Protein 5H66 (pdb70)

Radius of gyration: 26.64 Å; Cα contacts (8 Å, |Δi|>4): 802; chains: 3; bounding box: 56×45×103 Å

Foldseek 3Di:
DFWAWKWKDQFALRPDIDIDGDDPPDDDQDDDPPNCSVVVVVLVCVLLLVPGGHCADPVGHTDFKIKMKIKDQCCVVLFVDPDRIWIWMWMAGNVGDIWIDIVNHTDDSVVSQCRCVVSVNHPLDPPDDDCVLVCLCVDPDPVSNVVNVCSVVVCVVVVVVVVVVVVVVVVVVVVVVVVVVVVVVVD/DDDPVVVVVVVVVVVVVVVVVVVVVVVLVVQLVVLVVLVVQLQVQLQVLLCLQLVDWGKGKDWQDNVCSPDTDIWIWTARPPGDTGTLVPDDQQSNLSSVVSSVVSSCVSVPDQEDEAAASNVRHDLVRLLSVLVVCLVCCVRYPYHYHHDRVNNVVSDQKDWDWDCPDPPDTDIDIDGPD/DLVVVLVLLLVLQVVDDFKDWLCPSPPHADPVRSVSNVVSVVVCVVVQFWDWDDDDPPGIIIIHGDD

Organism: Bacillus subtilis (strain 168) (NCBI:txid224308)

Sequence (435 aa):
MFLKRLDVIGFKSFAERISVDFVKGVTAVVGPNGSGKSNITDAIRWVLGEDIIFAGSDSRKRLNLAEVTLTLDNDDHFLPIDFHEVSVTRRVYRSGESEFLINNQPCRLKDIIDLFMDSGLGKEAFSIISQGKVEEILSSKAEDRRSIFEEAAGVLKYKTRKKKAENKLFETQDNLNRVEDILHELEMRYKFLSEQKEDLTEAKNTLFQVIEEMDEEMTKRFNDTFVQIRSHFDQVFRSLFGGGRAELRLTDPNDLLHSGVEIIAQPPGKKLQNLNLLSGGERALTAIALLFSILKVRPVPFCVLDQVEAALDEANVFRFAQYLKKYSSDTQFIVITHRKGTMEEADVLYGVTMQESGVSKVISVKLEPIEARMNEIVHSLKSRGTRINFMDLFPYEQKEHLVVTFLAVLELMKNQLVLIEQEHNFSDIYITGSE

Secondary structure (DSSP, 8-state):
-EEEEEEEESBTTB-S-EEEE--SSEEEEE-STTSSHHHHHHHHHHHTT---B----SS-PPPSEEEEEEEEE-TT--SSSS-SEEEEEEEEETTS-EEEEETTEEE-HHHHHHHHHHTT-STT-TTEEEHHHHHHHH-SSHHHHHHHHHHHHT-HHHHHHHHHHHHHHHHHHHHHHHHHHHHHTT-/---HHHHHHHHHHHHHHHHHHHHHHHHHHHHHHHHHHHHHHHHHHHHHHHHHHHTS-EEEEEES-TT-TTT--EEEEEE-TTS--EEGGGS-HHHHHHHHHHHHHHHHHHS--SEEEEESTTTTS-GGGHHHHHHHHHHHTTTSEEEEE---HHHHHT-SEEEEEEEEETTEEEEEEEE--/--HHHHHHHHHHHHHS-S-EEGGGSSSS--HHHHHHHHHHHHHHHHTT-EEEE-SSTTS--EEEE--

GO terms:
  GO:0042802 identical protein binding (F, IPI)
  GO:0005515 protein binding (F, IPI)

Nearest PDB structures (foldseek):
  5h67-assembly1_B  TM=1.004E+00  e=3.714E-33  Bacillus subtilis subsp. subtilis str. 168
  5h68-assembly1_A  TM=9.428E-01  e=2.389E-20  Geobacillus stearothermophilus 10
  5h68-assembly1_B  TM=9.275E-01  e=3.396E-20  Geobacillus stearothermophilus 10
  1xew-assembly1_Y  TM=9.343E-01  e=3.137E-15  Pyrococcus furiosus
  5xns-assembly1_A  TM=7.543E-01  e=5.638E-15  Pyrococcus furiosus DSM 3638

CATH classification: 3.40.50.300

Structure (mmCIF, N/CA/C/O backbone):
data_5H66
#
_entry.id   5H66
#
_cell.length_a   88.151
_cell.length_b   46.905
_cell.length_c   97.194
_cell.angle_alpha   90.000
_cell.angle_beta   112.650
_cell.angle_gamma   90.000
#
_symmetry.space_group_name_H-M   'P 1 21 1'
#
loop_
_entity.id
_entity.type
_entity.pdbx_description
1 polymer 'Chromosome partition protein Smc'
2 polymer 'Chromosome partition protein Smc'
3 polymer 'Segregation and condensation protein A'
4 water water
#
loop_
_atom_site.group_PDB
_atom_site.id
_atom_site.type_symbol
_atom_site.label_atom_id
_atom_site.label_alt_id
_atom_site.label_comp_id
_atom_site.label_asym_id
_atom_site.label_entity_id
_atom_site.label_seq_id
_atom_site.pdbx_PDB_ins_code
_atom_site.Cartn_x
_atom_site.Cartn_y
_atom_site.Cartn_z
_atom_site.occupancy
_atom_site.B_iso_or_equiv
_atom_site.auth_seq_id
_atom_site.auth_comp_id
_atom_site.auth_asym_id
_atom_site.auth_atom_id
_atom_site.pdbx_PDB_model_num
ATOM 1 N N . MET A 1 1 ? 57.33119 34.30771 45.98126 1.000 31.39290 1 MET A N 1
ATOM 2 C CA . MET A 1 1 ? 57.71813 32.91517 45.85810 1.000 31.09007 1 MET A CA 1
ATOM 3 C C . MET A 1 1 ? 56.81780 32.23062 44.85653 1.000 31.21339 1 MET A C 1
ATOM 4 O O . MET A 1 1 ? 55.65585 32.60985 44.69544 1.000 28.58019 1 MET A O 1
ATOM 9 N N . PHE A 1 2 ? 57.36717 31.25089 44.15011 1.000 26.89495 2 PHE A N 1
ATOM 10 C CA . PHE A 1 2 ? 56.55570 30.34910 43.34787 1.000 30.49374 2 PHE A CA 1
ATOM 11 C C . PHE A 1 2 ? 57.34861 29.07312 43.14360 1.000 32.58823 2 PHE A C 1
ATOM 12 O O . PHE A 1 2 ? 58.53858 28.99615 43.46075 1.000 29.99526 2 PHE A O 1
ATOM 20 N N . LEU A 1 3 ? 56.66394 28.06434 42.63033 1.000 27.77947 3 LEU A N 1
ATOM 21 C CA . LEU A 1 3 ? 57.30964 26.80520 42.30406 1.000 28.44105 3 LEU A CA 1
ATOM 22 C C . LEU A 1 3 ? 58.08672 26.95408 41.00150 1.000 31.55293 3 LEU A C 1
ATOM 23 O O . LEU A 1 3 ? 57.56691 27.48679 40.01579 1.000 29.67791 3 LEU A O 1
ATOM 28 N N . LYS A 1 4 ? 59.34427 26.50428 41.00288 1.000 32.69334 4 LYS A N 1
ATOM 29 C CA . LYS A 1 4 ? 60.14982 26.50398 39.78730 1.000 29.70460 4 LYS A CA 1
ATOM 30 C C . LYS A 1 4 ? 60.13769 25.15520 39.08008 1.000 31.88952 4 LYS A C 1
ATOM 31 O O . LYS A 1 4 ? 59.90761 25.08318 37.86984 1.000 33.98481 4 LYS A O 1
ATOM 37 N N . ARG A 1 5 ? 60.37576 24.07340 39.81657 1.000 33.53839 5 ARG A N 1
ATOM 38 C CA . ARG A 1 5 ? 60.68874 22.79753 39.19448 1.000 33.15815 5 ARG A CA 1
ATOM 39 C C . ARG A 1 5 ? 60.33401 21.67144 40.14905 1.000 30.53091 5 ARG A C 1
ATOM 40 O O . ARG A 1 5 ? 60.56728 21.77899 41.35625 1.000 30.67547 5 ARG A O 1
ATOM 48 N N . LEU A 1 6 ? 59.77227 20.59762 39.60171 1.000 30.85920 6 LEU A N 1
ATOM 49 C CA . LEU A 1 6 ? 59.53478 19.36712 40.33826 1.000 29.11497 6 LEU A CA 1
ATOM 50 C C . LEU A 1 6 ? 60.30742 18.26202 39.63484 1.000 31.25641 6 LEU A C 1
ATOM 51 O O . LEU A 1 6 ? 60.05584 17.97451 38.46163 1.000 33.77412 6 LEU A O 1
ATOM 56 N N . ASP A 1 7 ? 61.27285 17.68262 40.33267 1.000 32.04595 7 ASP A N 1
ATOM 57 C CA . ASP A 1 7 ? 62.04395 16.55686 39.82687 1.000 32.96494 7 ASP A CA 1
ATOM 58 C C . ASP A 1 7 ? 61.60075 15.31979 40.58533 1.000 31.08243 7 ASP A C 1
ATOM 59 O O . ASP A 1 7 ? 61.50860 15.34763 41.81323 1.000 32.55740 7 ASP A O 1
ATOM 64 N N . VAL A 1 8 ? 61.30076 14.24587 39.85865 1.000 34.23293 8 VAL A N 1
ATOM 65 C CA . VAL A 1 8 ? 60.75872 13.03004 40.45730 1.000 30.51399 8 VAL A CA 1
ATOM 66 C C . VAL A 1 8 ? 61.44074 11.82042 39.82470 1.000 34.55802 8 VAL A C 1
ATOM 67 O O . VAL A 1 8 ? 61.53896 11.73348 38.59738 1.000 34.21051 8 VAL A O 1
ATOM 71 N N . ILE A 1 9 ? 61.90184 10.88587 40.65461 1.000 34.65461 9 ILE A N 1
ATOM 72 C CA . ILE A 1 9 ? 62.45900 9.61656 40.18187 1.000 34.27391 9 ILE A CA 1
ATOM 73 C C . ILE A 1 9 ? 62.03006 8.49980 41.12467 1.000 34.46937 9 ILE A C 1
ATOM 74 O O . ILE A 1 9 ? 62.19357 8.60490 42.34550 1.000 34.24313 9 ILE A O 1
ATOM 79 N N . GLY A 1 10 ? 61.48210 7.42432 40.55827 1.000 32.29474 10 GLY A N 1
ATOM 80 C CA . GLY A 1 10 ? 61.11951 6.27424 41.35395 1.000 32.19567 10 GLY A CA 1
ATOM 81 C C . GLY A 1 10 ? 59.89101 6.43072 42.21652 1.000 33.30910 10 GLY A C 1
ATOM 82 O O . GLY A 1 10 ? 59.58501 5.52037 42.98810 1.000 32.47260 10 GLY A O 1
ATOM 83 N N . PHE A 1 11 ? 59.18095 7.55655 42.11819 1.000 29.55276 11 PHE A N 1
ATOM 84 C CA . PHE A 1 11 ? 58.00234 7.81124 42.93716 1.000 33.29746 11 PHE A CA 1
ATOM 85 C C . PHE A 1 11 ? 56.77749 7.31981 42.18101 1.000 31.56914 11 PHE A C 1
ATOM 86 O O . PHE A 1 11 ? 56.51472 7.77728 41.06244 1.000 30.25781 11 PHE A O 1
ATOM 94 N N . LYS A 1 12 ? 56.05158 6.38386 42.78912 1.000 33.11237 12 LYS A N 1
ATOM 95 C CA . LYS A 1 12 ? 54.90436 5.71984 42.17305 1.000 35.39449 12 LYS A CA 1
ATOM 96 C C . LYS A 1 12 ? 55.18449 5.35627 40.71699 1.000 36.32597 12 LYS A C 1
ATOM 97 O O . LYS A 1 12 ? 56.09530 4.56977 40.43761 1.000 37.60117 12 LYS A O 1
ATOM 103 N N . SER A 1 13 ? 54.44453 5.94805 39.77991 1.000 33.85451 13 SER A N 1
ATOM 104 C CA . SER A 1 13 ? 54.51614 5.54732 38.37859 1.000 31.79893 13 SER A CA 1
ATOM 105 C C . SER A 1 13 ? 55.65284 6.20995 37.61873 1.000 34.91688 13 SER A C 1
ATOM 106 O O . SER A 1 13 ? 55.79432 5.96951 36.41561 1.000 36.07197 13 SER A O 1
ATOM 109 N N . PHE A 1 14 ? 56.47494 7.01850 38.28357 1.000 32.35217 14 PHE A N 1
ATOM 110 C CA . PHE A 1 14 ? 57.52868 7.76842 37.60903 1.000 35.58982 14 PHE A CA 1
ATOM 111 C C . PHE A 1 14 ? 58.85093 7.00999 37.70344 1.000 36.63695 14 PHE A C 1
ATOM 112 O O . PHE A 1 14 ? 59.79176 7.42214 38.38303 1.000 35.97242 14 PHE A O 1
ATOM 120 N N . ALA A 1 15 ? 58.90768 5.87708 36.99618 1.000 36.92053 15 ALA A N 1
ATOM 121 C CA . ALA A 1 15 ? 60.13292 5.08072 36.99906 1.000 38.30083 15 ALA A CA 1
ATOM 122 C C . ALA A 1 15 ? 61.27215 5.82976 36.31841 1.000 41.89122 15 ALA A C 1
ATOM 123 O O . ALA A 1 15 ? 62.41072 5.80927 36.79996 1.000 43.62427 15 ALA A O 1
ATOM 125 N N . GLU A 1 16 ? 60.98439 6.49208 35.20086 1.000 39.82423 16 GLU A N 1
ATOM 126 C CA . GLU A 1 16 ? 61.94642 7.36599 34.54798 1.000 46.85266 16 GLU A CA 1
ATOM 127 C C . GLU A 1 16 ? 61.91514 8.74964 35.18425 1.000 46.91024 16 GLU A C 1
ATOM 128 O O . GLU A 1 16 ? 60.85643 9.24098 35.58530 1.000 41.78506 16 GLU A O 1
ATOM 134 N N . ARG A 1 17 ? 63.08787 9.38395 35.25696 1.000 45.07079 17 ARG A N 1
ATOM 135 C CA . ARG A 1 17 ? 63.18073 10.72118 35.83281 1.000 42.24281 17 ARG A CA 1
ATOM 136 C C . ARG A 1 17 ? 62.24573 11.68893 35.12156 1.000 42.88422 17 ARG A C 1
ATOM 137 O O . ARG A 1 17 ? 62.16173 11.72007 33.88917 1.000 40.98390 17 ARG A O 1
ATOM 145 N N . ILE A 1 18 ? 61.55264 12.49469 35.91836 1.000 40.65918 18 ILE A N 1
ATOM 146 C CA . ILE A 1 18 ? 60.60023 13.48189 35.43920 1.000 42.91390 18 ILE A CA 1
ATOM 147 C C . ILE A 1 18 ? 61.03266 14.84402 35.95351 1.000 40.66265 18 ILE A C 1
ATOM 148 O O . ILE A 1 18 ? 61.52874 14.95973 37.07939 1.000 40.55718 18 ILE A O 1
ATOM 153 N N . SER A 1 19 ? 60.88792 15.86481 35.11137 1.000 42.21609 19 SER A N 1
ATOM 154 C CA . SER A 1 19 ? 61.26604 17.22599 35.47512 1.000 40.70137 19 SER A CA 1
ATOM 155 C C . SER A 1 19 ? 60.22836 18.18575 34.91098 1.000 43.25003 19 SER A C 1
ATOM 156 O O . SER A 1 19 ? 60.22080 18.45922 33.70544 1.000 45.85130 19 SER A O 1
ATOM 159 N N . VAL A 1 20 ? 59.36351 18.70699 35.77666 1.000 40.65419 20 VAL A N 1
ATOM 160 C CA . VAL A 1 20 ? 58.32284 19.64888 35.37573 1.000 35.65597 20 VAL A CA 1
ATOM 161 C C . VAL A 1 20 ? 58.77672 21.05780 35.72609 1.000 34.24283 20 VAL A C 1
ATOM 162 O O . VAL A 1 20 ? 58.97050 21.37528 36.90541 1.000 35.16777 20 VAL A O 1
ATOM 166 N N . ASP A 1 21 ? 58.92716 21.90722 34.70632 1.000 33.45668 21 ASP A N 1
ATOM 167 C CA . ASP A 1 21 ? 59.20142 23.33142 34.89252 1.000 37.87125 21 ASP A CA 1
ATOM 168 C C . ASP A 1 21 ? 57.87559 24.07844 34.89890 1.000 33.51968 21 ASP A C 1
ATOM 169 O O . ASP A 1 21 ? 57.18039 24.12518 33.87815 1.000 37.31829 21 ASP A O 1
ATOM 174 N N . PHE A 1 22 ? 57.51992 24.65215 36.04159 1.000 33.30552 22 PHE A N 1
ATOM 175 C CA . PHE A 1 22 ? 56.28216 25.41201 36.13234 1.000 31.85391 22 PHE A CA 1
ATOM 176 C C . PHE A 1 22 ? 56.48877 26.81329 35.58488 1.000 34.63933 22 PHE A C 1
ATOM 177 O O . PHE A 1 22 ? 57.57321 27.39139 35.69972 1.000 36.12889 22 PHE A O 1
ATOM 185 N N . VAL A 1 23 ? 55.44044 27.35846 34.98732 1.000 33.12726 23 VAL A N 1
ATOM 186 C CA . VAL A 1 23 ? 55.42644 28.76887 34.63321 1.000 32.44495 23 VAL A CA 1
ATOM 187 C C . VAL A 1 23 ? 54.76601 29.54199 35.76414 1.000 33.67686 23 VAL A C 1
ATOM 188 O O . VAL A 1 23 ? 54.11081 28.96868 36.63569 1.000 31.36112 23 VAL A O 1
ATOM 192 N N . LYS A 1 24 ? 54.93852 30.86730 35.75346 1.000 31.17076 24 LYS A N 1
ATOM 193 C CA . LYS A 1 24 ? 54.42300 31.68346 36.84664 1.000 29.72012 24 LYS A CA 1
ATOM 194 C C . LYS A 1 24 ? 52.90066 31.78416 36.83855 1.000 32.82051 24 LYS A C 1
ATOM 195 O O . LYS A 1 24 ? 52.31082 32.10220 37.87937 1.000 34.05931 24 LYS A O 1
ATOM 201 N N . GLY A 1 25 ? 52.26431 31.53728 35.69732 1.000 27.98292 25 GLY A N 1
ATOM 202 C CA . GLY A 1 25 ? 50.83357 31.71026 35.53808 1.000 30.63630 25 GLY A CA 1
ATOM 203 C C . GLY A 1 25 ? 50.04867 30.44322 35.80470 1.000 30.43831 25 GLY A C 1
ATOM 204 O O . GLY A 1 25 ? 49.95445 30.01089 36.95808 1.000 29.61704 25 GLY A O 1
ATOM 205 N N . VAL A 1 26 ? 49.47498 29.84170 34.76491 1.000 31.15192 26 VAL A N 1
ATOM 206 C CA . VAL A 1 26 ? 48.69195 28.61664 34.90582 1.000 29.78556 26 VAL A CA 1
ATOM 207 C C . VAL A 1 26 ? 49.42097 27.47572 34.20857 1.000 29.15678 26 VAL A C 1
ATOM 208 O O . VAL A 1 26 ? 49.54669 27.46707 32.97556 1.000 31.40277 26 VAL A O 1
ATOM 212 N N . THR A 1 27 ? 49.85685 26.48881 34.98948 1.000 27.23659 27 THR A N 1
ATOM 213 C CA . THR A 1 27 ? 50.36157 25.23102 34.45614 1.000 27.59229 27 THR A CA 1
ATOM 214 C C . THR A 1 27 ? 49.28161 24.16493 34.60035 1.000 25.51563 27 THR A C 1
ATOM 215 O O . THR A 1 27 ? 48.86953 23.85114 35.72052 1.000 26.80326 27 THR A O 1
ATOM 219 N N . ALA A 1 28 ? 48.82670 23.60979 33.48273 1.000 25.74508 28 ALA A N 1
ATOM 220 C CA . ALA A 1 28 ? 47.85007 22.52988 33.51828 1.000 25.49710 28 ALA A CA 1
ATOM 221 C C . ALA A 1 28 ? 48.55272 21.19426 33.33368 1.000 29.38226 28 ALA A C 1
ATOM 222 O O . ALA A 1 28 ? 49.50422 21.08973 32.55287 1.000 32.21240 28 ALA A O 1
ATOM 224 N N . VAL A 1 29 ? 48.10346 20.18459 34.08239 1.000 23.70864 29 VAL A N 1
ATOM 225 C CA . VAL A 1 29 ? 48.63238 18.82303 34.00199 1.000 25.86548 29 VAL A CA 1
ATOM 226 C C . VAL A 1 29 ? 47.48193 17.91981 33.59740 1.000 28.18992 29 VAL A C 1
ATOM 227 O O . VAL A 1 29 ? 46.45404 17.87481 34.28621 1.000 25.05981 29 VAL A O 1
ATOM 231 N N . VAL A 1 30 ? 47.65103 17.19664 32.48381 1.000 28.87759 30 VAL A N 1
ATOM 232 C CA . VAL A 1 30 ? 46.55535 16.50144 31.82075 1.000 25.09080 30 VAL A CA 1
ATOM 233 C C . VAL A 1 30 ? 47.03913 15.13742 31.34152 1.000 31.47015 30 VAL A C 1
ATOM 234 O O . VAL A 1 30 ? 48.23852 14.84702 31.31002 1.000 30.47319 30 VAL A O 1
ATOM 238 N N . GLY A 1 31 ? 46.07885 14.29796 30.96748 1.000 29.96036 31 GLY A N 1
ATOM 239 C CA . GLY A 1 31 ? 46.37698 13.02730 30.35534 1.000 30.92649 31 GLY A CA 1
ATOM 240 C C . GLY A 1 31 ? 45.36727 11.95832 30.70309 1.000 32.57438 31 GLY A C 1
ATOM 241 O O . GLY A 1 31 ? 44.42474 12.17914 31.47220 1.000 31.19601 31 GLY A O 1
ATOM 242 N N . PRO A 1 32 ? 45.55685 10.76442 30.13871 1.000 35.09604 32 PRO A N 1
ATOM 243 C CA . PRO A 1 32 ? 44.60684 9.67276 30.36956 1.000 34.03206 32 PRO A CA 1
ATOM 244 C C . PRO A 1 32 ? 44.40387 9.41184 31.85359 1.000 34.88892 32 PRO A C 1
ATOM 245 O O . PRO A 1 32 ? 45.33154 9.52568 32.66058 1.000 33.40399 32 PRO A O 1
ATOM 249 N N . ASN A 1 33 ? 43.16779 9.07927 32.21210 1.000 32.60733 33 ASN A N 1
ATOM 250 C CA . ASN A 1 33 ? 42.85996 8.77932 33.60153 1.000 32.95110 33 ASN A CA 1
ATOM 251 C C . ASN A 1 33 ? 43.69186 7.59717 34.07031 1.000 36.52391 33 ASN A C 1
ATOM 252 O O . ASN A 1 33 ? 43.76289 6.56619 33.39356 1.000 35.12791 33 ASN A O 1
ATOM 257 N N . GLY A 1 34 ? 44.34778 7.76485 35.21710 1.000 37.49317 34 GLY A N 1
ATOM 258 C CA . GLY A 1 34 ? 45.21381 6.75357 35.78099 1.000 29.96738 34 GLY A CA 1
ATOM 259 C C . GLY A 1 34 ? 46.61722 6.70120 35.22391 1.000 33.02288 34 GLY A C 1
ATOM 260 O O . GLY A 1 34 ? 47.40707 5.86101 35.67160 1.000 35.242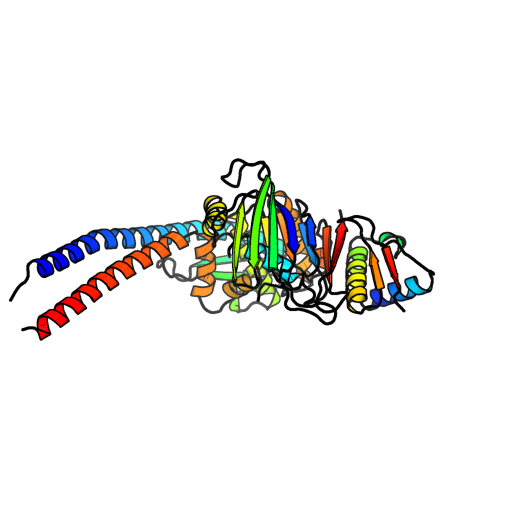56 34 GLY A O 1
ATOM 261 N N . SER A 1 35 ? 46.96308 7.55185 34.26375 1.000 33.05250 35 SER A N 1
ATOM 262 C CA . SER A 1 35 ? 48.29011 7.47563 33.66651 1.000 36.09842 35 SER A CA 1
ATOM 263 C C . SER A 1 35 ? 49.34801 8.23137 34.45580 1.000 38.76502 35 SER A C 1
ATOM 264 O O . SER A 1 35 ? 50.50747 8.26233 34.02534 1.000 37.62344 35 SER A O 1
ATOM 267 N N . GLY A 1 36 ? 48.98725 8.83201 35.58758 1.000 35.05325 36 GLY A N 1
ATOM 268 C CA . GLY A 1 36 ? 49.95645 9.40038 36.50546 1.000 33.32663 36 GLY A CA 1
ATOM 269 C C . GLY A 1 36 ? 49.80856 10.87711 36.78039 1.000 34.29391 36 GLY A C 1
ATOM 270 O O . GLY A 1 36 ? 50.53291 11.39103 37.64489 1.000 32.53690 36 GLY A O 1
ATOM 271 N N . LYS A 1 37 ? 48.90919 11.60533 36.10552 1.000 28.56878 37 LYS A N 1
ATOM 272 C CA . LYS A 1 37 ? 48.85982 13.04625 36.33807 1.000 27.22765 37 LYS A CA 1
ATOM 273 C C . LYS A 1 37 ? 48.55648 13.36777 37.79641 1.000 29.83532 37 LYS A C 1
ATOM 274 O O . LYS A 1 37 ? 49.04629 14.37489 38.31946 1.000 32.67011 37 LYS A O 1
ATOM 280 N N . SER A 1 38 ? 47.78389 12.51454 38.47691 1.000 29.21384 38 SER A N 1
ATOM 281 C CA . SER A 1 38 ? 47.47075 12.76021 39.87937 1.000 34.14762 38 SER A CA 1
ATOM 282 C C . SER A 1 38 ? 48.64538 12.45439 40.80371 1.000 33.58717 38 SER A C 1
ATOM 283 O O . SER A 1 38 ? 48.64035 12.89684 41.95981 1.000 31.60796 38 SER A O 1
ATOM 286 N N . ASN A 1 39 ? 49.64226 11.70958 40.32403 1.000 32.57972 39 ASN A N 1
ATOM 287 C CA . ASN A 1 39 ? 50.85664 11.48081 41.09721 1.000 32.65661 39 ASN A CA 1
ATOM 288 C C . ASN A 1 39 ? 51.76161 12.70470 41.13366 1.000 30.31588 39 ASN A C 1
ATOM 289 O O . ASN A 1 39 ? 52.70348 12.73577 41.93695 1.000 27.78195 39 ASN A O 1
ATOM 294 N N . ILE A 1 40 ? 51.50607 13.69998 40.28136 1.000 27.35560 40 ILE A N 1
ATOM 295 C CA . ILE A 1 40 ? 52.18357 14.98385 40.42322 1.000 29.74325 40 ILE A CA 1
ATOM 296 C C . ILE A 1 40 ? 51.78309 15.63981 41.73993 1.000 30.44899 40 ILE A C 1
ATOM 297 O O . ILE A 1 40 ? 52.63444 16.10673 42.50965 1.000 25.02313 40 ILE A O 1
ATOM 302 N N . THR A 1 41 ? 50.47429 15.67864 42.02501 1.000 26.10187 41 THR A N 1
ATOM 303 C CA . THR A 1 41 ? 50.01085 16.24005 43.29234 1.000 25.55729 41 THR A CA 1
ATOM 304 C C . THR A 1 41 ? 50.53380 15.44249 44.47386 1.000 24.94047 41 THR A C 1
ATOM 305 O O . THR A 1 41 ? 50.89063 16.01488 45.50975 1.000 26.99338 41 THR A O 1
ATOM 309 N N . ASP A 1 42 ? 50.56979 14.11578 44.35020 1.000 24.89801 42 ASP A N 1
ATOM 310 C CA . ASP A 1 42 ? 51.04548 13.30596 45.46229 1.000 25.13498 42 ASP A CA 1
ATOM 311 C C . ASP A 1 42 ? 52.51940 13.56781 45.72993 1.000 24.70570 42 ASP A C 1
ATOM 312 O O . ASP A 1 42 ? 52.94561 13.63575 46.88702 1.000 23.71802 42 ASP A O 1
ATOM 317 N N . ALA A 1 43 ? 53.30853 13.73187 44.66881 1.000 24.99282 43 ALA A N 1
ATOM 318 C CA . ALA A 1 43 ? 54.73186 14.00751 44.85585 1.000 26.21196 43 ALA A CA 1
ATOM 319 C C . ALA A 1 43 ? 54.93597 15.34015 45.56139 1.000 22.96447 43 ALA A C 1
ATOM 320 O O . ALA A 1 43 ? 55.79293 15.45839 46.44348 1.000 23.73781 43 ALA A O 1
ATOM 322 N N . ILE A 1 44 ? 54.14143 16.35575 45.20540 1.000 23.55527 44 ILE A N 1
ATOM 323 C CA . ILE A 1 44 ? 54.25454 17.64874 45.87630 1.000 24.52924 44 ILE A CA 1
ATOM 324 C C . ILE A 1 44 ? 53.83691 17.52653 47.33919 1.000 23.73649 44 ILE A C 1
ATOM 325 O O . ILE A 1 44 ? 54.50073 18.05896 48.23883 1.000 23.64988 44 ILE A O 1
ATOM 330 N N . ARG A 1 45 ? 52.71047 16.84900 47.59959 1.000 23.33982 45 ARG A N 1
ATOM 331 C CA . ARG A 1 45 ? 52.29210 16.62296 48.97921 1.000 25.34181 45 ARG A CA 1
ATOM 332 C C . ARG A 1 45 ? 53.39094 15.92868 49.76966 1.000 25.62923 45 ARG A C 1
ATOM 333 O O . ARG A 1 45 ? 53.66224 16.28138 50.92144 1.000 25.34482 45 ARG A O 1
ATOM 341 N N . TRP A 1 46 ? 54.02515 14.92957 49.15510 1.000 25.05865 46 TRP A N 1
ATOM 342 C CA . TRP A 1 46 ? 54.99091 14.08695 49.84768 1.000 24.15974 46 TRP A CA 1
ATOM 343 C C . TRP A 1 46 ? 56.24172 14.87194 50.22377 1.000 25.01510 46 TRP A C 1
ATOM 344 O O . TRP A 1 46 ? 56.70791 14.80664 51.36691 1.000 23.98224 46 TRP A O 1
ATOM 355 N N . VAL A 1 47 ? 56.80149 15.61738 49.26831 1.000 23.95699 47 VAL A N 1
ATOM 356 C CA . VAL A 1 47 ? 58.05159 16.32454 49.53856 1.000 24.08005 47 VAL A CA 1
ATOM 357 C C . VAL A 1 47 ? 57.84255 17.45911 50.53462 1.000 29.36207 47 VAL A C 1
ATOM 358 O O . VAL A 1 47 ? 58.79096 17.87576 51.21073 1.000 29.24259 47 VAL A O 1
ATOM 362 N N . LEU A 1 48 ? 56.61335 17.95725 50.67209 1.000 26.20070 48 LEU A N 1
ATOM 363 C CA . LEU A 1 48 ? 56.31764 18.99085 51.65768 1.000 27.12338 48 LEU A CA 1
ATOM 364 C C . LEU A 1 48 ? 55.97847 18.42104 53.02290 1.000 27.91796 48 LEU A C 1
ATOM 365 O O . LEU A 1 48 ? 55.71329 19.19062 53.95175 1.000 31.56533 48 LEU A O 1
ATOM 370 N N . GLY A 1 49 ? 55.98317 17.10175 53.17305 1.000 28.02526 49 GLY A N 1
ATOM 371 C CA . GLY A 1 49 ? 55.84102 16.49162 54.47460 1.000 29.80643 49 GLY A CA 1
ATOM 372 C C . GLY A 1 49 ? 54.42354 16.21413 54.91266 1.000 35.93870 49 GLY A C 1
ATOM 373 O O . GLY A 1 49 ? 54.20209 15.92457 56.09575 1.000 37.76803 49 GLY A O 1
ATOM 374 N N . GLU A 1 50 ? 53.45965 16.28303 54.00880 1.000 36.62060 50 GLU A N 1
ATOM 375 C CA . GLU A 1 50 ? 52.07103 16.10173 54.39872 1.000 39.99497 50 GLU A CA 1
ATOM 376 C C . GLU A 1 50 ? 51.48988 14.92810 53.63350 1.000 41.27804 50 GLU A C 1
ATOM 377 O O . GLU A 1 50 ? 51.98585 13.80107 53.76469 1.000 49.20516 50 GLU A O 1
ATOM 383 N N . ASP A 1 63 ? 54.72443 1.90751 49.71624 1.000 51.73021 63 ASP A N 1
ATOM 384 C CA . ASP A 1 63 ? 53.80822 2.08446 48.59549 1.000 52.75813 63 ASP A CA 1
ATOM 385 C C . ASP A 1 63 ? 54.23406 3.27599 47.75096 1.000 50.37713 63 ASP A C 1
ATOM 386 O O . ASP A 1 63 ? 53.63864 3.56895 46.71517 1.000 52.25286 63 ASP A O 1
ATOM 391 N N . ILE A 1 64 ? 55.27767 3.96664 48.20550 1.000 44.04801 64 ILE A N 1
ATOM 392 C CA . ILE A 1 64 ? 55.72545 5.17742 47.53119 1.000 42.21906 64 ILE A CA 1
ATOM 393 C C . ILE A 1 64 ? 56.63562 4.83827 46.35894 1.000 38.82284 64 ILE A C 1
ATOM 394 O O . ILE A 1 64 ? 56.59403 5.49783 45.31517 1.000 36.48498 64 ILE A O 1
ATOM 399 N N . ILE A 1 65 ? 57.46687 3.80806 46.50634 1.000 38.39880 65 ILE A N 1
ATOM 400 C CA . ILE A 1 65 ? 58.47978 3.49497 45.50596 1.000 35.38029 65 ILE A CA 1
ATOM 401 C C . ILE A 1 65 ? 57.84368 2.70947 44.37288 1.000 34.50535 65 ILE A C 1
ATOM 402 O O . ILE A 1 65 ? 57.04385 1.79984 44.60911 1.000 36.62563 65 ILE A O 1
ATOM 407 N N . PHE A 1 66 ? 58.20971 3.05155 43.13847 1.000 31.70367 66 PHE A N 1
ATOM 408 C CA . PHE A 1 66 ? 57.81708 2.26720 41.97591 1.000 36.41257 66 PHE A CA 1
ATOM 409 C C . PHE A 1 66 ? 57.95567 0.77374 42.25893 1.000 40.46810 66 PHE A C 1
ATOM 410 O O . PHE A 1 66 ? 59.00580 0.30546 42.71507 1.000 35.75385 66 PHE A O 1
ATOM 418 N N . ALA A 1 67 ? 56.86926 0.03321 42.03035 1.000 41.58650 67 ALA A N 1
ATOM 419 C CA . ALA A 1 67 ? 56.79979 -1.37559 42.40201 1.000 42.57151 67 ALA A CA 1
ATOM 420 C C . ALA A 1 67 ? 56.93115 -2.31090 41.20873 1.000 43.61973 67 ALA A C 1
ATOM 421 O O . ALA A 1 67 ? 56.77166 -3.52443 41.36835 1.000 44.15211 67 ALA A O 1
ATOM 423 N N . GLY A 1 68 ? 57.20907 -1.78781 40.02677 1.000 39.42020 68 GLY A N 1
ATOM 424 C CA . GLY A 1 68 ? 57.47632 -2.64210 38.89225 1.000 44.24457 68 GLY A CA 1
ATOM 425 C C . GLY A 1 68 ? 56.35128 -2.60732 37.86789 1.000 49.18895 68 GLY A C 1
ATOM 426 O O . GLY A 1 68 ? 55.21172 -2.22798 38.15338 1.000 48.12336 68 GLY A O 1
ATOM 427 N N . SER A 1 69 ? 56.69558 -3.01423 36.65035 1.000 47.85311 69 SER A N 1
ATOM 428 C CA . SER A 1 69 ? 55.76530 -3.03445 35.53242 1.000 51.20862 69 SER A CA 1
ATOM 429 C C . SER A 1 69 ? 56.04031 -4.29084 34.71641 1.000 54.58759 69 SER A C 1
ATOM 430 O O . SER A 1 69 ? 56.76634 -5.18997 35.14895 1.000 50.15789 69 SER A O 1
ATOM 433 N N . ASP A 1 70 ? 55.46227 -4.34949 33.51724 1.000 56.91351 70 ASP A N 1
ATOM 434 C CA . ASP A 1 70 ? 55.73352 -5.47656 32.63398 1.000 58.75206 70 ASP A CA 1
ATOM 435 C C . ASP A 1 70 ? 57.17790 -5.46285 32.15347 1.000 59.02203 70 ASP A C 1
ATOM 436 O O . ASP A 1 70 ? 57.82011 -6.51519 32.06888 1.000 61.71368 70 ASP A O 1
ATOM 441 N N . SER A 1 71 ? 57.70571 -4.28063 31.84072 1.000 59.42721 71 SER A N 1
ATOM 442 C CA . SER A 1 71 ? 59.04957 -4.14181 31.30021 1.000 60.14658 71 SER A CA 1
ATOM 443 C C . SER A 1 71 ? 60.09040 -3.78641 32.35154 1.000 58.03328 71 SER A C 1
ATOM 444 O O . SER A 1 71 ? 61.28863 -3.87188 32.06159 1.000 59.80440 71 SER A O 1
ATOM 447 N N . ARG A 1 72 ? 59.67300 -3.38988 33.55247 1.000 53.92387 72 ARG A N 1
ATOM 448 C CA . ARG A 1 72 ? 60.59146 -2.89686 34.56657 1.000 50.75569 72 ARG A CA 1
ATOM 449 C C . ARG A 1 72 ? 60.39386 -3.64126 35.87652 1.000 49.60395 72 ARG A C 1
ATOM 450 O O . ARG A 1 72 ? 59.28271 -4.05501 36.21995 1.000 46.67040 72 ARG A O 1
ATOM 458 N N . LYS A 1 73 ? 61.49290 -3.80707 36.60442 1.000 45.08020 73 LYS A N 1
ATOM 459 C CA . LYS A 1 73 ? 61.43582 -4.29860 37.96941 1.000 43.06994 73 LYS A CA 1
ATOM 460 C C . LYS A 1 73 ? 61.31210 -3.12450 38.93512 1.000 39.87473 73 LYS A C 1
ATOM 461 O O . LYS A 1 73 ? 61.65541 -1.98330 38.61271 1.000 43.84286 73 LYS A O 1
ATOM 467 N N . ARG A 1 74 ? 60.81056 -3.41931 40.13166 1.000 40.37683 74 ARG A N 1
ATOM 468 C CA . ARG A 1 74 ? 60.64640 -2.38573 41.14571 1.000 42.02525 74 ARG A CA 1
ATOM 469 C C . ARG A 1 74 ? 61.97387 -1.69115 41.42908 1.000 42.11260 74 ARG A C 1
ATOM 470 O O . ARG A 1 74 ? 63.05388 -2.27315 41.28133 1.000 38.04743 74 ARG A O 1
ATOM 478 N N . LEU A 1 75 ? 61.88583 -0.42856 41.84271 1.000 38.85084 75 LEU A N 1
ATOM 479 C CA . LEU A 1 75 ? 63.07153 0.35068 42.15100 1.000 37.95509 75 LEU A CA 1
ATOM 480 C C . LEU A 1 75 ? 63.42271 0.23416 43.63195 1.000 36.37288 75 LEU A C 1
ATOM 481 O O . LEU A 1 75 ? 62.62618 -0.22180 44.45661 1.000 43.31367 75 LEU A O 1
ATOM 486 N N . ASN A 1 76 ? 64.65281 0.62675 43.95690 1.000 41.77857 76 ASN A N 1
ATOM 487 C CA . ASN A 1 76 ? 65.15840 0.55985 45.32000 1.000 42.99852 76 ASN A CA 1
ATOM 488 C C . ASN A 1 76 ? 64.96942 1.86210 46.08243 1.000 39.55375 76 ASN A C 1
ATOM 489 O O . ASN A 1 76 ? 65.18458 1.88852 47.30174 1.000 39.31375 76 ASN A O 1
ATOM 494 N N . LEU A 1 77 ? 64.54711 2.93111 45.40847 1.000 36.98612 77 LEU A N 1
ATOM 495 C CA . LEU A 1 77 ? 64.54660 4.24045 46.03993 1.000 33.74134 77 LEU A CA 1
ATOM 496 C C . LEU A 1 77 ? 63.65026 5.18611 45.25850 1.000 33.58081 77 LEU A C 1
ATOM 497 O O . LEU A 1 77 ? 63.57018 5.11101 44.03114 1.000 33.96883 77 LEU A O 1
ATOM 502 N N . ALA A 1 78 ? 62.98619 6.07774 45.97917 1.000 31.86537 78 ALA A N 1
ATOM 503 C CA . ALA A 1 78 ? 62.21348 7.14681 45.37399 1.000 32.68893 78 ALA A CA 1
ATOM 504 C C . ALA A 1 78 ? 62.74660 8.48368 45.86996 1.000 25.42196 78 ALA A C 1
ATOM 505 O O . ALA A 1 78 ? 63.05383 8.63371 47.05217 1.000 30.80901 78 ALA A O 1
ATOM 507 N N . GLU A 1 79 ? 62.83899 9.44509 44.95742 1.000 29.58042 79 GLU A N 1
ATOM 508 C CA . GLU A 1 79 ? 63.32061 10.78122 45.27594 1.000 31.40636 79 GLU A CA 1
ATOM 509 C C . GLU A 1 79 ? 62.47006 11.84108 44.58845 1.000 29.32880 79 GLU A C 1
ATOM 510 O O . GLU A 1 79 ? 62.16033 11.72724 43.39579 1.000 28.90896 79 GLU A O 1
ATOM 516 N N . VAL A 1 80 ? 62.10653 12.87597 45.34656 1.000 28.50929 80 VAL A N 1
ATOM 517 C CA . VAL A 1 80 ? 61.42174 14.05409 44.82675 1.000 29.02926 80 VAL A CA 1
ATOM 518 C C . VAL A 1 80 ? 62.18591 15.28143 45.30062 1.000 24.00178 80 VAL A C 1
ATOM 519 O O . VAL A 1 80 ? 62.48382 15.40521 46.49278 1.000 26.92141 80 VAL A O 1
ATOM 523 N N . THR A 1 81 ? 62.49287 16.18871 44.38290 1.000 27.52263 81 THR A N 1
ATOM 524 C CA . THR A 1 81 ? 63.01028 17.50120 44.75657 1.000 26.50072 81 THR A CA 1
ATOM 525 C C . THR A 1 81 ? 62.10956 18.58264 44.18070 1.000 27.26826 81 THR A C 1
ATOM 526 O O . THR A 1 81 ? 61.81396 18.58313 42.98174 1.000 29.54396 81 THR A O 1
ATOM 530 N N . LEU A 1 82 ? 61.68884 19.50050 45.04318 1.000 27.09790 82 LEU A N 1
ATOM 531 C CA . LEU A 1 82 ? 60.88479 20.65232 44.66374 1.000 27.63219 82 LEU A CA 1
ATOM 532 C C . LEU A 1 82 ? 61.75718 21.89329 44.77296 1.000 25.39798 82 LEU A C 1
ATOM 533 O O . LEU A 1 82 ? 62.27799 22.18980 45.85051 1.000 27.79938 82 LEU A O 1
ATOM 538 N N . THR A 1 83 ? 61.92009 22.60716 43.66829 1.000 26.05543 83 THR A N 1
ATOM 539 C CA . THR A 1 83 ? 62.70255 23.83952 43.64740 1.000 29.60189 83 THR A CA 1
ATOM 540 C C . THR A 1 83 ? 61.76574 25.04617 43.63882 1.000 28.51070 83 THR A C 1
ATOM 541 O O . THR A 1 83 ? 60.84871 25.11886 42.81710 1.000 29.92441 83 THR A O 1
ATOM 545 N N . LEU A 1 84 ? 61.99775 25.98186 44.55454 1.000 29.09975 84 LEU A N 1
ATOM 546 C CA . LEU A 1 84 ? 61.15567 27.15775 44.72788 1.000 30.01312 84 LEU A CA 1
ATOM 547 C C . LEU A 1 84 ? 61.96879 28.42847 44.53555 1.000 34.42314 84 LEU A C 1
ATOM 548 O O . LEU A 1 84 ? 63.08280 28.55173 45.05845 1.000 33.90563 84 LEU A O 1
ATOM 553 N N . ASP A 1 85 ? 61.39699 29.37933 43.80509 1.000 30.45995 85 ASP A N 1
ATOM 554 C CA . ASP A 1 85 ? 61.96788 30.71290 43.73251 1.000 31.40079 85 ASP A CA 1
ATOM 555 C C . ASP A 1 85 ? 61.65876 31.44423 45.02989 1.000 33.82333 85 ASP A C 1
ATOM 556 O O . ASP A 1 85 ? 60.49791 31.52816 45.43642 1.000 32.27814 85 ASP A O 1
ATOM 561 N N . ASN A 1 86 ? 62.69630 31.95945 45.69568 1.000 27.00962 86 ASN A N 1
ATOM 562 C CA . ASN A 1 86 ? 62.52163 32.66390 46.96092 1.000 27.81494 86 ASN A CA 1
ATOM 563 C C . ASN A 1 86 ? 63.04650 34.09732 46.89894 1.000 32.25687 86 ASN A C 1
ATOM 564 O O . ASN A 1 86 ? 63.52043 34.62705 47.90266 1.000 32.60184 86 ASN A O 1
ATOM 569 N N . ASP A 1 87 ? 62.91082 34.73833 45.73300 1.000 34.86872 87 ASP A N 1
ATOM 570 C CA . ASP A 1 87 ? 63.41207 36.09679 45.51846 1.000 39.59903 87 ASP A CA 1
ATOM 571 C C . ASP A 1 87 ? 62.82476 37.09111 46.51820 1.000 39.67485 87 ASP A C 1
ATOM 572 O O . ASP A 1 87 ? 63.51648 38.01093 46.97089 1.000 39.98245 87 ASP A O 1
ATOM 577 N N . ASP A 1 88 ? 61.54744 36.94172 46.86171 1.000 35.20323 88 ASP A N 1
ATOM 578 C CA . ASP A 1 88 ? 60.89990 37.84110 47.80428 1.000 32.96265 88 ASP A CA 1
ATOM 579 C C . ASP A 1 88 ? 61.09613 37.41466 49.24895 1.000 33.36840 88 ASP A C 1
ATOM 580 O O . ASP A 1 88 ? 60.48967 38.00576 50.14546 1.000 34.16045 88 ASP A O 1
ATOM 585 N N . HIS A 1 89 ? 61.94666 36.41796 49.49498 1.000 32.36837 89 HIS A N 1
ATOM 586 C CA . HIS A 1 89 ? 62.21162 35.91202 50.84000 1.000 34.70115 89 HIS A CA 1
ATOM 587 C C . HIS A 1 89 ? 60.92767 35.51090 51.56171 1.000 33.59923 89 HIS A C 1
ATOM 588 O O . HIS A 1 89 ? 60.80214 35.66624 52.77943 1.000 31.99424 89 HIS A O 1
ATOM 595 N N . PHE A 1 90 ? 59.96250 34.97442 50.80764 1.000 31.99331 90 PHE A N 1
ATOM 596 C CA . PHE A 1 90 ? 58.73541 34.47399 51.42107 1.000 29.78960 90 PHE A CA 1
ATOM 597 C C . PHE A 1 90 ? 59.03685 33.34969 52.40215 1.000 29.34895 90 PHE A C 1
ATOM 598 O O . PHE A 1 90 ? 58.44736 33.28219 53.48934 1.000 26.58765 90 PHE A O 1
ATOM 606 N N . LEU A 1 91 ? 59.93266 32.44518 52.02589 1.000 30.43977 91 LEU A N 1
ATOM 607 C CA . LEU A 1 91 ? 60.35246 31.39150 52.93811 1.000 31.44933 91 LEU A CA 1
ATOM 608 C C . LEU A 1 91 ? 61.44312 31.93527 53.85420 1.000 34.59508 91 LEU A C 1
ATOM 609 O O . LEU A 1 91 ? 62.38575 32.56752 53.36754 1.000 32.08168 91 LEU A O 1
ATOM 614 N N . PRO A 1 92 ? 61.34217 31.72622 55.17629 1.000 36.89839 92 PRO A N 1
ATOM 615 C CA . PRO A 1 92 ? 62.34368 32.28862 56.10326 1.000 38.72656 92 PRO A CA 1
ATOM 616 C C . PRO A 1 92 ? 63.66834 31.55200 56.04405 1.000 40.55305 92 PRO A C 1
ATOM 617 O O . PRO A 1 92 ? 64.05641 30.85087 56.98546 1.000 43.63558 92 PRO A O 1
ATOM 621 N N . ILE A 1 93 ? 64.37024 31.70873 54.92896 1.000 40.78994 93 ILE A N 1
ATOM 622 C CA . ILE A 1 93 ? 65.66083 31.06691 54.74224 1.000 38.16827 93 ILE A CA 1
ATOM 623 C C . ILE A 1 93 ? 66.43400 31.89285 53.72616 1.000 46.52551 93 ILE A C 1
ATOM 624 O O . ILE A 1 93 ? 65.86895 32.40182 52.75198 1.000 37.01548 93 ILE A O 1
ATOM 629 N N . ASP A 1 94 ? 67.73149 32.05078 53.98328 1.000 45.00832 94 ASP A N 1
ATOM 630 C CA . ASP A 1 94 ? 68.54528 33.05897 53.30524 1.000 46.39446 94 ASP A CA 1
ATOM 631 C C . ASP A 1 94 ? 69.15294 32.50036 52.01853 1.000 47.95552 94 ASP A C 1
ATOM 632 O O . ASP A 1 94 ? 70.37049 32.46573 51.83422 1.000 45.19728 94 ASP A O 1
ATOM 637 N N . PHE A 1 95 ? 68.26738 32.05589 51.12439 1.000 44.39039 95 PHE A N 1
ATOM 638 C CA . PHE A 1 95 ? 68.63364 31.59922 49.79068 1.000 42.20878 95 PHE A CA 1
ATOM 639 C C . PHE A 1 95 ? 67.68132 32.20406 48.76679 1.000 42.72971 95 PHE A C 1
ATOM 640 O O . PHE A 1 95 ? 66.50198 32.43332 49.05272 1.000 42.51392 95 PHE A O 1
ATOM 648 N N . HIS A 1 96 ? 68.21450 32.47594 47.57053 1.000 42.40344 96 HIS A N 1
ATOM 649 C CA . HIS A 1 96 ? 67.40656 33.00481 46.47693 1.000 40.42755 96 HIS A CA 1
ATOM 650 C C . HIS A 1 96 ? 66.56470 31.91333 45.83627 1.000 38.71064 96 HIS A C 1
ATOM 651 O O . HIS A 1 96 ? 65.47457 32.18487 45.32112 1.000 34.26499 96 HIS A O 1
ATOM 658 N N . GLU A 1 97 ? 67.06437 30.68708 45.85070 1.000 35.67755 97 GLU A N 1
ATOM 659 C CA . GLU A 1 97 ? 66.35439 29.53420 45.33420 1.000 34.52246 97 GLU A CA 1
ATOM 660 C C . GLU A 1 97 ? 66.40972 28.47476 46.41794 1.000 39.28995 97 GLU A C 1
ATOM 661 O O . GLU A 1 97 ? 67.48010 28.21666 46.97911 1.000 36.03726 97 GLU A O 1
ATOM 667 N N . VAL A 1 98 ? 65.26162 27.89786 46.75093 1.000 32.96595 98 VAL A N 1
ATOM 668 C CA . VAL A 1 98 ? 65.16950 26.90198 47.81119 1.000 33.14099 98 VAL A CA 1
ATOM 669 C C . VAL A 1 98 ? 64.87489 25.55645 47.16959 1.000 33.30961 98 VAL A C 1
ATOM 670 O O . VAL A 1 98 ? 64.00628 25.45393 46.29649 1.000 30.77853 98 VAL A O 1
ATOM 674 N N . SER A 1 99 ? 65.61395 24.53466 47.58532 1.000 29.85791 99 SER A N 1
ATOM 675 C CA . SER A 1 99 ? 65.39321 23.16303 47.15531 1.000 30.03060 99 SER A CA 1
ATOM 676 C C . SER A 1 99 ? 65.01409 22.34128 48.37092 1.000 33.03008 99 SER A C 1
ATOM 677 O O . SER A 1 99 ? 65.68130 22.41462 49.41058 1.000 31.79853 99 SER A O 1
ATOM 680 N N . VAL A 1 100 ? 63.94867 21.56260 48.23593 1.000 26.86745 100 VAL A N 1
ATOM 681 C CA . VAL A 1 100 ? 63.51169 20.63155 49.25875 1.000 27.50444 100 VAL A CA 1
ATOM 682 C C . VAL A 1 100 ? 63.55246 19.24709 48.64123 1.000 27.96630 100 VAL A C 1
ATOM 683 O O . VAL A 1 100 ? 62.97200 19.02751 47.57134 1.000 27.14417 100 VAL A O 1
ATOM 687 N N . THR A 1 101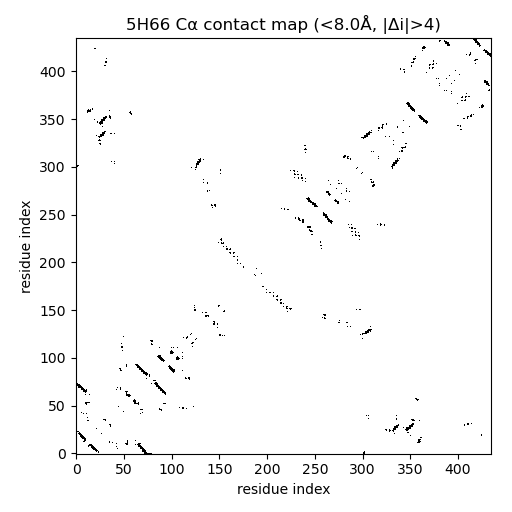 ? 64.25291 18.32892 49.29582 1.000 28.16059 101 THR A N 1
ATOM 688 C CA . THR A 1 101 ? 64.43111 16.97285 48.78888 1.000 25.84523 101 THR A CA 1
ATOM 689 C C . THR A 1 101 ? 63.95538 15.96828 49.82149 1.000 24.36134 101 THR A C 1
ATOM 690 O O . THR A 1 101 ? 64.29054 16.07414 51.01025 1.000 26.91163 101 THR A O 1
ATOM 694 N N . ARG A 1 102 ? 63.18388 14.98531 49.36240 1.000 27.10412 102 ARG A N 1
ATOM 695 C CA . ARG A 1 102 ? 62.78386 13.85842 50.18561 1.000 26.88157 102 ARG A CA 1
ATOM 696 C C . ARG A 1 102 ? 63.12828 12.56468 49.46006 1.000 27.38314 102 ARG A C 1
ATOM 697 O O . ARG A 1 102 ? 62.86295 12.42840 48.26093 1.000 28.55317 102 ARG A O 1
ATOM 705 N N . ARG A 1 103 ? 63.72235 11.62397 50.18562 1.000 28.86094 103 ARG A N 1
ATOM 706 C CA . ARG A 1 103 ? 64.08521 10.32503 49.63919 1.000 30.70791 103 ARG A CA 1
ATOM 707 C C . ARG A 1 103 ? 63.59818 9.23439 50.57289 1.000 28.76483 103 ARG A C 1
ATOM 708 O O . ARG A 1 103 ? 63.55979 9.41182 51.79481 1.000 33.97840 103 ARG A O 1
ATOM 716 N N . VAL A 1 104 ? 63.23613 8.09306 49.99291 1.000 30.60728 104 VAL A N 1
ATOM 717 C CA . VAL A 1 104 ? 62.87844 6.92084 50.78035 1.000 35.05192 104 VAL A CA 1
ATOM 718 C C . VAL A 1 104 ? 63.48653 5.70192 50.10064 1.000 34.66615 104 VAL A C 1
ATOM 719 O O . VAL A 1 104 ? 63.43096 5.57097 48.87361 1.000 33.46892 104 VAL A O 1
ATOM 723 N N . TYR A 1 105 ? 64.11689 4.84634 50.89095 1.000 37.37221 105 TYR A N 1
ATOM 724 C CA . TYR A 1 105 ? 64.78951 3.66140 50.38896 1.000 40.57393 105 TYR A CA 1
ATOM 725 C C . TYR A 1 105 ? 63.92243 2.43772 50.65591 1.000 40.60691 105 TYR A C 1
ATOM 726 O O . TYR A 1 105 ? 63.13463 2.41251 51.60511 1.000 39.46335 105 TYR A O 1
ATOM 735 N N . ARG A 1 106 ? 64.06410 1.43019 49.79064 1.000 42.04921 106 ARG A N 1
ATOM 736 C CA . ARG A 1 106 ? 63.43312 0.12069 49.95444 1.000 45.44406 106 ARG A CA 1
ATOM 737 C C . ARG A 1 106 ? 63.53517 -0.37806 51.38950 1.000 46.10431 106 ARG A C 1
ATOM 738 O O . ARG A 1 106 ? 62.59401 -0.97728 51.91955 1.000 49.95454 106 ARG A O 1
ATOM 746 N N . SER A 1 107 ? 64.67787 -0.12423 52.02486 1.000 48.32507 107 SER A N 1
ATOM 747 C CA . SER A 1 107 ? 64.96090 -0.62821 53.36171 1.000 48.38230 107 SER A CA 1
ATOM 748 C C . SER A 1 107 ? 64.19841 0.09472 54.46123 1.000 51.27299 107 SER A C 1
ATOM 749 O O . SER A 1 107 ? 64.31238 -0.30644 55.62479 1.000 49.07045 107 SER A O 1
ATOM 752 N N . GLY A 1 108 ? 63.45035 1.14982 54.13925 1.000 47.70860 108 GLY A N 1
ATOM 753 C CA . GLY A 1 108 ? 62.74563 1.93068 55.12802 1.000 48.12317 108 GLY A CA 1
ATOM 754 C C . GLY A 1 108 ? 63.44149 3.21347 55.53704 1.000 46.69936 108 GLY A C 1
ATOM 755 O O . GLY A 1 108 ? 62.80790 4.06502 56.17137 1.000 46.84209 108 GLY A O 1
ATOM 756 N N . GLU A 1 109 ? 64.72145 3.37129 55.19785 1.000 44.82348 109 GLU A N 1
ATOM 757 C CA . GLU A 1 109 ? 65.44679 4.58988 55.53405 1.000 45.59781 109 GLU A CA 1
ATOM 758 C C . GLU A 1 109 ? 64.92166 5.76791 54.72597 1.000 40.27549 109 GLU A C 1
ATOM 759 O O . GLU A 1 109 ? 64.56592 5.63317 53.55515 1.000 36.11256 109 GLU A O 1
ATOM 765 N N . SER A 1 110 ? 64.93258 6.94328 55.34833 1.000 42.53072 110 SER A N 1
ATOM 766 C CA . SER A 1 110 ? 64.48755 8.16743 54.70121 1.000 39.65060 110 SER A CA 1
ATOM 767 C C . SER A 1 110 ? 65.53482 9.25929 54.87963 1.000 38.65367 110 SER A C 1
ATOM 768 O O . SER A 1 110 ? 66.21589 9.33035 55.90800 1.000 35.54844 110 SER A O 1
ATOM 771 N N . GLU A 1 111 ? 65.65928 10.10836 53.85842 1.000 35.93248 111 GLU A N 1
ATOM 772 C CA . GLU A 1 111 ? 66.54977 11.25920 53.88547 1.000 35.53858 111 GLU A CA 1
ATOM 773 C C . GLU A 1 111 ? 65.76882 12.51040 53.51834 1.000 32.22478 111 GLU A C 1
ATOM 774 O O . GLU A 1 111 ? 64.89637 12.47468 52.64768 1.000 31.81472 111 GLU A O 1
ATOM 780 N N . PHE A 1 112 ? 66.12097 13.61839 54.15721 1.000 29.90730 112 PHE A N 1
ATOM 781 C CA . PHE A 1 112 ? 65.49560 14.91206 53.91436 1.000 31.36266 112 PHE A CA 1
ATOM 782 C C . PHE A 1 112 ? 66.59700 15.94209 53.76365 1.000 32.71204 112 PHE A C 1
ATOM 783 O O . PHE A 1 112 ? 67.60346 15.88143 54.47278 1.000 30.12377 112 PHE A O 1
ATOM 791 N N . LEU A 1 113 ? 66.42646 16.86140 52.81902 1.000 28.98494 113 LEU A N 1
ATOM 792 C CA . LEU A 1 113 ? 67.43027 17.88367 52.57183 1.000 28.70994 113 LEU A CA 1
ATOM 793 C C . LEU A 1 113 ? 66.76630 19.21059 52.24778 1.000 29.36102 113 LEU A C 1
ATOM 794 O O . LEU A 1 113 ? 65.70752 19.24814 51.61459 1.000 25.88026 113 LEU A O 1
ATOM 799 N N . ILE A 1 114 ? 67.39166 20.29538 52.69064 1.000 27.78622 114 ILE A N 1
ATOM 800 C CA . ILE A 1 114 ? 67.04621 21.64373 52.24665 1.000 29.27146 114 ILE A CA 1
ATOM 801 C C . ILE A 1 114 ? 68.30741 22.25423 51.65848 1.000 30.30071 114 ILE A C 1
ATOM 802 O O . ILE A 1 114 ? 69.33792 22.32867 52.34156 1.000 32.28870 114 ILE A O 1
ATOM 807 N N . ASN A 1 115 ? 68.23110 22.66175 50.38961 1.000 27.44964 115 ASN A N 1
ATOM 808 C CA . ASN A 1 115 ? 69.38671 23.16097 49.64116 1.000 33.23915 115 ASN A CA 1
ATOM 809 C C . ASN A 1 115 ? 70.59112 22.23677 49.80750 1.000 36.27547 115 ASN A C 1
ATOM 810 O O . ASN A 1 115 ? 71.71297 22.67767 50.06930 1.000 34.55898 115 ASN A O 1
ATOM 815 N N . ASN A 1 116 ? 70.34210 20.93598 49.67769 1.000 34.28341 116 ASN A N 1
ATOM 816 C CA . ASN A 1 116 ? 71.34796 19.87313 49.69189 1.000 31.45020 116 ASN A CA 1
ATOM 817 C C . ASN A 1 116 ? 71.93162 19.60807 51.06901 1.000 35.23875 116 ASN A C 1
ATOM 818 O O . ASN A 1 116 ? 72.87072 18.80209 51.18664 1.000 38.53933 116 ASN A O 1
ATOM 823 N N . GLN A 1 117 ? 71.40486 20.23973 52.11919 1.000 32.97168 117 GLN A N 1
ATOM 824 C CA . GLN A 1 117 ? 71.89682 20.01809 53.47179 1.000 34.12617 117 GLN A CA 1
ATOM 825 C C . GLN A 1 117 ? 70.96119 19.07453 54.20724 1.000 34.52618 117 GLN A C 1
ATOM 826 O O . GLN A 1 117 ? 69.76083 19.37971 54.33166 1.000 31.92849 117 GLN A O 1
ATOM 832 N N . PRO A 1 118 ? 71.44653 17.93208 54.69525 1.000 36.40643 118 PRO A N 1
ATOM 833 C CA . PRO A 1 118 ? 70.56781 16.99615 55.40640 1.000 34.26605 118 PRO A CA 1
ATOM 834 C C . PRO A 1 118 ? 69.87304 17.65281 56.59297 1.000 36.85841 118 PRO A C 1
ATOM 835 O O . PRO A 1 118 ? 70.46632 18.42924 57.34757 1.000 31.74605 118 PRO A O 1
ATOM 839 N N . CYS A 1 119 ? 68.58899 17.34127 56.73908 1.000 32.17118 119 CYS A N 1
ATOM 840 C CA . CYS A 1 119 ? 67.78360 17.85722 57.83177 1.000 31.75084 119 CYS A CA 1
ATOM 841 C C . CYS A 1 119 ? 66.78079 16.78293 58.22850 1.000 32.51930 119 CYS A C 1
ATOM 842 O O . CYS A 1 119 ? 66.82352 15.65440 57.72918 1.000 32.12337 119 CYS A O 1
ATOM 845 N N . ARG A 1 120 ? 65.88610 17.13845 59.14587 1.000 30.47716 120 ARG A N 1
ATOM 846 C CA . ARG A 1 120 ? 64.78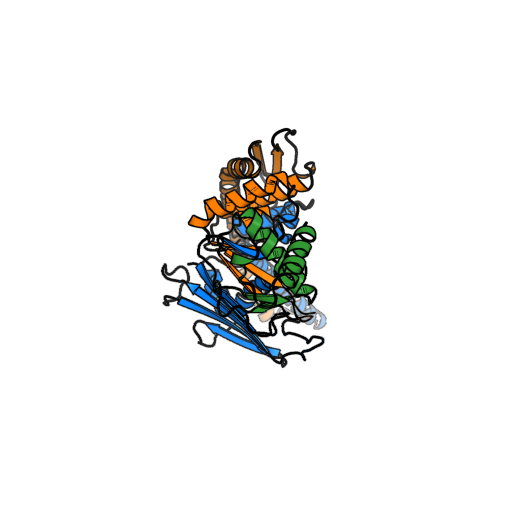612 16.27523 59.53710 1.000 30.23871 120 ARG A CA 1
ATOM 847 C C . ARG A 1 120 ? 63.53830 16.63948 58.73749 1.000 31.03189 120 ARG A C 1
ATOM 848 O O . ARG A 1 120 ? 63.44527 17.71901 58.14764 1.000 31.27292 120 ARG A O 1
ATOM 856 N N . LEU A 1 121 ? 62.57470 15.71691 58.71196 1.000 31.05625 121 LEU A N 1
ATOM 857 C CA . LEU A 1 121 ? 61.28238 16.04937 58.11759 1.000 29.52161 121 LEU A CA 1
ATOM 858 C C . LEU A 1 121 ? 60.66878 17.26320 58.80476 1.000 31.19499 121 LEU A C 1
ATOM 859 O O . LEU A 1 121 ? 60.11263 18.15144 58.14306 1.000 31.36061 121 LEU A O 1
ATOM 864 N N . LYS A 1 122 ? 60.77959 17.32334 60.13441 1.000 31.39462 122 LYS A N 1
ATOM 865 C CA . LYS A 1 122 ? 60.29466 18.46638 60.89901 1.000 34.22876 122 LYS A CA 1
ATOM 866 C C . LYS A 1 122 ? 60.85296 19.79200 60.38533 1.000 34.02418 122 LYS A C 1
ATOM 867 O O . LYS A 1 122 ? 60.15429 20.81358 60.41954 1.000 31.37856 122 LYS A O 1
ATOM 873 N N . ASP A 1 123 ? 62.09441 19.79987 59.88668 1.000 32.07602 123 ASP A N 1
ATOM 874 C CA . ASP A 1 123 ? 62.66261 21.03940 59.36290 1.000 30.15590 123 ASP A CA 1
ATOM 875 C C . ASP A 1 123 ? 61.95608 21.49392 58.08515 1.000 31.91815 123 ASP A C 1
ATOM 876 O O . ASP A 1 123 ? 61.75134 22.69593 57.88197 1.000 30.10110 123 ASP A O 1
ATOM 881 N N . ILE A 1 124 ? 61.59972 20.56211 57.19838 1.000 30.29350 124 ILE A N 1
ATOM 882 C CA . ILE A 1 124 ? 60.81584 20.94297 56.02290 1.000 31.37210 124 ILE A CA 1
ATOM 883 C C . ILE A 1 124 ? 59.44032 21.44432 56.45125 1.000 30.57761 124 ILE A C 1
ATOM 884 O O . ILE A 1 124 ? 58.96752 22.49568 55.99778 1.000 26.79266 124 ILE A O 1
ATOM 889 N N . ILE A 1 125 ? 58.77865 20.69148 57.33474 1.000 30.05190 125 ILE A N 1
ATOM 890 C CA . ILE A 1 125 ? 57.43645 21.05481 57.78128 1.000 32.38564 125 ILE A CA 1
ATOM 891 C C . ILE A 1 125 ? 57.45555 22.42619 58.44676 1.000 32.30813 125 ILE A C 1
ATOM 892 O O . ILE A 1 125 ? 56.60661 23.28624 58.16841 1.000 27.27510 125 ILE A O 1
ATOM 897 N N . ASP A 1 126 ? 58.46017 22.67279 59.29086 1.000 29.54651 126 ASP A N 1
ATOM 898 C CA . ASP A 1 126 ? 58.54250 23.94603 59.99460 1.000 32.60974 126 ASP A CA 1
ATOM 899 C C . ASP A 1 126 ? 58.84712 25.09497 59.04328 1.000 28.28381 126 ASP A C 1
ATOM 900 O O . ASP A 1 126 ? 58.34758 26.20828 59.23509 1.000 30.27286 126 ASP A O 1
ATOM 905 N N . LEU A 1 127 ? 59.66618 24.85324 58.01577 1.000 29.45566 127 LEU A N 1
ATOM 906 C CA . LEU A 1 127 ? 59.97164 25.91346 57.05983 1.000 26.85564 127 LEU A CA 1
ATOM 907 C C . LEU A 1 127 ? 58.69627 26.42762 56.40512 1.000 28.48995 127 LEU A C 1
ATOM 908 O O . LEU A 1 127 ? 58.46493 27.63902 56.30993 1.000 27.34302 127 LEU A O 1
ATOM 913 N N . PHE A 1 128 ? 57.84687 25.51587 55.95880 1.000 24.89371 128 PHE A N 1
ATOM 914 C CA . PHE A 1 128 ? 56.63170 25.95979 55.28880 1.000 26.56470 128 PHE A CA 1
ATOM 915 C C . PHE A 1 128 ? 55.58453 26.43837 56.28339 1.000 27.92175 128 PHE A C 1
ATOM 916 O O . PHE A 1 128 ? 54.85629 27.39100 55.99132 1.000 28.94266 128 PHE A O 1
ATOM 924 N N . MET A 1 129 ? 55.50086 25.81651 57.46365 1.000 29.09542 129 MET A N 1
ATOM 925 C CA . MET A 1 129 ? 54.55177 26.29409 58.46499 1.000 30.25142 129 MET A CA 1
ATOM 926 C C . MET A 1 129 ? 54.88699 27.71728 58.89156 1.000 31.42313 129 MET A C 1
ATOM 927 O O . MET A 1 129 ? 53.99447 28.56848 59.00201 1.000 30.76817 129 MET A O 1
ATOM 932 N N . ASP A 1 130 ? 56.17970 28.00306 59.09451 1.000 29.81965 130 ASP A N 1
ATOM 933 C CA . ASP A 1 130 ? 56.60618 29.33468 59.51418 1.000 31.18861 130 ASP A CA 1
ATOM 934 C C . ASP A 1 130 ? 56.34227 30.38468 58.44250 1.000 32.88489 130 ASP A C 1
ATOM 935 O O . ASP A 1 130 ? 56.16569 31.56741 58.76426 1.000 35.07355 130 ASP A O 1
ATOM 940 N N . SER A 1 131 ? 56.34035 29.99403 57.16740 1.000 28.16653 131 SER A N 1
ATOM 941 C CA . SER A 1 131 ? 56.04465 30.94440 56.10672 1.000 27.28604 131 SER A CA 1
ATOM 942 C C . SER A 1 131 ? 54.55076 31.19162 55.95197 1.000 30.57989 131 SER A C 1
ATOM 943 O O . SER A 1 131 ? 54.15838 32.01576 55.11908 1.000 30.72053 131 SER A O 1
ATOM 946 N N . GLY A 1 132 ? 53.72240 30.50204 56.72765 1.000 29.25551 132 GLY A N 1
ATOM 947 C CA . GLY A 1 132 ? 52.28608 30.61556 56.61553 1.000 30.66761 132 GLY A CA 1
ATOM 948 C C . GLY A 1 132 ? 51.62549 29.54367 55.78180 1.000 32.88861 132 GLY A C 1
ATOM 949 O O . GLY A 1 132 ? 50.41136 29.62246 55.56163 1.000 32.75716 132 GLY A O 1
ATOM 950 N N . LEU A 1 133 ? 52.38061 28.54448 55.31752 1.000 24.51120 133 LEU A N 1
ATOM 951 C CA . LEU A 1 133 ? 51.84143 27.47610 54.48405 1.000 27.25516 133 LEU A CA 1
ATOM 952 C C . LEU A 1 133 ? 51.78767 26.14648 55.21804 1.000 27.26374 133 LEU A C 1
ATOM 953 O O . LEU A 1 133 ? 52.24181 25.12931 54.68863 1.000 32.21446 133 LEU A O 1
ATOM 958 N N . GLY A 1 134 ? 51.23281 26.13016 56.42316 1.000 26.95581 134 GLY A N 1
ATOM 959 C CA . GLY A 1 134 ? 51.09131 24.89574 57.16847 1.000 31.81888 134 GLY A CA 1
ATOM 960 C C . GLY A 1 134 ? 49.92624 24.04235 56.69496 1.000 28.44899 134 GLY A C 1
ATOM 961 O O . GLY A 1 134 ? 49.43030 24.16681 55.57036 1.000 27.70703 134 GLY A O 1
ATOM 962 N N . LYS A 1 135 ? 49.47946 23.16515 57.59638 1.000 25.70293 135 LYS A N 1
ATOM 963 C CA . LYS A 1 135 ? 48.36552 22.25932 57.31543 1.000 26.49639 135 LYS A CA 1
ATOM 964 C C . LYS A 1 135 ? 47.12712 22.99805 56.82067 1.000 25.57762 135 LYS A C 1
ATOM 965 O O . LYS A 1 135 ? 46.41931 22.52030 55.91582 1.000 25.50105 135 LYS A O 1
ATOM 971 N N . GLU A 1 136 ? 46.83100 24.15058 57.42214 1.000 21.87660 136 GLU A N 1
ATOM 972 C CA . GLU A 1 136 ? 45.59322 24.86980 57.14139 1.000 22.51881 136 GLU A CA 1
ATOM 973 C C . GLU A 1 136 ? 45.65543 25.73300 55.89617 1.000 23.07311 136 GLU A C 1
ATOM 974 O O . GLU A 1 136 ? 44.61862 26.28644 55.49935 1.000 21.74070 136 GLU A O 1
ATOM 980 N N . ALA A 1 137 ? 46.82239 25.89465 55.28264 1.000 22.96449 137 ALA A N 1
ATOM 981 C CA . ALA A 1 137 ? 46.89468 26.72043 54.08760 1.000 20.42777 137 ALA A CA 1
ATOM 982 C C . ALA A 1 137 ? 46.24001 25.99918 52.91859 1.000 21.75192 137 ALA A C 1
ATOM 983 O O . ALA A 1 137 ? 46.35156 24.77794 52.77611 1.000 22.90974 137 ALA A O 1
ATOM 985 N N . PHE A 1 138 ? 45.54901 26.76390 52.07876 1.000 19.47861 138 PHE A N 1
ATOM 986 C CA . PHE A 1 138 ? 44.87219 26.19310 50.91192 1.000 17.58358 138 PHE A CA 1
ATOM 987 C C . PHE A 1 138 ? 45.76990 26.19131 49.68761 1.000 17.75201 138 PHE A C 1
ATOM 988 O O . PHE A 1 138 ? 45.35191 26.50753 48.57244 1.000 20.57010 138 PHE A O 1
ATOM 996 N N . SER A 1 139 ? 47.03156 25.79939 49.89119 1.000 20.06645 139 SER A N 1
ATOM 997 C CA . SER A 1 139 ? 47.98913 25.71084 48.80270 1.000 17.97769 139 SER A CA 1
ATOM 998 C C . SER A 1 139 ? 47.83197 24.43883 47.98580 1.000 18.17256 139 SER A C 1
ATOM 999 O O . SER A 1 139 ? 48.37458 24.36353 46.87924 1.000 19.69831 139 SER A O 1
ATOM 1002 N N . ILE A 1 140 ? 47.12657 23.42983 48.50321 1.000 17.76963 140 ILE A N 1
ATOM 1003 C CA . ILE A 1 140 ? 46.72355 22.27621 47.70639 1.000 16.31210 140 ILE A CA 1
ATOM 1004 C C . ILE A 1 140 ? 45.23591 22.04285 47.95465 1.000 19.41749 140 ILE A C 1
ATOM 1005 O O . ILE A 1 140 ? 44.79742 21.94882 49.10625 1.000 21.63873 140 ILE A O 1
ATOM 1010 N N . ILE A 1 141 ? 44.45571 21.95503 46.88467 1.000 20.47953 141 ILE A N 1
ATOM 1011 C CA . ILE A 1 141 ? 43.00612 21.79746 46.99625 1.000 17.92346 141 ILE A CA 1
ATOM 1012 C C . ILE A 1 141 ? 42.58519 20.66227 46.07680 1.000 21.67865 141 ILE A C 1
ATOM 1013 O O . ILE A 1 141 ? 42.79875 20.73007 44.86334 1.000 19.98863 141 ILE A O 1
ATOM 1018 N N . SER A 1 142 ? 41.99191 19.63067 46.64491 1.000 24.79846 142 SER A N 1
ATOM 1019 C CA . SER A 1 142 ? 41.47734 18.53184 45.83216 1.000 24.14608 142 SER A CA 1
ATOM 1020 C C . SER A 1 142 ? 39.97955 18.39162 46.03755 1.000 25.05029 142 SER A C 1
ATOM 1021 O O . SER A 1 142 ? 39.35315 19.14497 46.77794 1.000 23.35213 142 SER A O 1
ATOM 1024 N N . GLN A 1 143 ? 39.39176 17.38560 45.37068 1.000 22.27996 143 GLN A N 1
ATOM 1025 C CA . GLN A 1 143 ? 37.96249 17.16770 45.52286 1.000 23.66407 143 GLN A CA 1
ATOM 1026 C C . GLN A 1 143 ? 37.57855 16.86238 46.96313 1.000 19.01475 143 GLN A C 1
ATOM 1027 O O . GLN A 1 143 ? 36.41366 17.04277 47.33148 1.000 18.70754 143 GLN A O 1
ATOM 1033 N N . GLY A 1 144 ? 38.52778 16.41229 47.78555 1.000 19.91361 144 GLY A N 1
ATOM 1034 C CA . GLY A 1 144 ? 38.22508 16.17746 49.19117 1.000 21.97945 144 GLY A CA 1
ATOM 1035 C C . GLY A 1 144 ? 37.67342 17.40441 49.89776 1.000 19.40445 144 GLY A C 1
ATOM 1036 O O . GLY A 1 144 ? 36.74109 17.30549 50.70234 1.000 15.53965 144 GLY A O 1
ATOM 1037 N N . LYS A 1 145 ? 38.24292 18.57634 49.61906 1.000 16.65889 145 LYS A N 1
ATOM 1038 C CA . LYS A 1 145 ? 37.73606 19.78903 50.26131 1.000 15.10822 145 LYS A CA 1
ATOM 1039 C C . LYS A 1 145 ? 36.34409 20.14330 49.76065 1.000 14.86937 145 LYS A C 1
ATOM 1040 O O . LYS A 1 145 ? 35.52124 20.65215 50.52838 1.000 16.08088 145 LYS A O 1
ATOM 1046 N N . VAL A 1 146 ? 36.06883 19.92033 48.47203 1.000 14.84320 146 VAL A N 1
ATOM 1047 C CA . VAL A 1 146 ? 34.71196 20.13496 47.97423 1.000 14.91450 146 VAL A CA 1
ATOM 1048 C C . VAL A 1 146 ? 33.74051 19.24560 48.73601 1.000 15.03402 146 VAL A C 1
ATOM 1049 O O . VAL A 1 146 ? 32.65942 19.68324 49.16267 1.000 13.92956 146 VAL A O 1
ATOM 1053 N N . GLU A 1 147 ? 34.10942 17.97121 48.89628 1.000 16.93836 147 GLU A N 1
ATOM 1054 C CA . GLU A 1 147 ? 33.28770 17.02750 49.66247 1.000 17.99889 147 GLU A CA 1
ATOM 1055 C C . GLU A 1 147 ? 33.01958 17.53098 51.07544 1.000 16.01484 147 GLU A C 1
ATOM 1056 O O . GLU A 1 147 ? 31.89674 17.41728 51.57473 1.000 16.09085 147 GLU A O 1
ATOM 1062 N N . GLU A 1 148 ? 34.04204 18.07914 51.74404 1.000 15.09503 148 GLU A N 1
ATOM 1063 C CA . GLU A 1 148 ? 33.86095 18.59425 53.10372 1.000 16.08250 148 GLU A CA 1
ATOM 1064 C C . GLU A 1 148 ? 32.81754 19.69213 53.13465 1.000 14.64207 148 GLU A C 1
ATOM 1065 O O . GLU A 1 148 ? 31.93329 19.71799 54.00281 1.000 14.77476 148 GLU A O 1
ATOM 1071 N N . ILE A 1 149 ? 32.91625 20.61958 52.18203 1.000 12.53845 149 ILE A N 1
ATOM 1072 C CA . ILE A 1 149 ? 31.97185 21.72751 52.10809 1.000 15.11793 149 ILE A CA 1
ATOM 1073 C C . ILE A 1 149 ? 30.56951 21.21797 51.82285 1.000 16.54376 149 ILE A C 1
ATOM 1074 O O . ILE A 1 149 ? 29.58366 21.72988 52.36721 1.000 15.76509 149 ILE A O 1
ATOM 1079 N N . LEU A 1 150 ? 30.45615 20.20475 50.95636 1.000 13.10677 150 LEU A N 1
ATOM 1080 C CA . LEU A 1 150 ? 29.15166 19.73346 50.51723 1.000 14.56440 150 LEU A CA 1
ATOM 1081 C C . LEU A 1 150 ? 28.51108 18.72523 51.47020 1.000 17.99436 150 LEU A C 1
ATOM 1082 O O . LEU A 1 150 ? 27.35002 18.34608 51.24717 1.000 17.56268 150 LEU A O 1
ATOM 1087 N N . SER A 1 151 ? 29.21705 18.32993 52.53089 1.000 15.86518 151 SER A N 1
ATOM 1088 C CA . SER A 1 151 ? 28.71859 17.35885 53.50039 1.000 19.16676 151 SER A CA 1
ATOM 1089 C C . SER A 1 151 ? 27.38870 17.78976 54.10740 1.000 23.45176 151 SER A C 1
ATOM 1090 O O . SER A 1 151 ? 27.10163 18.97764 54.25882 1.000 23.69919 151 SER A O 1
ATOM 1093 N N . SER A 1 152 ? 26.58246 16.79980 54.50484 1.000 25.29806 152 SER A N 1
ATOM 1094 C CA . SER A 1 152 ? 25.37885 17.10076 55.27196 1.000 27.79873 152 SER A CA 1
ATOM 1095 C C . SER A 1 152 ? 25.65898 17.31341 56.75953 1.000 27.08974 152 SER A C 1
ATOM 1096 O O . SER A 1 152 ? 24.75639 17.72975 57.49063 1.000 33.04445 152 SER A O 1
ATOM 1099 N N . LYS A 1 153 ? 26.86865 17.03608 57.22854 1.000 29.22390 153 LYS A N 1
ATOM 1100 C CA . LYS A 1 153 ? 27.20400 17.18251 58.64027 1.000 27.10181 153 LYS A CA 1
ATOM 1101 C C . LYS A 1 153 ? 27.79265 18.57419 58.86707 1.000 26.28243 153 LYS A C 1
ATOM 1102 O O . LYS A 1 153 ? 28.77743 18.93126 58.22183 1.000 27.72973 153 LYS A O 1
ATOM 1108 N N . ALA A 1 154 ? 27.19258 19.35118 59.77726 1.000 27.72164 154 ALA A N 1
ATOM 1109 C CA . ALA A 1 154 ? 27.60202 20.74485 59.94856 1.000 28.37132 154 ALA A CA 1
ATOM 1110 C C . ALA A 1 154 ? 29.06676 20.86824 60.34539 1.000 26.70809 154 ALA A C 1
ATOM 1111 O O . ALA A 1 154 ? 29.73383 21.84552 59.97630 1.000 25.35714 154 ALA A O 1
ATOM 1113 N N . GLU A 1 155 ? 29.58191 19.90225 61.10960 1.000 26.56417 155 GLU A N 1
ATOM 1114 C CA . GLU A 1 155 ? 30.95626 20.00820 61.58443 1.000 25.27533 155 GLU A CA 1
ATOM 1115 C C . GLU A 1 155 ? 31.96144 19.83274 60.45281 1.000 23.23028 155 GLU A C 1
ATOM 1116 O O . GLU A 1 155 ? 33.07710 20.36211 60.53072 1.000 23.07615 155 GLU A O 1
ATOM 1122 N N . ASP A 1 156 ? 31.59241 19.09605 59.40004 1.000 24.06904 156 ASP A N 1
ATOM 1123 C CA . ASP A 1 156 ? 32.49543 18.91407 58.26654 1.000 22.32452 156 ASP A CA 1
ATOM 1124 C C . ASP A 1 156 ? 32.74266 20.23125 57.54785 1.000 19.57218 156 ASP A C 1
ATOM 1125 O O . ASP A 1 156 ? 33.88263 20.55132 57.18970 1.000 19.61624 156 ASP A O 1
ATOM 1130 N N . ARG A 1 157 ? 31.67530 20.99565 57.29198 1.000 19.07542 157 ARG A N 1
ATOM 1131 C CA . ARG A 1 157 ? 31.84376 22.29782 56.65647 1.000 19.53084 157 ARG A CA 1
ATOM 1132 C C . ARG A 1 157 ? 32.48781 23.29740 57.61187 1.000 17.35644 157 ARG A C 1
ATOM 1133 O O . ARG A 1 157 ? 33.34073 24.09842 57.20298 1.000 18.13644 157 ARG A O 1
ATOM 1141 N N . ARG A 1 158 ? 32.14100 23.23768 58.89777 1.000 18.18262 158 ARG A N 1
ATOM 1142 C CA . ARG A 1 158 ? 32.78089 24.14779 59.84789 1.000 19.28131 158 ARG A CA 1
ATOM 1143 C C . ARG A 1 158 ? 34.29437 23.96660 59.85929 1.000 19.35245 158 ARG A C 1
ATOM 1144 O O . ARG A 1 158 ? 35.04203 24.93808 60.01184 1.000 18.54456 158 ARG A O 1
ATOM 1152 N N . SER A 1 159 ? 34.76473 22.72351 59.70736 1.000 17.03733 159 SER A N 1
ATOM 1153 C CA . SER A 1 159 ? 36.19778 22.45284 59.71077 1.000 17.23336 159 SER A CA 1
ATOM 1154 C C . SER A 1 159 ? 36.93447 23.24966 58.64170 1.000 17.11608 159 SER A C 1
ATOM 1155 O O . SER A 1 159 ? 38.07316 23.67737 58.86649 1.000 16.99628 159 SER A O 1
ATOM 1158 N N . ILE A 1 160 ? 36.30591 23.45790 57.47309 1.000 16.64417 160 ILE A N 1
ATOM 1159 C CA . ILE A 1 160 ? 36.92585 24.26443 56.42521 1.000 14.73511 160 ILE A CA 1
ATOM 1160 C C . ILE A 1 160 ? 37.06622 25.71750 56.88607 1.000 16.58011 160 ILE A C 1
ATOM 1161 O O . ILE A 1 160 ? 38.09523 26.36552 56.64867 1.000 15.18763 160 ILE A O 1
ATOM 1166 N N . PHE A 1 161 ? 36.04989 26.23843 57.57290 1.000 14.15093 161 PHE A N 1
ATOM 1167 C CA . PHE A 1 161 ? 36.13798 27.60576 58.10779 1.000 14.81269 161 PHE A CA 1
ATOM 1168 C C . PHE A 1 161 ? 37.15316 27.70369 59.23568 1.000 18.65016 161 PHE A C 1
ATOM 1169 O O . PHE A 1 161 ? 37.78034 28.75441 59.42924 1.000 17.73330 161 PHE A O 1
ATOM 1177 N N . GLU A 1 162 ? 37.33368 26.62178 59.97900 1.000 18.06797 162 GLU A N 1
ATOM 1178 C CA . GLU A 1 162 ? 38.34358 26.62129 61.02586 1.000 17.72149 162 GLU A CA 1
ATOM 1179 C C . GLU A 1 162 ? 39.75321 26.63303 60.45045 1.000 19.00321 162 GLU A C 1
ATOM 1180 O O . GLU A 1 162 ? 40.63117 27.30253 60.99934 1.000 19.17471 162 GLU A O 1
ATOM 1186 N N . GLU A 1 163 ? 39.98941 25.91970 59.34198 1.000 15.41065 163 GLU A N 1
ATOM 1187 C CA . GLU A 1 163 ? 41.29107 25.99854 58.68030 1.000 17.00983 163 GLU A CA 1
ATOM 1188 C C . GLU A 1 163 ? 41.57195 27.41705 58.20802 1.000 17.34812 163 GLU A C 1
ATOM 1189 O O . GLU A 1 163 ? 42.67339 27.94700 58.40317 1.000 17.27031 163 GLU A O 1
ATOM 1195 N N . ALA A 1 164 ? 40.58742 28.03216 57.54524 1.000 14.29652 164 ALA A N 1
ATOM 1196 C CA . ALA A 1 164 ? 40.75091 29.40709 57.09912 1.000 14.80127 164 ALA A CA 1
ATOM 1197 C C . ALA A 1 164 ? 41.07927 30.32775 58.26724 1.000 17.21024 164 ALA A C 1
ATOM 1198 O O . ALA A 1 164 ? 41.83135 31.29592 58.10551 1.000 18.24701 164 ALA A O 1
ATOM 1200 N N . ALA A 1 165 ? 40.52552 30.04778 59.44187 1.000 16.49852 165 ALA A N 1
ATOM 1201 C CA . ALA A 1 165 ? 40.73268 30.91981 60.60257 1.000 18.10602 165 ALA A CA 1
ATOM 1202 C C . ALA A 1 165 ? 42.02847 30.62214 61.34605 1.000 21.18657 165 ALA A C 1
ATOM 1203 O O . ALA A 1 165 ? 42.38614 31.38280 62.25549 1.000 20.42004 165 ALA A O 1
ATOM 1205 N N . GLY A 1 166 ? 42.74388 29.57100 60.95313 1.000 18.60502 166 GLY A N 1
ATOM 1206 C CA . GLY A 1 166 ? 44.01156 29.18547 61.56893 1.000 20.19263 166 GLY A CA 1
ATOM 1207 C C . GLY A 1 166 ? 43.89324 28.88495 63.04509 1.000 21.86015 166 GLY A C 1
ATOM 1208 O O . GLY A 1 166 ? 44.74605 29.30911 63.84087 1.000 25.21511 166 GLY A O 1
ATOM 1209 N N . VAL A 1 167 ? 42.84512 28.16191 63.44132 1.000 21.14677 167 VAL A N 1
ATOM 1210 C CA . VAL A 1 167 ? 42.65037 27.86890 64.85435 1.000 23.75149 167 VAL A CA 1
ATOM 1211 C C . VAL A 1 167 ? 43.29234 26.55075 65.27075 1.000 22.50347 167 VAL A C 1
ATOM 1212 O O . VAL A 1 167 ? 43.22329 26.19202 66.45599 1.000 23.78593 167 VAL A O 1
ATOM 1216 N N . LEU A 1 168 ? 43.94633 25.83641 64.34477 1.000 19.30046 168 LEU A N 1
ATOM 1217 C CA . LEU A 1 168 ? 44.45152 24.49723 64.67601 1.000 22.36662 168 LEU A CA 1
ATOM 1218 C C . LEU A 1 168 ? 45.41130 24.53459 65.85768 1.000 23.25941 168 LEU A C 1
ATOM 1219 O O . LEU A 1 168 ? 45.36383 23.65977 66.73421 1.000 24.47015 168 LEU A O 1
ATOM 1224 N N . LYS A 1 169 ? 46.30132 25.52293 65.89781 1.000 25.27064 169 LYS A N 1
ATOM 1225 C CA . LYS A 1 169 ? 47.29162 25.49809 66.97360 1.000 27.49926 169 LYS A CA 1
ATOM 1226 C C . LYS A 1 169 ? 46.64009 25.74222 68.32940 1.000 27.00502 169 LYS A C 1
ATOM 1227 O O . LYS A 1 169 ? 47.07117 25.15490 69.33460 1.000 28.62409 169 LYS A O 1
ATOM 1233 N N . TYR A 1 170 ? 45.56984 26.54624 68.36793 1.000 24.57141 170 TYR A N 1
ATOM 1234 C CA . TYR A 1 170 ? 44.82714 26.75732 69.60771 1.000 26.58229 170 TYR A CA 1
ATOM 1235 C C . TYR A 1 170 ? 44.03486 25.51814 70.00159 1.000 28.25184 170 TYR A C 1
ATOM 1236 O O . TYR A 1 170 ? 44.00517 25.13936 71.18233 1.000 26.15565 170 TYR A O 1
ATOM 1245 N N . LYS A 1 171 ? 43.39964 24.85379 69.03053 1.000 21.65994 171 LYS A N 1
ATOM 1246 C CA . LYS A 1 171 ? 42.67231 23.63350 69.34959 1.000 24.65129 171 LYS A CA 1
ATOM 1247 C C . LYS A 1 171 ? 43.61483 22.55488 69.86446 1.000 26.12240 171 LYS A C 1
ATOM 1248 O O . LYS A 1 171 ? 43.28378 21.82142 70.80573 1.000 28.13524 171 LYS A O 1
ATOM 1254 N N . THR A 1 172 ? 44.79251 22.44099 69.25089 1.000 23.87571 172 THR A N 1
ATOM 1255 C CA . THR A 1 172 ? 45.73740 21.40622 69.63705 1.000 24.85584 172 THR A CA 1
ATOM 1256 C C . THR A 1 172 ? 46.27452 21.66857 71.03835 1.000 28.83921 172 THR A C 1
ATOM 1257 O O . THR A 1 172 ? 46.39023 20.74346 71.85482 1.000 27.33961 172 THR A O 1
ATOM 1261 N N . ARG A 1 173 ? 46.57615 22.93151 71.33287 1.000 24.53096 173 ARG A N 1
ATOM 1262 C CA . ARG A 1 173 ? 47.05778 23.30583 72.66148 1.000 27.31591 173 ARG A CA 1
ATOM 1263 C C . ARG A 1 173 ? 45.98384 23.07816 73.71960 1.000 29.50514 173 ARG A C 1
ATOM 1264 O O . ARG A 1 173 ? 46.28166 22.60684 74.82560 1.000 30.00552 173 ARG A O 1
ATOM 1272 N N . LYS A 1 174 ? 44.73206 23.41686 73.40373 1.000 27.19538 174 LYS A N 1
ATOM 1273 C CA . LYS A 1 174 ? 43.62486 23.15040 74.32130 1.000 26.92210 174 LYS A CA 1
ATOM 1274 C C . LYS A 1 174 ? 43.51301 21.66030 74.63150 1.000 33.99673 174 LYS A C 1
ATOM 1275 O O . LYS A 1 174 ? 43.39610 21.26076 75.79883 1.000 31.26154 174 LYS A O 1
ATOM 1281 N N . LYS A 1 175 ? 43.54010 20.82191 73.58982 1.000 27.32152 175 LYS A N 1
ATOM 1282 C CA . LYS A 1 175 ? 43.47303 19.37545 73.78949 1.000 31.62202 175 LYS A CA 1
ATOM 1283 C C . LYS A 1 175 ? 44.67552 18.86106 74.57941 1.000 34.22543 175 LYS A C 1
ATOM 1284 O O . LYS A 1 175 ? 44.53144 17.97697 75.43648 1.000 35.39561 175 LYS A O 1
ATOM 1290 N N . LYS A 1 176 ? 45.87090 19.39892 74.31046 1.000 31.85906 176 LYS A N 1
ATOM 1291 C CA . LYS A 1 176 ? 47.05175 18.97448 75.05855 1.000 34.04034 176 LYS A CA 1
ATOM 1292 C C . LYS A 1 176 ? 46.89007 19.26504 76.54493 1.000 35.20620 176 LYS A C 1
ATOM 1293 O O . LYS A 1 176 ? 47.23920 18.42924 77.39142 1.000 34.51636 176 LYS A O 1
ATOM 1299 N N . ALA A 1 177 ? 46.34383 20.44057 76.87848 1.000 32.63749 177 ALA A N 1
ATOM 1300 C CA . ALA A 1 177 ? 46.10908 20.79807 78.27475 1.000 34.34634 177 ALA A CA 1
ATOM 1301 C C . ALA A 1 177 ? 45.01017 19.94185 78.89115 1.000 36.61834 177 ALA A C 1
ATOM 1302 O O . ALA A 1 177 ? 45.13244 19.49774 80.04025 1.000 34.09324 177 ALA A O 1
ATOM 1304 N N . GLU A 1 178 ? 43.92894 19.69558 78.14519 1.000 32.29900 178 GLU A N 1
ATOM 1305 C CA . GLU A 1 178 ? 42.87493 18.81365 78.64063 1.000 32.45514 178 GLU A CA 1
ATOM 1306 C C . GLU A 1 178 ? 43.40894 17.40619 78.87727 1.000 34.49227 178 GLU A C 1
ATOM 1307 O O . GLU A 1 178 ? 43.00637 16.72923 79.83379 1.000 33.94498 178 GLU A O 1
ATOM 1313 N N . ASN A 1 179 ? 44.33835 16.95839 78.03024 1.000 32.03907 179 ASN A N 1
ATOM 1314 C CA . ASN A 1 179 ? 44.90321 15.62633 78.20740 1.000 35.99462 179 ASN A CA 1
ATOM 1315 C C . ASN A 1 179 ? 45.83394 15.58517 79.41029 1.000 37.34696 179 ASN A C 1
ATOM 1316 O O . ASN A 1 179 ? 45.88523 14.57649 80.12568 1.000 36.56666 179 ASN A O 1
ATOM 1321 N N . LYS A 1 180 ? 46.58317 16.66753 79.63698 1.000 33.99665 180 LYS A N 1
ATOM 1322 C CA . LYS A 1 180 ? 47.46093 16.74314 80.80113 1.000 37.18377 180 LYS A CA 1
ATOM 1323 C C . LYS A 1 180 ? 46.65779 16.65716 82.09293 1.000 38.00942 180 LYS A C 1
ATOM 1324 O O . LYS A 1 180 ? 47.01867 15.91090 83.01281 1.000 39.72518 180 LYS A O 1
ATOM 1330 N N . LEU A 1 181 ? 45.55827 17.41582 82.17452 1.000 34.85715 181 LEU A N 1
ATOM 1331 C CA . LEU A 1 181 ? 44.67708 17.35040 83.33859 1.000 34.45937 181 LEU A CA 1
ATOM 1332 C C . LEU A 1 181 ? 44.15341 15.93655 83.56123 1.000 39.06481 181 LEU A C 1
ATOM 1333 O O . LEU A 1 181 ? 44.15332 15.42941 84.68973 1.000 34.24881 181 LEU A O 1
ATOM 1338 N N . PHE A 1 182 ? 43.68155 15.28670 82.49552 1.000 33.87226 182 PHE A N 1
ATOM 1339 C CA . PHE A 1 182 ? 43.14219 13.93982 82.64851 1.000 34.82818 182 PHE A CA 1
ATOM 1340 C C . PHE A 1 182 ? 44.21736 12.97062 83.11435 1.000 31.00049 182 PHE A C 1
ATOM 1341 O O . PHE A 1 182 ? 43.99012 12.15172 84.01344 1.000 35.32422 182 PHE A O 1
ATOM 1349 N N . GLU A 1 183 ? 45.38912 13.02864 82.48681 1.000 30.79718 183 GLU A N 1
ATOM 1350 C CA . GLU A 1 183 ? 46.46379 12.10732 82.82727 1.000 37.18100 183 GLU A CA 1
ATOM 1351 C C . GLU A 1 183 ? 46.92468 12.31147 84.26226 1.000 38.21654 183 GLU A C 1
ATOM 1352 O O . GLU A 1 183 ? 47.22183 11.34460 84.97551 1.000 32.30924 183 GLU A O 1
ATOM 1358 N N . THR A 1 184 ? 46.98128 13.56607 84.70460 1.000 36.21318 184 THR A N 1
ATOM 1359 C CA . THR A 1 184 ? 47.40985 13.84474 86.06864 1.000 35.39939 184 THR A CA 1
ATOM 1360 C C . THR A 1 184 ? 46.41395 13.28290 87.07423 1.000 35.18113 184 THR A C 1
ATOM 1361 O O . THR A 1 184 ? 46.80662 12.68207 88.08362 1.000 35.49727 184 THR A O 1
ATOM 1365 N N . GLN A 1 185 ? 45.11878 13.43358 86.79803 1.000 32.66413 185 GLN A N 1
ATOM 1366 C CA . GLN A 1 185 ? 44.11092 12.88237 87.69509 1.000 33.90916 185 GLN A CA 1
ATOM 1367 C C . GLN A 1 185 ? 44.11857 11.35726 87.65995 1.000 37.83040 185 GLN A C 1
ATOM 1368 O O . GLN A 1 185 ? 43.96242 10.70341 88.69969 1.000 35.26442 185 GLN A O 1
ATOM 1374 N N . ASP A 1 186 ? 44.30196 10.77292 86.47314 1.000 35.75843 186 ASP A N 1
ATOM 1375 C CA . ASP A 1 186 ? 44.33834 9.31660 86.36479 1.000 35.64657 186 ASP A CA 1
ATOM 1376 C C . ASP A 1 186 ? 45.52192 8.73371 87.12772 1.000 36.02087 186 ASP A C 1
ATOM 1377 O O . ASP A 1 186 ? 45.38748 7.69676 87.78734 1.000 36.08279 186 ASP A O 1
ATOM 1382 N N . ASN A 1 187 ? 46.68907 9.37754 87.03964 1.000 32.50928 187 ASN A N 1
ATOM 1383 C CA . ASN A 1 187 ? 47.84681 8.91489 87.80317 1.000 35.60366 187 ASN A CA 1
ATOM 1384 C C . ASN A 1 187 ? 47.56937 8.94995 89.29984 1.000 34.17594 187 ASN A C 1
ATOM 1385 O O . ASN A 1 187 ? 47.89919 7.99736 90.01807 1.000 33.19119 187 ASN A O 1
ATOM 1390 N N . LEU A 1 188 ? 46.97528 10.04343 89.79072 1.000 34.48671 188 LEU A N 1
ATOM 1391 C CA . LEU A 1 188 ? 46.65511 10.13712 91.21406 1.000 34.51997 188 LEU A CA 1
ATOM 1392 C C . LEU A 1 188 ? 45.66507 9.05444 91.62035 1.000 38.44103 188 LEU A C 1
ATOM 1393 O O . LEU A 1 188 ? 45.82366 8.41673 92.66885 1.000 33.22379 188 LEU A O 1
ATOM 1398 N N . ASN A 1 189 ? 44.65351 8.80924 90.78404 1.000 34.45798 189 ASN A N 1
ATOM 1399 C CA . ASN A 1 189 ? 43.70474 7.73577 91.05674 1.000 34.93928 189 ASN A CA 1
ATOM 1400 C C . ASN A 1 189 ? 44.40364 6.38963 91.15957 1.000 32.16996 189 ASN A C 1
ATOM 1401 O O . ASN A 1 189 ? 44.04928 5.56172 92.00587 1.000 36.50759 189 ASN A O 1
ATOM 1406 N N . ARG A 1 190 ? 45.38930 6.14475 90.29388 1.000 30.18812 190 ARG A N 1
ATOM 1407 C CA . ARG A 1 190 ? 46.06606 4.85399 90.28787 1.000 35.36203 190 ARG A CA 1
ATOM 1408 C C . ARG A 1 190 ? 46.94634 4.69977 91.52158 1.000 35.14725 190 ARG A C 1
ATOM 1409 O O . ARG A 1 190 ? 46.99753 3.62086 92.12323 1.000 32.54040 190 ARG A O 1
ATOM 1417 N N . VAL A 1 191 ? 47.62661 5.77655 91.92030 1.000 32.45760 191 VAL A N 1
ATOM 1418 C CA . VAL A 1 191 ? 48.45448 5.74038 93.12867 1.000 33.07812 191 VAL A CA 1
ATOM 1419 C C . VAL A 1 191 ? 47.59240 5.48609 94.36241 1.000 33.04370 191 VAL A C 1
ATOM 1420 O O . VAL A 1 191 ? 47.92320 4.64823 95.21367 1.000 34.20189 191 VAL A O 1
ATOM 1424 N N . GLU A 1 192 ? 46.48285 6.22090 94.48504 1.000 32.25314 192 GLU A N 1
ATOM 1425 C CA . GLU A 1 192 ? 45.58568 6.04637 95.62304 1.000 36.70116 192 GLU A CA 1
ATOM 1426 C C . GLU A 1 192 ? 45.03849 4.62889 95.69199 1.000 40.22397 192 GLU A C 1
ATOM 1427 O O . GLU A 1 192 ? 44.81106 4.10239 96.79010 1.000 36.33958 192 GLU A O 1
ATOM 1433 N N . ASP A 1 193 ? 44.82620 3.99577 94.53420 1.000 37.55342 193 ASP A N 1
ATOM 1434 C CA . ASP A 1 193 ? 44.33605 2.62166 94.51662 1.000 39.95908 193 ASP A CA 1
ATOM 1435 C C . ASP A 1 193 ? 45.38865 1.65737 95.04472 1.000 39.29668 193 ASP A C 1
ATOM 1436 O O . ASP A 1 193 ? 45.07340 0.75589 95.83076 1.000 40.67608 193 ASP A O 1
ATOM 1441 N N . ILE A 1 194 ? 46.64133 1.82273 94.61065 1.000 35.96119 194 ILE A N 1
ATOM 1442 C CA . ILE A 1 194 ? 47.73170 1.00134 95.13144 1.000 38.96286 194 ILE A CA 1
ATOM 1443 C C . ILE A 1 194 ? 47.86733 1.19876 96.63831 1.000 40.25919 194 ILE A C 1
ATOM 1444 O O . ILE A 1 194 ? 47.99407 0.23275 97.40298 1.000 38.67180 194 ILE A O 1
ATOM 1449 N N . LEU A 1 195 ? 47.82654 2.45762 97.08790 1.000 38.64605 195 LEU A N 1
ATOM 1450 C CA . LEU A 1 195 ? 47.93826 2.74490 98.51522 1.000 40.83386 195 LEU A CA 1
ATOM 1451 C C . LEU A 1 195 ? 46.77771 2.15779 99.30621 1.000 45.33227 195 LEU A C 1
ATOM 1452 O O . LEU A 1 195 ? 46.95295 1.77474 100.46961 1.000 43.76537 195 LEU A O 1
ATOM 1457 N N . HIS A 1 196 ? 45.59034 2.07451 98.70153 1.000 45.20887 196 HIS A N 1
ATOM 1458 C CA . HIS A 1 196 ? 44.44746 1.52286 99.42263 1.000 48.58976 196 HIS A CA 1
ATOM 1459 C C . HIS A 1 196 ? 44.59954 0.02256 99.64705 1.000 50.60281 196 HIS A C 1
ATOM 1460 O O . HIS A 1 196 ? 44.27237 -0.48014 100.72980 1.000 52.51022 196 HIS A O 1
ATOM 1467 N N . GLU A 1 197 ? 45.09317 -0.71145 98.64024 1.000 49.03169 197 GLU A N 1
ATOM 1468 C CA . GLU A 1 197 ? 45.34046 -2.14081 98.80882 1.000 51.18647 197 GLU A CA 1
ATOM 1469 C C . GLU A 1 197 ? 46.51363 -2.42720 99.73125 1.000 52.01753 197 GLU A C 1
ATOM 1470 O O . GLU A 1 197 ? 46.77750 -3.59847 100.02620 1.000 52.75844 197 GLU A O 1
ATOM 1476 N N . LEU A 1 198 ? 47.22697 -1.39787 100.17310 1.000 47.41151 198 LEU A N 1
ATOM 1477 C CA . LEU A 1 198 ? 48.25647 -1.54755 101.18720 1.000 44.76940 198 LEU A CA 1
ATOM 1478 C C . LEU A 1 198 ? 47.70880 -1.41145 102.59966 1.000 46.24281 198 LEU A C 1
ATOM 1479 O O . LEU A 1 198 ? 48.34151 -1.89285 103.54335 1.000 47.53048 198 LEU A O 1
ATOM 1484 N N . GLU A 1 199 ? 46.55254 -0.77979 102.76629 1.000 48.95465 199 GLU A N 1
ATOM 1485 C CA . GLU A 1 199 ? 45.98146 -0.56118 104.09042 1.000 50.70328 199 GLU A CA 1
ATOM 1486 C C . GLU A 1 199 ? 45.49639 -1.86790 104.72809 1.000 56.90063 199 GLU A C 1
ATOM 1487 O O . GLU A 1 199 ? 45.42702 -2.93034 104.09415 1.000 53.93100 199 GLU A O 1
ATOM 1494 N N . MET B 2 1 ? 46.70334 5.59875 106.89128 1.000 58.83236 999 MET B N 1
ATOM 1495 C CA . MET B 2 1 ? 47.93628 6.36741 107.02451 1.000 51.59180 999 MET B CA 1
ATOM 1496 C C . MET B 2 1 ? 48.09544 7.35805 105.87602 1.000 48.23816 999 MET B C 1
ATOM 1497 O O . MET B 2 1 ? 47.93623 6.98982 104.70977 1.000 49.91372 999 MET B O 1
ATOM 1502 N N . ARG B 2 2 ? 48.41361 8.60722 106.20927 1.000 46.12275 1000 ARG B N 1
ATOM 1503 C CA . ARG B 2 2 ? 48.61301 9.65682 105.21873 1.000 46.60627 1000 ARG B CA 1
ATOM 1504 C C . ARG B 2 2 ? 50.08126 9.72472 104.81403 1.000 45.03485 1000 ARG B C 1
ATOM 1505 O O . ARG B 2 2 ? 50.97554 9.43035 105.61052 1.000 41.78800 1000 ARG B O 1
ATOM 1513 N N . TYR B 2 3 ? 50.32902 10.10435 103.55998 1.000 36.18695 1001 TYR B N 1
ATOM 1514 C CA . TYR B 2 3 ? 51.68630 10.18051 103.03492 1.000 33.46479 1001 TYR B CA 1
ATOM 1515 C C . TYR B 2 3 ? 51.98401 11.58175 102.52759 1.000 36.74909 1001 TYR B C 1
ATOM 1516 O O . TYR B 2 3 ? 51.16118 12.19041 101.83178 1.000 35.62711 1001 TYR B O 1
ATOM 1525 N N . LYS B 2 4 ? 53.17985 12.07406 102.85841 1.000 30.56413 1002 LYS B N 1
ATOM 1526 C CA . LYS B 2 4 ? 53.60606 13.38086 102.37050 1.000 34.58144 1002 LYS B CA 1
ATOM 1527 C C . LYS B 2 4 ? 53.67293 13.41204 100.84587 1.000 36.38993 1002 LYS B C 1
ATOM 1528 O O . LYS B 2 4 ? 53.21597 14.37803 100.21675 1.000 30.84708 1002 LYS B O 1
ATOM 1534 N N . PHE B 2 5 ? 54.25683 12.37084 100.23052 1.000 30.66557 1003 PHE B N 1
ATOM 1535 C CA . PHE B 2 5 ? 54.40276 12.39103 98.77634 1.000 33.37110 1003 PHE B CA 1
ATOM 1536 C C . PHE B 2 5 ? 53.04448 12.40523 98.08896 1.000 33.26620 1003 PHE B C 1
ATOM 1537 O O . PHE B 2 5 ? 52.90302 12.99982 97.01100 1.000 32.49846 1003 PHE B O 1
ATOM 1545 N N . LEU B 2 6 ? 52.03288 11.78632 98.70395 1.000 31.85430 1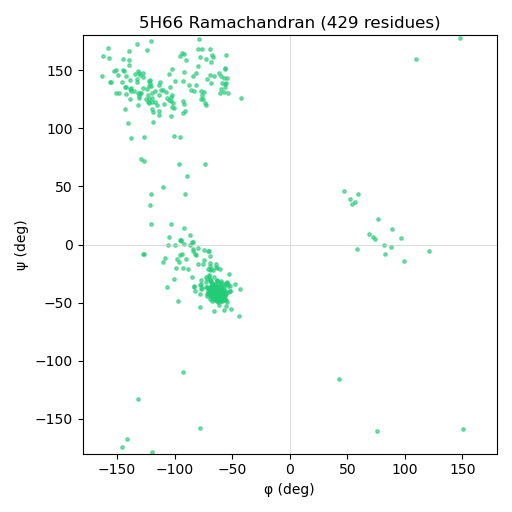004 LEU B N 1
ATOM 1546 C CA . LEU B 2 6 ? 50.68500 11.83296 98.14482 1.000 34.07382 1004 LEU B CA 1
ATOM 1547 C C . LEU B 2 6 ? 50.07359 13.21724 98.31125 1.000 36.36499 1004 LEU B C 1
ATOM 1548 O O . LEU B 2 6 ? 49.46278 13.75481 97.37782 1.000 32.95186 1004 LEU B O 1
ATOM 1553 N N . SER B 2 7 ? 50.22601 13.80777 99.49737 1.000 32.77559 1005 SER B N 1
ATOM 1554 C CA . SER B 2 7 ? 49.76284 15.17194 99.71625 1.000 33.12229 1005 SER B CA 1
ATOM 1555 C C . SER B 2 7 ? 50.39443 16.13018 98.71686 1.000 33.64001 1005 SER B C 1
ATOM 1556 O O . SER B 2 7 ? 49.72173 17.03224 98.19529 1.000 36.58526 1005 SER B O 1
ATOM 1559 N N . GLU B 2 8 ? 51.68173 15.94176 98.42097 1.000 28.81595 1006 GLU B N 1
ATOM 1560 C CA . GLU B 2 8 ? 52.34498 16.81771 97.46280 1.000 33.78224 1006 GLU B CA 1
ATOM 1561 C C . GLU B 2 8 ? 51.81781 16.59043 96.05168 1.000 33.93830 1006 GLU B C 1
ATOM 1562 O O . GLU B 2 8 ? 51.62436 17.55008 95.29540 1.000 32.65275 1006 GLU B O 1
ATOM 1568 N N . GLN B 2 9 ? 51.58050 15.32788 95.68005 1.000 30.21297 1007 GLN B N 1
ATOM 1569 C CA . GLN B 2 9 ? 50.99297 15.03785 94.37025 1.000 32.18229 1007 GLN B CA 1
ATOM 1570 C C . GLN B 2 9 ? 49.62891 15.70182 94.21834 1.000 33.18870 1007 GLN B C 1
ATOM 1571 O O . GLN B 2 9 ? 49.29015 16.21590 93.14143 1.000 33.18693 1007 GLN B O 1
ATOM 1577 N N . LYS B 2 10 ? 48.83101 15.71644 95.28818 1.000 30.89987 1008 LYS B N 1
ATOM 1578 C CA . LYS B 2 10 ? 47.52257 16.35244 95.20938 1.000 34.53744 1008 LYS B CA 1
ATOM 1579 C C . LYS B 2 10 ? 47.64840 17.86480 95.08559 1.000 37.54474 1008 LYS B C 1
ATOM 1580 O O . LYS B 2 10 ? 46.91051 18.49331 94.31451 1.000 33.81731 1008 LYS B O 1
ATOM 1586 N N . GLU B 2 11 ? 48.57348 18.46516 95.84254 1.000 33.98847 1009 GLU B N 1
ATOM 1587 C CA . GLU B 2 11 ? 48.82015 19.89654 95.71842 1.000 34.52510 1009 GLU B CA 1
ATOM 1588 C C . GLU B 2 11 ? 49.29624 20.25733 94.31903 1.000 35.03751 1009 GLU B C 1
ATOM 1589 O O . GLU B 2 11 ? 48.85545 21.26438 93.74584 1.000 36.04071 1009 GLU B O 1
ATOM 1595 N N . ASP B 2 12 ? 50.19066 19.44684 93.74887 1.000 33.19591 1010 ASP B N 1
ATOM 1596 C CA . ASP B 2 12 ? 50.68327 19.72448 92.40401 1.000 34.37836 1010 ASP B CA 1
ATOM 1597 C C . ASP B 2 12 ? 49.55607 19.64455 91.37876 1.000 33.33641 1010 ASP B C 1
ATOM 1598 O O . ASP B 2 12 ? 49.47030 20.48622 90.47604 1.000 34.30638 1010 ASP B O 1
ATOM 1603 N N . LEU B 2 13 ? 48.67783 18.64555 91.50610 1.000 33.00970 1011 LEU B N 1
ATOM 1604 C CA . LEU B 2 13 ? 47.50900 18.56877 90.62766 1.000 34.82349 1011 LEU B CA 1
ATOM 1605 C C . LEU B 2 13 ? 46.70559 19.86063 90.68763 1.000 38.61637 1011 LEU B C 1
ATOM 1606 O O . LEU B 2 13 ? 46.39467 20.46888 89.65416 1.000 34.98305 1011 LEU B O 1
ATOM 1611 N N . THR B 2 14 ? 46.34809 20.28260 91.90423 1.000 37.17916 1012 THR B N 1
ATOM 1612 C CA . THR B 2 14 ? 45.55603 21.49635 92.08182 1.000 38.33085 1012 THR B CA 1
ATOM 1613 C C . THR B 2 14 ? 46.24802 22.70066 91.46115 1.000 40.44447 1012 THR B C 1
ATOM 1614 O O . THR B 2 14 ? 45.60315 23.53293 90.80695 1.000 41.27649 1012 THR B O 1
ATOM 1618 N N . GLU B 2 15 ? 47.56753 22.78572 91.62234 1.000 38.43894 1013 GLU B N 1
ATOM 1619 C CA . GLU B 2 15 ? 48.32947 23.89400 91.05993 1.000 41.10941 1013 GLU B CA 1
ATOM 1620 C C . GLU B 2 15 ? 48.32525 23.86053 89.53397 1.000 40.89123 1013 GLU B C 1
ATOM 1621 O O . GLU B 2 15 ? 48.10490 24.88809 88.88040 1.000 40.78022 1013 GLU B O 1
ATOM 1627 N N . ALA B 2 16 ? 48.58082 22.69081 88.94445 1.000 39.74754 1014 ALA B N 1
ATOM 1628 C CA . ALA B 2 16 ? 48.56195 22.58594 87.48876 1.000 38.40395 1014 ALA B CA 1
ATOM 1629 C C . ALA B 2 16 ? 47.18396 22.92360 86.93575 1.000 36.09066 1014 ALA B C 1
ATOM 1630 O O . ALA B 2 16 ? 47.06907 23.60114 85.90709 1.000 37.82505 1014 ALA B O 1
ATOM 1632 N N . LYS B 2 17 ? 46.12744 22.49326 87.63099 1.000 35.48468 1015 LYS B N 1
ATOM 1633 C CA . LYS B 2 17 ? 44.76197 22.77674 87.19888 1.000 38.17631 1015 LYS B CA 1
ATOM 1634 C C . LYS B 2 17 ? 44.50066 24.27638 87.10203 1.000 41.82622 1015 LYS B C 1
ATOM 1635 O O . LYS B 2 17 ? 43.82191 24.74065 86.17273 1.000 38.30265 1015 LYS B O 1
ATOM 1641 N N . ASN B 2 18 ? 45.03298 25.05343 88.05070 1.000 39.21695 1016 ASN B N 1
ATOM 1642 C CA . ASN B 2 18 ? 44.79946 26.49597 88.03798 1.000 40.20630 1016 ASN B CA 1
ATOM 1643 C C . ASN B 2 18 ? 45.35966 27.13589 86.77319 1.000 38.01292 1016 ASN B C 1
ATOM 1644 O O . ASN B 2 18 ? 44.70346 27.98068 86.15321 1.000 40.67761 1016 ASN B O 1
ATOM 1649 N N . THR B 2 19 ? 46.55750 26.72755 86.36231 1.000 32.91261 1017 THR B N 1
ATOM 1650 C CA . THR B 2 19 ? 47.18241 27.29402 85.17365 1.000 31.59178 1017 THR B CA 1
ATOM 1651 C C . THR B 2 19 ? 46.58295 26.71447 83.88885 1.000 33.33130 1017 THR B C 1
ATOM 1652 O O . THR B 2 19 ? 46.30302 27.45623 82.94021 1.000 29.57348 1017 THR B O 1
ATOM 1656 N N . LEU B 2 20 ? 46.35465 25.40041 83.84455 1.000 31.86483 1018 LEU B N 1
ATOM 1657 C CA . LEU B 2 20 ? 45.85623 24.79313 82.60860 1.000 30.87082 1018 LEU B CA 1
ATOM 1658 C C . LEU B 2 20 ? 44.43448 25.23871 82.27137 1.000 33.12730 1018 LEU B C 1
ATOM 1659 O O . LEU B 2 20 ? 44.08476 25.33605 81.08405 1.000 30.78935 1018 LEU B O 1
ATOM 1664 N N . PHE B 2 21 ? 43.59445 25.49481 83.28018 1.000 30.85219 1019 PHE B N 1
ATOM 1665 C CA . PHE B 2 21 ? 42.27670 26.06150 83.00868 1.000 33.74349 1019 PHE B CA 1
ATOM 1666 C C . PHE B 2 21 ? 42.39272 27.40153 82.29277 1.000 34.14223 1019 PHE B C 1
ATOM 1667 O O . PHE B 2 21 ? 41.57999 27.71914 81.41090 1.000 30.34028 1019 PHE B O 1
ATOM 1675 N N . GLN B 2 22 ? 43.39663 28.20111 82.66031 1.000 31.80723 1020 GLN B N 1
ATOM 1676 C CA . GLN B 2 22 ? 43.59878 29.49475 82.01179 1.000 31.63025 1020 GLN B CA 1
ATOM 1677 C C . GLN B 2 22 ? 44.04667 29.32246 80.56593 1.000 32.87074 1020 GLN B C 1
ATOM 1678 O O . GLN B 2 22 ? 43.65302 30.10515 79.68744 1.000 30.55717 1020 GLN B O 1
ATOM 1684 N N . VAL B 2 23 ? 44.87531 28.30947 80.30186 1.000 31.15588 1021 VAL B N 1
ATOM 1685 C CA . VAL B 2 23 ? 45.24525 27.99797 78.92656 1.000 31.05573 1021 VAL B CA 1
ATOM 1686 C C . VAL B 2 23 ? 44.00447 27.61629 78.13343 1.000 27.04554 1021 VAL B C 1
ATOM 1687 O O . VAL B 2 23 ? 43.73094 28.17929 77.06566 1.000 27.50359 1021 VAL B O 1
ATOM 1691 N N . ILE B 2 24 ? 43.22294 26.66527 78.65608 1.000 26.35172 1022 ILE B N 1
ATOM 1692 C CA . ILE B 2 24 ? 42.02026 26.21475 77.95332 1.000 31.94139 1022 ILE B CA 1
ATOM 1693 C C . ILE B 2 24 ? 41.08786 27.39342 77.68888 1.000 32.68184 1022 ILE B C 1
ATOM 1694 O O . ILE B 2 24 ? 40.55438 27.55057 76.58347 1.000 30.42363 1022 ILE B O 1
ATOM 1699 N N . GLU B 2 25 ? 40.89613 28.25607 78.69349 1.000 28.82518 1023 GLU B N 1
ATOM 1700 C CA . GLU B 2 25 ? 40.02584 29.41843 78.51577 1.000 29.92202 1023 GLU B CA 1
ATOM 1701 C C . GLU B 2 25 ? 40.52979 30.32837 77.40695 1.000 29.53801 1023 GLU B C 1
ATOM 1702 O O . GLU B 2 25 ? 39.73989 30.82006 76.58220 1.000 30.58456 1023 GLU B O 1
ATOM 1708 N N . GLU B 2 26 ? 41.83558 30.58514 77.37807 1.000 27.76376 1024 GLU B N 1
ATOM 1709 C CA . GLU B 2 26 ? 42.36266 31.46993 76.35050 1.000 31.03583 1024 GLU B CA 1
ATOM 1710 C C . GLU B 2 26 ? 42.27021 30.82504 74.97496 1.000 27.73943 1024 GLU B C 1
ATOM 1711 O O . GLU B 2 26 ? 42.03687 31.51346 73.97880 1.000 24.91637 1024 GLU B O 1
ATOM 1717 N N . MET B 2 27 ? 42.47486 29.50680 74.89827 1.000 26.43167 1025 MET B N 1
ATOM 1718 C CA . MET B 2 27 ? 42.32985 28.83108 73.61032 1.000 25.29289 1025 MET B CA 1
ATOM 1719 C C . MET B 2 27 ? 40.91042 28.97605 73.07499 1.000 26.20054 1025 MET B C 1
ATOM 1720 O O . MET B 2 27 ? 40.71529 29.24440 71.88261 1.000 26.65556 1025 MET B O 1
ATOM 1725 N N . ASP B 2 28 ? 39.90595 28.81063 73.94081 1.000 25.59310 1026 ASP B N 1
ATOM 1726 C CA . ASP B 2 28 ? 38.52514 29.02907 73.52535 1.000 26.58886 1026 ASP B CA 1
ATOM 1727 C C . ASP B 2 28 ? 38.31595 30.46085 73.04716 1.000 31.67844 1026 ASP B C 1
ATOM 1728 O O . ASP B 2 28 ? 37.58357 30.70045 72.07901 1.000 25.88224 1026 ASP B O 1
ATOM 1733 N N . GLU B 2 29 ? 38.93780 31.43075 73.71981 1.000 26.95594 1027 GLU B N 1
ATOM 1734 C CA . GLU B 2 29 ? 38.77990 32.81904 73.29433 1.000 28.70211 1027 GLU B CA 1
ATOM 1735 C C . GLU B 2 29 ? 39.42497 33.05981 71.93441 1.000 26.14373 1027 GLU B C 1
ATOM 1736 O O . GLU B 2 29 ? 38.87689 33.79650 71.10603 1.000 28.91752 1027 GLU B O 1
ATOM 1742 N N . GLU B 2 30 ? 40.58679 32.45476 71.68708 1.000 27.14744 1028 GLU B N 1
ATOM 1743 C CA . GLU B 2 30 ? 41.24642 32.63559 70.39954 1.000 26.00133 1028 GLU B CA 1
ATOM 1744 C C . GLU B 2 30 ? 40.43743 31.99732 69.28339 1.000 24.22835 1028 GLU B C 1
ATOM 1745 O O . GLU B 2 30 ? 40.26954 32.59383 68.21087 1.000 25.48909 1028 GLU B O 1
ATOM 1751 N N . MET B 2 31 ? 39.91045 30.79755 69.53053 1.000 23.29507 1029 MET B N 1
ATOM 1752 C CA . MET B 2 31 ? 39.15718 30.09882 68.48929 1.000 21.67965 1029 MET B CA 1
ATOM 1753 C C . MET B 2 31 ? 37.86232 30.82701 68.15837 1.000 27.51179 1029 MET B C 1
ATOM 1754 O O . MET B 2 31 ? 37.50592 30.94721 66.97951 1.000 27.49638 1029 MET B O 1
ATOM 1759 N N . THR B 2 32 ? 37.14950 31.33742 69.17233 1.000 23.88209 1030 THR B N 1
ATOM 1760 C CA . THR B 2 32 ? 35.88066 32.00842 68.89911 1.000 27.98813 1030 THR B CA 1
ATOM 1761 C C . THR B 2 32 ? 36.10134 33.28955 68.10403 1.000 27.08029 1030 THR B C 1
ATOM 1762 O O . THR B 2 32 ? 35.38678 33.55304 67.12354 1.000 25.78281 1030 THR B O 1
ATOM 1766 N N . LYS B 2 33 ? 37.08015 34.10255 68.51998 1.000 25.46378 1031 LYS B N 1
ATOM 1767 C CA . LYS B 2 33 ? 37.33178 35.38067 67.85390 1.000 27.16255 1031 LYS B CA 1
ATOM 1768 C C . LYS B 2 33 ? 37.87168 35.17592 66.44464 1.000 24.54519 1031 LYS B C 1
ATOM 1769 O O . LYS B 2 33 ? 37.44278 35.84787 65.49991 1.000 23.07334 1031 LYS B O 1
ATOM 1775 N N . ARG B 2 34 ? 38.83045 34.26132 66.28175 1.000 22.98970 1032 ARG B N 1
ATOM 1776 C CA . ARG B 2 34 ? 39.40006 34.05823 64.95405 1.000 22.96529 1032 ARG B CA 1
ATOM 1777 C C . ARG B 2 34 ? 38.39043 33.42038 64.01550 1.000 22.57618 1032 ARG B C 1
ATOM 1778 O O . ARG B 2 34 ? 38.31612 33.79857 62.84021 1.000 19.72568 1032 ARG B O 1
ATOM 1786 N N . PHE B 2 35 ? 37.59309 32.47075 64.51090 1.000 19.78906 1033 PHE B N 1
ATOM 1787 C CA . PHE B 2 35 ? 36.54298 31.91126 63.65852 1.000 21.53011 1033 PHE B CA 1
ATOM 1788 C C . PHE B 2 35 ? 35.61221 33.00930 63.15915 1.000 22.92964 1033 PHE B C 1
ATOM 1789 O O . PHE B 2 35 ? 35.27330 33.07157 61.96750 1.000 17.97420 1033 PHE B O 1
ATOM 1797 N N . ASN B 2 36 ? 35.16836 33.87852 64.06439 1.000 20.28216 1034 ASN B N 1
ATOM 1798 C CA . ASN B 2 36 ? 34.17105 34.86472 63.66724 1.000 22.49468 1034 ASN B CA 1
ATOM 1799 C C . ASN B 2 36 ? 34.77619 35.93480 62.77582 1.000 20.40703 1034 ASN B C 1
ATOM 1800 O O . ASN B 2 36 ? 34.14819 36.35596 61.79079 1.000 20.31540 1034 ASN B O 1
ATOM 1805 N N . ASP B 2 37 ? 35.98088 36.40594 63.11660 1.000 19.14718 1035 ASP B N 1
ATOM 1806 C CA . ASP B 2 37 ? 36.63646 37.42640 62.30117 1.000 21.05146 1035 ASP B CA 1
ATOM 1807 C C . ASP B 2 37 ? 36.86805 36.91380 60.88977 1.000 20.99018 1035 ASP B C 1
ATOM 1808 O O . ASP B 2 37 ? 36.64143 37.63577 59.90841 1.000 18.40682 1035 ASP B O 1
ATOM 1813 N N . THR B 2 38 ? 37.33669 35.66748 60.77667 1.000 20.58466 1036 THR B N 1
ATOM 1814 C CA . THR B 2 38 ? 37.59367 35.08009 59.46461 1.000 17.63996 1036 THR B CA 1
ATOM 1815 C C . THR B 2 38 ? 36.28892 34.85101 58.70523 1.000 16.69024 1036 THR B C 1
ATOM 1816 O O . THR B 2 38 ? 36.21828 35.10202 57.50024 1.000 16.24268 1036 THR B O 1
ATOM 1820 N N . PHE B 2 39 ? 35.24760 34.38505 59.39392 1.000 15.29571 1037 PHE B N 1
ATOM 1821 C CA . PHE B 2 39 ? 33.95013 34.19760 58.74962 1.000 17.04947 1037 PHE B CA 1
ATOM 1822 C C . PHE B 2 39 ? 33.44931 35.50486 58.13706 1.000 17.79145 1037 PHE B C 1
ATOM 1823 O O . PHE B 2 39 ? 32.93992 35.53017 57.00693 1.000 15.59723 1037 PHE B O 1
ATOM 1831 N N . VAL B 2 40 ? 33.59191 36.60486 58.86995 1.000 16.06161 1038 VAL B N 1
ATOM 1832 C CA . VAL B 2 40 ? 33.15333 37.90000 58.35564 1.000 17.57686 1038 VAL B CA 1
ATOM 1833 C C . VAL B 2 40 ? 33.91769 38.25698 57.09206 1.000 15.14000 1038 VAL B C 1
ATOM 1834 O O . VAL B 2 40 ? 33.34226 38.77012 56.12670 1.000 14.86237 1038 VAL B O 1
ATOM 1838 N N . GLN B 2 41 ? 35.22676 37.99812 57.07538 1.000 15.82612 1039 GLN B N 1
ATOM 1839 C CA . GLN B 2 41 ? 36.01849 38.33352 55.89880 1.000 16.30070 1039 GLN B CA 1
ATOM 1840 C C . GLN B 2 41 ? 35.66534 37.44523 54.71462 1.000 12.41503 1039 GLN B C 1
ATOM 1841 O O . GLN B 2 41 ? 35.57037 37.92635 53.57787 1.000 14.43331 1039 GLN B O 1
ATOM 1847 N N . ILE B 2 42 ? 35.51561 36.13112 54.94411 1.000 14.23682 1040 ILE B N 1
ATOM 1848 C CA . ILE B 2 42 ? 35.11197 35.25504 53.83551 1.000 12.14956 1040 ILE B CA 1
ATOM 1849 C C . ILE B 2 42 ? 33.75652 35.67394 53.27652 1.000 14.90458 1040 ILE B C 1
ATOM 1850 O O . ILE B 2 42 ? 33.55451 35.73179 52.05870 1.000 13.92302 1040 ILE B O 1
ATOM 1855 N N . ARG B 2 43 ? 32.79710 35.91405 54.15972 1.000 13.80302 1041 ARG B N 1
ATOM 1856 C CA . ARG B 2 43 ? 31.47969 36.36087 53.72787 1.000 17.57482 1041 ARG B CA 1
ATOM 1857 C C . ARG B 2 43 ? 31.56406 37.62010 52.87212 1.000 17.77965 1041 ARG B C 1
ATOM 1858 O O . ARG B 2 43 ? 30.76850 37.79047 51.93973 1.000 16.57697 1041 ARG B O 1
ATOM 1866 N N . SER B 2 44 ? 32.53186 38.50026 53.14600 1.000 16.00413 1042 SER B N 1
ATOM 1867 C CA . SER B 2 44 ? 32.60663 39.77441 52.42968 1.000 16.16186 1042 SER B CA 1
ATOM 1868 C C . SER B 2 44 ? 32.94180 39.58758 50.95213 1.000 18.93436 1042 SER B C 1
ATOM 1869 O O . SER B 2 44 ? 32.59361 40.45743 50.13519 1.000 17.24251 1042 SER B O 1
ATOM 1872 N N . HIS B 2 45 ? 33.55548 38.45222 50.59000 1.000 15.11427 1043 HIS B N 1
ATOM 1873 C CA . HIS B 2 45 ? 33.94719 38.12439 49.21961 1.000 14.21320 1043 HIS B CA 1
ATOM 1874 C C . HIS B 2 45 ? 32.96362 37.19627 48.50600 1.000 12.98913 1043 HIS B C 1
ATOM 1875 O O . HIS B 2 45 ? 32.96689 37.14324 47.26584 1.000 13.80831 1043 HIS B O 1
ATOM 1882 N N . PHE B 2 46 ? 32.13450 36.46363 49.26136 1.000 12.00251 1044 PHE B N 1
ATOM 1883 C CA . PHE B 2 46 ? 31.47905 35.25335 48.73058 1.000 11.50913 1044 PHE B CA 1
ATOM 1884 C C . PHE B 2 46 ? 30.51947 35.58025 47.59171 1.000 14.20390 1044 PHE B C 1
ATOM 1885 O O . PHE B 2 46 ? 30.51331 34.90350 46.55480 1.000 12.45857 1044 PHE B O 1
ATOM 1893 N N . ASP B 2 47 ? 29.67505 36.60116 47.76918 1.000 12.63967 1045 ASP B N 1
ATOM 1894 C CA . ASP B 2 47 ? 28.70787 36.90815 46.70851 1.000 14.32589 1045 ASP B CA 1
ATOM 1895 C C . ASP B 2 47 ? 29.41058 37.28496 45.40772 1.000 11.85131 1045 ASP B C 1
ATOM 1896 O O . ASP B 2 47 ? 29.01137 36.84405 44.32157 1.000 12.76783 1045 ASP B O 1
ATOM 1901 N N . GLN B 2 48 ? 30.48252 38.08597 45.49559 1.000 13.21007 1046 GLN B N 1
ATOM 1902 C CA . GLN B 2 48 ? 31.18186 38.49909 44.28558 1.000 14.58330 1046 GLN B CA 1
ATOM 1903 C C . GLN B 2 48 ? 31.85463 37.31968 43.58633 1.000 14.30190 1046 GLN B C 1
ATOM 1904 O O . GLN B 2 48 ? 31.78136 37.20724 42.35621 1.000 14.59173 1046 GLN B O 1
ATOM 1910 N N . VAL B 2 49 ? 32.52005 36.43474 44.35156 1.000 14.23425 1047 VAL B N 1
ATOM 1911 C CA . VAL B 2 49 ? 33.18854 35.27842 43.75313 1.000 13.11580 1047 VAL B CA 1
ATOM 1912 C C . VAL B 2 49 ? 32.15510 34.35270 43.12001 1.000 12.79207 1047 VAL B C 1
ATOM 1913 O O . VAL B 2 49 ? 32.34787 33.85439 42.00137 1.000 14.04026 1047 VAL B O 1
ATOM 1917 N N . PHE B 2 50 ? 31.04758 34.10723 43.83141 1.000 11.25446 1048 PHE B N 1
ATOM 1918 C CA . PHE B 2 50 ? 29.94709 33.30071 43.28922 1.000 13.41996 1048 PHE B CA 1
ATOM 1919 C C . PHE B 2 50 ? 29.47907 33.85104 41.95452 1.000 14.84599 1048 PHE B C 1
ATOM 1920 O O . PHE B 2 50 ? 29.32160 33.11095 40.97376 1.000 13.63977 1048 PHE B O 1
ATOM 1928 N N . ARG B 2 51 ? 29.22813 35.16014 41.90186 1.000 14.32579 1049 ARG B N 1
ATOM 1929 C CA . ARG B 2 51 ? 28.69314 35.74883 40.68159 1.000 15.55254 1049 ARG B CA 1
ATOM 1930 C C . ARG B 2 51 ? 29.69593 35.66689 39.53741 1.000 15.13826 1049 ARG B C 1
ATOM 1931 O O . ARG B 2 51 ? 29.30640 35.44316 38.38396 1.000 15.29941 1049 ARG B O 1
ATOM 1939 N N . SER B 2 52 ? 30.98542 35.81807 39.83912 1.000 14.67605 1050 SER B N 1
ATOM 1940 C CA . SER B 2 52 ? 32.00295 35.69052 38.80034 1.000 15.85392 1050 SER B CA 1
ATOM 1941 C C . SER B 2 52 ? 32.02167 34.28340 38.20294 1.000 15.90484 1050 SER B C 1
ATOM 1942 O O . SER B 2 52 ? 32.16021 34.12028 36.98481 1.000 18.56598 1050 SER B O 1
ATOM 1945 N N . LEU B 2 53 ? 31.86589 33.25742 39.04527 1.000 14.57581 1051 LEU B N 1
ATOM 1946 C CA . LEU B 2 53 ? 31.89298 31.86605 38.57110 1.000 14.99628 1051 LEU B CA 1
ATOM 1947 C C . LEU B 2 53 ? 30.59790 31.44594 37.86988 1.000 17.75400 1051 LEU B C 1
ATOM 1948 O O . LEU B 2 53 ? 30.62687 30.67804 36.88900 1.000 16.86059 1051 LEU B O 1
ATOM 1953 N N . PHE B 2 54 ? 29.44951 31.90730 38.34829 1.000 14.76558 1052 PHE B N 1
ATOM 1954 C CA . PHE B 2 54 ? 28.18341 31.51447 37.73742 1.000 13.97559 1052 PHE B CA 1
ATOM 1955 C C . PHE B 2 54 ? 27.75019 32.45251 36.61268 1.000 17.46043 1052 PHE B C 1
ATOM 1956 O O . PHE B 2 54 ? 26.84238 32.10542 35.84480 1.000 16.32552 1052 PHE B O 1
ATOM 1964 N N . GLY B 2 55 ? 28.38140 33.61621 36.48463 1.000 17.15497 1053 GLY B N 1
ATOM 1965 C CA . GLY B 2 55 ? 27.90725 34.56980 35.49257 1.000 20.10524 1053 GLY B CA 1
ATOM 1966 C C . GLY B 2 55 ? 26.65776 35.31567 35.90095 1.000 24.20998 1053 GLY B C 1
ATOM 1967 O O . GLY B 2 55 ? 25.92630 35.81495 35.03218 1.000 21.18922 1053 GLY B O 1
ATOM 1968 N N . GLY B 2 56 ? 26.37310 35.38917 37.19009 1.000 16.10914 1054 GLY B N 1
ATOM 1969 C CA . GLY B 2 56 ? 25.18959 36.058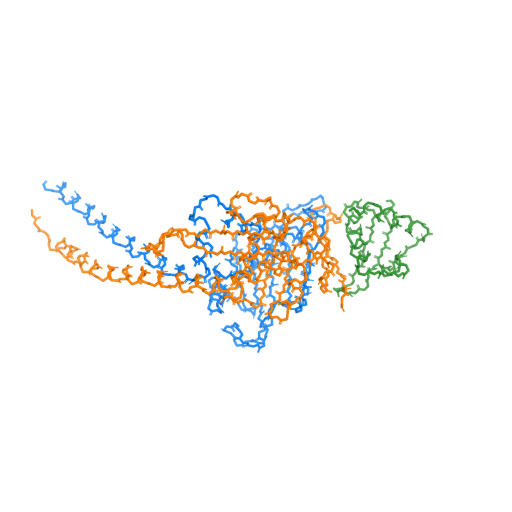77 37.69335 1.000 18.38453 1054 GLY B CA 1
ATOM 1970 C C . GLY B 2 56 ? 24.73672 35.41416 38.99096 1.000 17.52573 1054 GLY B C 1
ATOM 1971 O O . GLY B 2 56 ? 25.51285 34.73545 39.66545 1.000 15.96286 1054 GLY B O 1
ATOM 1972 N N . GLY B 2 57 ? 23.46696 35.61407 39.31516 1.000 17.10478 1055 GLY B N 1
ATOM 1973 C CA . GLY B 2 57 ? 22.93686 35.07955 40.56135 1.000 14.61508 1055 GLY B CA 1
ATOM 1974 C C . GLY B 2 57 ? 23.38757 35.87678 41.77472 1.000 15.67979 1055 GLY B C 1
ATOM 1975 O O . GLY B 2 57 ? 23.79738 37.03829 41.66464 1.000 13.85162 1055 GLY B O 1
ATOM 1976 N N . ARG B 2 58 ? 23.29272 35.24700 42.94928 1.000 13.98538 1056 ARG B N 1
ATOM 1977 C CA . ARG B 2 58 ? 23.73624 35.84191 44.21683 1.000 14.59343 1056 ARG B CA 1
ATOM 1978 C C . ARG B 2 58 ? 23.89352 34.72929 45.25102 1.000 17.41657 1056 ARG B C 1
ATOM 1979 O O . ARG B 2 58 ? 23.34753 33.64280 45.08796 1.000 15.75357 1056 ARG B O 1
ATOM 1987 N N . ALA B 2 59 ? 24.62560 35.00731 46.33423 1.000 13.68960 1057 ALA B N 1
ATOM 1988 C CA . ALA B 2 59 ? 24.78870 33.95536 47.33432 1.000 15.93963 1057 ALA B CA 1
ATOM 1989 C C . ALA B 2 59 ? 25.12281 34.58655 48.67963 1.000 17.90039 1057 ALA B C 1
ATOM 1990 O O . ALA B 2 59 ? 25.57920 35.72843 48.74462 1.000 18.14139 1057 ALA B O 1
ATOM 1992 N N . GLU B 2 60 ? 24.90264 33.82216 49.75010 1.000 15.28401 1058 GLU B N 1
ATOM 1993 C CA . GLU B 2 60 ? 25.08332 34.30994 51.11969 1.000 17.54110 1058 GLU B CA 1
ATOM 1994 C C . GLU B 2 60 ? 25.61506 33.20412 52.01852 1.000 17.06717 1058 GLU B C 1
ATOM 1995 O O . GLU B 2 60 ? 25.31660 32.02665 51.81623 1.000 15.95094 1058 GLU B O 1
ATOM 2001 N N . LEU B 2 61 ? 26.37057 33.61193 53.03971 1.000 17.74045 1059 LEU B N 1
ATOM 2002 C CA . LEU B 2 61 ? 26.79717 32.75765 54.14348 1.000 18.13059 1059 LEU B CA 1
ATOM 2003 C C . LEU B 2 61 ? 26.11215 33.22732 55.42653 1.000 22.56813 1059 LEU B C 1
ATOM 2004 O O . LEU B 2 61 ? 25.99335 34.43510 55.67306 1.000 21.54314 1059 LEU B O 1
ATOM 2009 N N . ARG B 2 62 ? 25.67804 32.27812 56.25274 1.000 21.37082 1060 ARG B N 1
ATOM 2010 C CA . ARG B 2 62 ? 24.95878 32.58561 57.47950 1.000 21.44782 1060 ARG B CA 1
ATOM 2011 C C . ARG B 2 62 ? 25.37205 31.61072 58.57076 1.000 22.44621 1060 ARG B C 1
ATOM 2012 O O . ARG B 2 62 ? 25.43849 30.39969 58.33971 1.000 22.22695 1060 ARG B O 1
ATOM 2020 N N . LEU B 2 63 ? 25.62661 32.12907 59.77005 1.000 22.95982 1061 LEU B N 1
ATOM 2021 C CA . LEU B 2 63 ? 25.93151 31.23921 60.87997 1.000 25.06765 1061 LEU B CA 1
ATOM 2022 C C . LEU B 2 63 ? 24.65335 30.55632 61.35621 1.000 24.89404 1061 LEU B C 1
ATOM 2023 O O . LEU B 2 63 ? 23.63245 31.21718 61.56568 1.000 27.83753 1061 LEU B O 1
ATOM 2028 N N . THR B 2 64 ? 24.70445 29.22881 61.52122 1.000 27.88875 1062 THR B N 1
ATOM 2029 C CA . THR B 2 64 ? 23.53478 28.49409 62.00154 1.000 29.84957 1062 THR B CA 1
ATOM 2030 C C . THR B 2 64 ? 23.13029 28.95675 63.40009 1.000 36.21416 1062 THR B C 1
ATOM 2031 O O . THR B 2 64 ? 21.93846 29.07829 63.70268 1.000 37.47269 1062 THR B O 1
ATOM 2035 N N . ASP B 2 65 ? 24.11019 29.21874 64.26272 1.000 31.88277 1063 ASP B N 1
ATOM 2036 C CA . ASP B 2 65 ? 23.86277 29.68906 65.62637 1.000 38.02588 1063 ASP B CA 1
ATOM 2037 C C . ASP B 2 65 ? 24.86694 30.78847 65.93975 1.000 37.32837 1063 ASP B C 1
ATOM 2038 O O . ASP B 2 65 ? 25.97243 30.52211 66.42870 1.000 39.10532 1063 ASP B O 1
ATOM 2043 N N . PRO B 2 66 ? 24.50746 32.04813 65.68147 1.000 36.49105 1064 PRO B N 1
ATOM 2044 C CA . PRO B 2 66 ? 25.46690 33.14625 65.88523 1.000 39.80594 1064 PRO B CA 1
ATOM 2045 C C . PRO B 2 66 ? 25.88778 33.33357 67.32857 1.000 44.21840 1064 PRO B C 1
ATOM 2046 O O . PRO B 2 66 ? 26.90419 33.99279 67.57778 1.000 43.25872 1064 PRO B O 1
ATOM 2050 N N . ASN B 2 67 ? 25.15110 32.77772 68.28681 1.000 45.02965 1065 ASN B N 1
ATOM 2051 C CA . ASN B 2 67 ? 25.49105 32.92301 69.69468 1.000 46.75818 1065 ASN B CA 1
ATOM 2052 C C . ASN B 2 67 ? 26.31658 31.76561 70.22767 1.000 47.12063 1065 ASN B C 1
ATOM 2053 O O . ASN B 2 67 ? 26.61024 31.72908 71.42585 1.000 50.34047 1065 ASN B O 1
ATOM 2058 N N . ASP B 2 68 ? 26.70122 30.82678 69.37336 1.000 44.08727 1066 ASP B N 1
ATOM 2059 C CA . ASP B 2 68 ? 27.56642 29.71935 69.75275 1.000 45.20270 1066 ASP B CA 1
ATOM 2060 C C . ASP B 2 68 ? 28.74032 29.69909 68.77392 1.000 41.69862 1066 ASP B C 1
ATOM 2061 O O . ASP B 2 68 ? 28.82746 28.83751 67.89846 1.000 35.17765 1066 ASP B O 1
ATOM 2066 N N . LEU B 2 69 ? 29.63743 30.67788 68.90763 1.000 41.56150 1067 LEU B N 1
ATOM 2067 C CA . LEU B 2 69 ? 30.72775 30.78484 67.94450 1.000 41.40059 1067 LEU B CA 1
ATOM 2068 C C . LEU B 2 69 ? 31.75908 29.67223 68.08223 1.000 37.76974 1067 LEU B C 1
ATOM 2069 O O . LEU B 2 69 ? 32.65816 29.59021 67.23962 1.000 41.76822 1067 LEU B O 1
ATOM 2074 N N . LEU B 2 70 ? 31.65812 28.80550 69.08799 1.000 37.95237 1068 LEU B N 1
ATOM 2075 C CA . LEU B 2 70 ? 32.55909 27.66392 69.16212 1.000 34.53418 1068 LEU B CA 1
ATOM 2076 C C . LEU B 2 70 ? 32.07864 26.47429 68.34182 1.000 37.02995 1068 LEU B C 1
ATOM 2077 O O . LEU B 2 70 ? 32.90340 25.67730 67.87646 1.000 35.64639 1068 LEU B O 1
ATOM 2082 N N . HIS B 2 71 ? 30.76855 26.32620 68.14872 1.000 32.93815 1069 HIS B N 1
ATOM 2083 C CA . HIS B 2 71 ? 30.23903 25.13400 67.50154 1.000 34.52989 1069 HIS B CA 1
ATOM 2084 C C . HIS B 2 71 ? 29.34007 25.40769 66.30598 1.000 30.58444 1069 HIS B C 1
ATOM 2085 O O . HIS B 2 71 ? 28.99010 24.45119 65.60181 1.000 29.72575 1069 HIS B O 1
ATOM 2092 N N . SER B 2 72 ? 28.97100 26.65923 66.04591 1.000 29.90327 1070 SER B N 1
ATOM 2093 C CA . SER B 2 72 ? 28.00127 26.95624 64.99063 1.000 27.98631 1070 SER B CA 1
ATOM 2094 C C . SER B 2 72 ? 28.43352 26.38869 63.64483 1.000 26.90488 1070 SER B C 1
ATOM 2095 O O . SER B 2 72 ? 29.60249 26.47690 63.26479 1.000 29.82818 1070 SER B O 1
ATOM 2098 N N . GLY B 2 73 ? 27.46547 25.83350 62.90900 1.000 27.71799 1071 GLY B N 1
ATOM 2099 C CA . GLY B 2 73 ? 27.66132 25.50897 61.51298 1.000 28.87568 1071 GLY B CA 1
ATOM 2100 C C . GLY B 2 73 ? 27.54124 26.75750 60.66064 1.000 25.69390 1071 GLY B C 1
ATOM 2101 O O . GLY B 2 73 ? 27.27155 27.85572 61.14920 1.000 24.52417 1071 GLY B O 1
ATOM 2102 N N . VAL B 2 74 ? 27.76689 26.58782 59.35818 1.000 21.75715 1072 VAL B N 1
ATOM 2103 C CA . VAL B 2 74 ? 27.60482 27.67580 58.39011 1.000 19.90412 1072 VAL B CA 1
ATOM 2104 C C . VAL B 2 74 ? 26.60912 27.21062 57.35045 1.000 24.23021 1072 VAL B C 1
ATOM 2105 O O . VAL B 2 74 ? 26.82478 26.17192 56.70982 1.000 19.71626 1072 VAL B O 1
ATOM 2109 N N . GLU B 2 75 ? 25.52344 27.97335 57.19295 1.000 18.81069 1073 GLU B N 1
ATOM 2110 C CA . GLU B 2 75 ? 24.54195 27.76527 56.13894 1.000 21.03171 1073 GLU B CA 1
ATOM 2111 C C . GLU B 2 75 ? 24.97496 28.51824 54.88604 1.000 19.82150 1073 GLU B C 1
ATOM 2112 O O . GLU B 2 75 ? 25.44487 29.65688 54.96539 1.000 20.75773 1073 GLU B O 1
ATOM 2118 N N . ILE B 2 76 ? 24.82688 27.86779 53.73498 1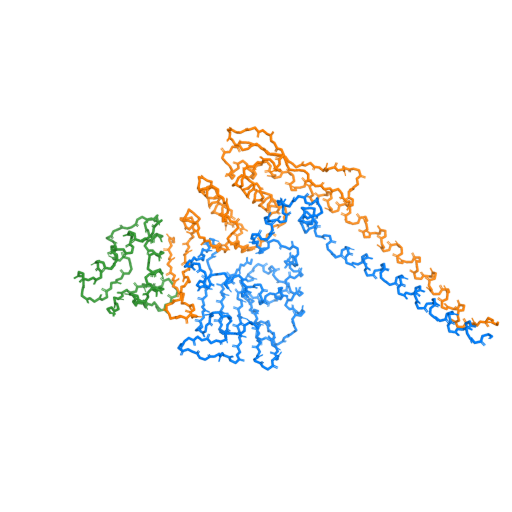.000 15.68427 1074 ILE B N 1
ATOM 2119 C CA . ILE B 2 76 ? 25.13657 28.46597 52.44459 1.000 17.20319 1074 ILE B CA 1
ATOM 2120 C C . ILE B 2 76 ? 23.83976 28.51588 51.65359 1.000 17.13501 1074 ILE B C 1
ATOM 2121 O O . ILE B 2 76 ? 23.19612 27.47601 51.43957 1.000 18.05837 1074 ILE B O 1
ATOM 2126 N N . ILE B 2 77 ? 23.44675 29.71510 51.23198 1.000 14.45691 1075 ILE B N 1
ATOM 2127 C CA . ILE B 2 77 ? 22.20762 29.92748 50.48877 1.000 18.34001 1075 ILE B CA 1
ATOM 2128 C C . ILE B 2 77 ? 22.58650 30.57616 49.16547 1.000 16.68177 1075 ILE B C 1
ATOM 2129 O O . ILE B 2 77 ? 23.29306 31.58938 49.14914 1.000 20.03762 1075 ILE B O 1
ATOM 2134 N N . ALA B 2 78 ? 22.17090 29.98410 48.05394 1.000 14.30347 1076 ALA B N 1
ATOM 2135 C CA . ALA B 2 78 ? 22.72156 30.46162 46.79943 1.000 16.41143 1076 ALA B CA 1
ATOM 2136 C C . ALA B 2 78 ? 21.65873 30.41809 45.72187 1.000 17.85896 1076 ALA B C 1
ATOM 2137 O O . ALA B 2 78 ? 20.73674 29.59358 45.76704 1.000 15.35114 1076 ALA B O 1
ATOM 2139 N N . GLN B 2 79 ? 21.77247 31.35130 44.77780 1.000 13.28415 1077 GLN B N 1
ATOM 2140 C CA . GLN B 2 79 ? 20.82285 31.47173 43.67419 1.000 15.41408 1077 GLN B CA 1
ATOM 2141 C C . GLN B 2 79 ? 21.60643 31.46626 42.37323 1.000 14.89941 1077 GLN B C 1
ATOM 2142 O O . GLN B 2 79 ? 22.06245 32.52082 41.90897 1.000 13.93854 1077 GLN B O 1
ATOM 2148 N N . PRO B 2 80 ? 21.80005 30.29861 41.75697 1.000 15.32740 1078 PRO B N 1
ATOM 2149 C CA . PRO B 2 80 ? 22.37676 30.26891 40.41837 1.000 12.83260 1078 PRO B CA 1
ATOM 2150 C C . PRO B 2 80 ? 21.48905 31.05948 39.47188 1.000 15.38801 1078 PRO B C 1
ATOM 2151 O O . PRO B 2 80 ? 20.25957 31.04464 39.61873 1.000 17.63402 1078 PRO B O 1
ATOM 2155 N N . PRO B 2 81 ? 22.06396 31.75494 38.49957 1.000 15.77426 1079 PRO B N 1
ATOM 2156 C CA . PRO B 2 81 ? 21.22869 32.57675 37.60491 1.000 18.07358 1079 PRO B CA 1
ATOM 2157 C C . PRO B 2 81 ? 20.21518 31.70572 36.87853 1.000 21.85954 1079 PRO B C 1
ATOM 2158 O O . PRO B 2 81 ? 20.53731 30.62104 36.39070 1.000 23.29302 1079 PRO B O 1
ATOM 2162 N N . GLY B 2 82 ? 18.97080 32.16909 36.86102 1.000 22.16823 1080 GLY B N 1
ATOM 2163 C CA . GLY B 2 82 ? 17.88235 31.42533 36.27231 1.000 27.12059 1080 GLY B CA 1
ATOM 2164 C C . GLY B 2 82 ? 17.19621 30.46388 37.21150 1.000 29.13933 1080 GLY B C 1
ATOM 2165 O O . GLY B 2 82 ? 16.24034 29.79407 36.79726 1.000 26.09442 1080 GLY B O 1
ATOM 2166 N N . LYS B 2 83 ? 17.66370 30.34558 38.44843 1.000 20.98235 1081 LYS B N 1
ATOM 2167 C CA . LYS B 2 83 ? 17.08995 29.42730 39.42012 1.000 21.71896 1081 LYS B CA 1
ATOM 2168 C C . LYS B 2 83 ? 16.59719 30.19543 40.64052 1.000 22.23562 1081 LYS B C 1
ATOM 2169 O O . LYS B 2 83 ? 16.82096 31.40170 40.78328 1.000 23.00875 1081 LYS B O 1
ATOM 2175 N N . LYS B 2 84 ? 15.95915 29.45909 41.54794 1.000 23.62303 1082 LYS B N 1
ATOM 2176 C CA . LYS B 2 84 ? 15.52504 30.00638 42.82397 1.000 24.61467 1082 LYS B CA 1
ATOM 2177 C C . LYS B 2 84 ? 16.68062 30.08342 43.81841 1.000 24.65503 1082 LYS B C 1
ATOM 2178 O O . LYS B 2 84 ? 17.63857 29.30941 43.75956 1.000 18.71915 1082 LYS B O 1
ATOM 2184 N N . LEU B 2 85 ? 16.55525 31.01602 44.75200 1.000 21.33456 1083 LEU B N 1
ATOM 2185 C CA . LEU B 2 85 ? 17.44836 31.08189 45.90334 1.000 20.50973 1083 LEU B CA 1
ATOM 2186 C C . LEU B 2 85 ? 17.11950 29.94168 46.86653 1.000 24.36430 1083 LEU B C 1
ATOM 2187 O O . LEU B 2 85 ? 15.98722 29.84448 47.36380 1.000 20.23246 1083 LEU B O 1
ATOM 2192 N N . GLN B 2 86 ? 18.09737 29.07356 47.12542 1.000 19.62540 1084 GLN B N 1
ATOM 2193 C CA . GLN B 2 86 ? 17.86741 27.89261 47.94706 1.000 20.12067 1084 GLN B CA 1
ATOM 2194 C C . GLN B 2 86 ? 19.08468 27.55242 48.79550 1.000 17.10939 1084 GLN B C 1
ATOM 2195 O O . GLN B 2 86 ? 20.22614 27.91106 48.48899 1.000 17.02619 1084 GLN B O 1
ATOM 2201 N N . ASN B 2 87 ? 18.82991 26.78987 49.85523 1.000 19.14567 1085 ASN B N 1
ATOM 2202 C CA . ASN B 2 87 ? 19.92275 26.18169 50.59768 1.000 17.11416 1085 ASN B CA 1
ATOM 2203 C C . ASN B 2 87 ? 20.76905 25.32777 49.65594 1.000 17.65450 1085 ASN B C 1
ATOM 2204 O O . ASN B 2 87 ? 20.25042 24.70187 48.73239 1.000 19.45519 1085 ASN B O 1
ATOM 2209 N N . LEU B 2 88 ? 22.08512 25.32978 49.89135 1.000 16.64364 1086 LEU B N 1
ATOM 2210 C CA . LEU B 2 88 ? 23.01455 24.55530 49.07368 1.000 17.41746 1086 LEU B CA 1
ATOM 2211 C C . LEU B 2 88 ? 22.62282 23.07573 49.00459 1.000 15.06210 1086 LEU B C 1
ATOM 2212 O O . LEU B 2 88 ? 22.83376 22.41535 47.97857 1.000 14.99154 1086 LEU B O 1
ATOM 2217 N N . ASN B 2 89 ? 22.03432 22.55645 50.07966 1.000 16.53109 1087 ASN B N 1
ATOM 2218 C CA . ASN B 2 89 ? 21.52502 21.17847 50.09172 1.000 19.42547 1087 ASN B CA 1
ATOM 2219 C C . ASN B 2 89 ? 20.57297 20.85518 48.94046 1.000 20.41099 1087 ASN B C 1
ATOM 2220 O O . ASN B 2 89 ? 20.42373 19.67616 48.58465 1.000 19.56223 1087 ASN B O 1
ATOM 2225 N N . LEU B 2 90 ? 19.88567 21.84897 48.36156 1.000 18.39071 1088 LEU B N 1
ATOM 2226 C CA . LEU B 2 90 ? 18.87884 21.57605 47.34628 1.000 19.78620 1088 LEU B CA 1
ATOM 2227 C C . LEU B 2 90 ? 19.31683 21.91915 45.92880 1.000 18.89402 1088 LEU B C 1
ATOM 2228 O O . LEU B 2 90 ? 18.55380 21.68281 44.99523 1.000 17.49640 1088 LEU B O 1
ATOM 2233 N N . LEU B 2 91 ? 20.52931 22.42383 45.73193 1.000 15.99423 1089 LEU B N 1
ATOM 2234 C CA . LEU B 2 91 ? 20.98692 22.77818 44.39631 1.000 16.58287 1089 LEU B CA 1
ATOM 2235 C C . LEU B 2 91 ? 21.44854 21.52626 43.62725 1.000 16.23915 1089 LEU B C 1
ATOM 2236 O O . LEU B 2 91 ? 21.58947 20.43329 44.18971 1.000 17.11627 1089 LEU B O 1
ATOM 2241 N N . SER B 2 92 ? 21.65101 21.68483 42.31521 1.000 14.90506 1090 SER B N 1
ATOM 2242 C CA . SER B 2 92 ? 22.05811 20.54705 41.48620 1.000 16.67631 1090 SER B CA 1
ATOM 2243 C C . SER B 2 92 ? 23.48760 20.12292 41.82199 1.000 17.31621 1090 SER B C 1
ATOM 2244 O O . SER B 2 92 ? 24.22428 20.81828 42.53584 1.000 13.33370 1090 SER B O 1
ATOM 2247 N N . GLY B 2 93 ? 23.88579 18.95202 41.31567 1.000 13.16209 1091 GLY B N 1
ATOM 2248 C CA . GLY B 2 93 ? 25.25410 18.48830 41.61496 1.000 12.09810 1091 GLY B CA 1
ATOM 2249 C C . GLY B 2 93 ? 26.30740 19.45352 41.08089 1.000 12.47318 1091 GLY B C 1
ATOM 2250 O O . GLY B 2 93 ? 27.31812 19.73232 41.74107 1.000 13.30668 1091 GLY B O 1
ATOM 2251 N N . GLY B 2 94 ? 26.08537 19.97471 39.87240 1.000 13.97310 1092 GLY B N 1
ATOM 2252 C CA . GLY B 2 94 ? 27.04601 20.89575 39.29411 1.000 14.11653 1092 GLY B CA 1
ATOM 2253 C C . GLY B 2 94 ? 27.02134 22.24604 39.98046 1.000 14.47293 1092 GLY B C 1
ATOM 2254 O O . GLY B 2 94 ? 28.06965 22.87855 40.16072 1.000 13.19073 1092 GLY B O 1
ATOM 2255 N N . GLU B 2 95 ? 25.82794 22.69879 40.37669 1.000 13.95574 1093 GLU B N 1
ATOM 2256 C CA . GLU B 2 95 ? 25.72345 23.96131 41.11225 1.000 12.29927 1093 GLU B CA 1
ATOM 2257 C C . GLU B 2 95 ? 26.38186 23.85033 42.47404 1.000 13.82986 1093 GLU B C 1
ATOM 2258 O O . GLU B 2 95 ? 27.03085 24.79755 42.94753 1.000 12.26100 1093 GLU B O 1
ATOM 2264 N N . ARG B 2 96 ? 26.21604 22.69742 43.11879 1.000 12.66891 1094 ARG B N 1
ATOM 2265 C CA . ARG B 2 96 ? 26.84713 22.49057 44.41851 1.000 12.50087 1094 ARG B CA 1
ATOM 2266 C C . ARG B 2 96 ? 28.36125 22.54155 44.31451 1.000 13.22525 1094 ARG B C 1
ATOM 2267 O O . ARG B 2 96 ? 29.02642 23.17293 45.15083 1.000 13.27833 1094 ARG B O 1
ATOM 2275 N N . ALA B 2 97 ? 28.93316 21.80083 43.35316 1.000 10.41182 1095 ALA B N 1
ATOM 2276 C CA . ALA B 2 97 ? 30.37647 21.82728 43.14369 1.000 12.56917 1095 ALA B CA 1
ATOM 2277 C C . ALA B 2 97 ? 30.89098 23.25324 42.90588 1.000 13.13290 1095 ALA B C 1
ATOM 2278 O O . ALA B 2 97 ? 31.89799 23.66403 43.49878 1.000 14.47814 1095 ALA B O 1
ATOM 2280 N N . LEU B 2 98 ? 30.23805 24.01017 42.01513 1.000 12.14840 1096 LEU B N 1
ATOM 2281 C CA . LEU B 2 98 ? 30.74399 25.34948 41.71358 1.000 13.86033 1096 LEU B CA 1
ATOM 2282 C C . LEU B 2 98 ? 30.60013 26.27461 42.91371 1.000 12.45006 1096 LEU B C 1
ATOM 2283 O O . LEU B 2 98 ? 31.45639 27.14152 43.12652 1.000 14.57142 1096 LEU B O 1
ATOM 2288 N N . THR B 2 99 ? 29.51746 26.12735 43.69454 1.000 12.02468 1097 THR B N 1
ATOM 2289 C CA . THR B 2 99 ? 29.37639 26.93802 44.91297 1.000 13.62527 1097 THR B CA 1
ATOM 2290 C C . THR B 2 99 ? 30.47085 26.60169 45.92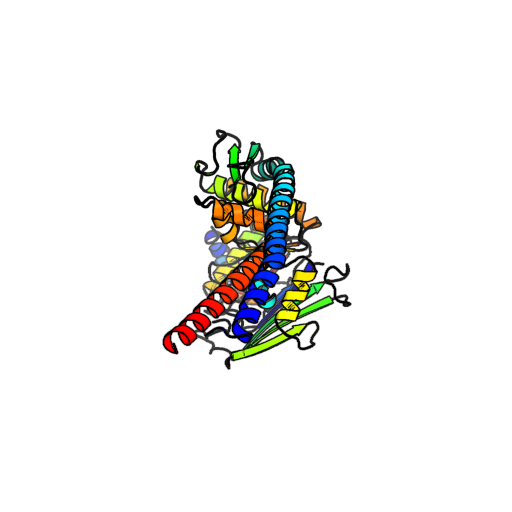764 1.000 15.13456 1097 THR B C 1
ATOM 2291 O O . THR B 2 99 ? 31.00452 27.49561 46.59244 1.000 12.44007 1097 THR B O 1
ATOM 2295 N N . ALA B 2 100 ? 30.81147 25.31081 46.08264 1.000 14.13076 1098 ALA B N 1
ATOM 2296 C CA . ALA B 2 100 ? 31.93519 24.97629 46.96432 1.000 12.39680 1098 ALA B CA 1
ATOM 2297 C C . ALA B 2 100 ? 33.23024 25.62121 46.47614 1.000 14.29761 1098 ALA B C 1
ATOM 2298 O O . ALA B 2 100 ? 34.02661 26.13795 47.28360 1.000 12.30468 1098 ALA B O 1
ATOM 2300 N N . ILE B 2 101 ? 33.45475 25.62286 45.15723 1.000 13.85677 1099 ILE B N 1
ATOM 2301 C CA . ILE B 2 101 ? 34.63891 26.29345 44.60453 1.000 14.45390 1099 ILE B CA 1
ATOM 2302 C C . ILE B 2 101 ? 34.58628 27.79501 44.87519 1.000 13.12806 1099 ILE B C 1
ATOM 2303 O O . ILE B 2 101 ? 35.61394 28.42533 45.15528 1.000 13.75481 1099 ILE B O 1
ATOM 2308 N N . ALA B 2 102 ? 33.39009 28.38418 44.82054 1.000 12.84918 1100 ALA B N 1
ATOM 2309 C CA . ALA B 2 102 ? 33.26475 29.81264 45.14080 1.000 11.51311 1100 ALA B CA 1
ATOM 2310 C C . ALA B 2 102 ? 33.66208 30.08453 46.58711 1.000 13.99964 1100 ALA B C 1
ATOM 2311 O O . ALA B 2 102 ? 34.30192 31.10229 46.88777 1.000 14.06821 1100 ALA B O 1
ATOM 2313 N N . LEU B 2 103 ? 33.30067 29.18088 47.50828 1.000 13.53887 1101 LEU B N 1
ATOM 2314 C CA . LEU B 2 103 ? 33.73603 29.34254 48.89515 1.000 11.97298 1101 LEU B CA 1
ATOM 2315 C C . LEU B 2 103 ? 35.25078 29.19668 49.01239 1.000 13.59508 1101 LEU B C 1
ATOM 2316 O O . LEU B 2 103 ? 35.91317 30.00215 49.68955 1.000 13.17583 1101 LEU B O 1
ATOM 2321 N N . LEU B 2 104 ? 35.82390 28.17159 48.35972 1.000 12.70402 1102 LEU B N 1
ATOM 2322 C CA . LEU B 2 104 ? 37.27432 27.98415 48.41486 1.000 12.77115 1102 LEU B CA 1
ATOM 2323 C C . LEU B 2 104 ? 38.01831 29.18096 47.83869 1.000 13.83165 1102 LEU B C 1
ATOM 2324 O O . LEU B 2 104 ? 39.04749 29.60998 48.38832 1.000 15.07247 1102 LEU B O 1
ATOM 2329 N N . PHE B 2 105 ? 37.52809 29.72956 46.72684 1.000 13.18179 1103 PHE B N 1
ATOM 2330 C CA . PHE B 2 105 ? 38.20604 30.89115 46.15518 1.000 13.37110 1103 PHE B CA 1
ATOM 2331 C C . PHE B 2 105 ? 37.99166 32.14197 47.00224 1.000 14.43118 1103 PHE B C 1
ATOM 2332 O O . PHE B 2 105 ? 38.86186 33.02347 47.02050 1.000 15.88206 1103 PHE B O 1
ATOM 2340 N N . SER B 2 106 ? 36.85877 32.25242 47.70689 1.000 15.11323 1104 SER B N 1
ATOM 2341 C CA . SER B 2 106 ? 36.70627 33.34905 48.67056 1.000 14.29299 1104 SER B CA 1
ATOM 2342 C C . SER B 2 106 ? 37.67591 33.19889 49.83381 1.000 14.99266 1104 SER B C 1
ATOM 2343 O O . SER B 2 106 ? 38.22911 34.19571 50.32997 1.000 14.19958 1104 SER B O 1
ATOM 2346 N N . ILE B 2 107 ? 37.89208 31.96543 50.29296 1.000 14.94996 1105 ILE B N 1
ATOM 2347 C CA . ILE B 2 107 ? 38.90059 31.73917 51.32876 1.000 14.52916 1105 ILE B CA 1
ATOM 2348 C C . ILE B 2 107 ? 40.28448 32.15304 50.84304 1.000 13.67422 1105 ILE B C 1
ATOM 2349 O O . ILE B 2 107 ? 41.06606 32.76054 51.59818 1.000 17.16220 1105 ILE B O 1
ATOM 2354 N N . LEU B 2 108 ? 40.59878 31.89242 49.57077 1.000 16.28492 1106 LEU B N 1
ATOM 2355 C CA . LEU B 2 108 ? 41.90527 32.30769 49.03628 1.000 16.26287 1106 LEU B CA 1
ATOM 2356 C C . LEU B 2 108 ? 42.07958 33.82923 49.03702 1.000 19.99330 1106 LEU B C 1
ATOM 2357 O O . LEU B 2 108 ? 43.20866 34.32821 49.16533 1.000 19.02477 1106 LEU B O 1
ATOM 2362 N N . LYS B 2 109 ? 40.99512 34.58261 48.88152 1.000 17.62942 1107 LYS B N 1
ATOM 2363 C CA . LYS B 2 109 ? 41.10988 36.03406 49.00980 1.000 18.93902 1107 LYS B CA 1
ATOM 2364 C C . LYS B 2 109 ? 41.40916 36.45442 50.43952 1.000 17.86590 1107 LYS B C 1
ATOM 2365 O O . LYS B 2 109 ? 42.10139 37.46522 50.64991 1.000 18.92847 1107 LYS B O 1
ATOM 2371 N N . VAL B 2 110 ? 40.92001 35.70349 51.43238 1.000 15.78646 1108 VAL B N 1
ATOM 2372 C CA . VAL B 2 110 ? 41.15345 36.03683 52.83523 1.000 15.49263 1108 VAL B CA 1
ATOM 2373 C C . VAL B 2 110 ? 42.50972 35.51619 53.32469 1.000 19.84219 1108 VAL B C 1
ATOM 2374 O O . VAL B 2 110 ? 43.17517 36.17177 54.14235 1.000 18.66734 1108 VAL B O 1
ATOM 2378 N N . ARG B 2 111 ? 42.93538 34.34695 52.84215 1.000 16.31316 1109 ARG B N 1
ATOM 2379 C CA . ARG B 2 111 ? 44.16064 33.66869 53.28217 1.000 20.89831 1109 ARG B CA 1
ATOM 2380 C C . ARG B 2 111 ? 44.97008 33.29968 52.04757 1.000 19.02381 1109 ARG B C 1
ATOM 2381 O O . ARG B 2 111 ? 45.00507 32.13417 51.62754 1.000 19.39238 1109 ARG B O 1
ATOM 2389 N N . PRO B 2 112 ? 45.58900 34.28295 51.40821 1.000 20.51199 1110 PRO B N 1
ATOM 2390 C CA . PRO B 2 112 ? 46.21889 34.04007 50.11167 1.000 19.14633 1110 PRO B CA 1
ATOM 2391 C C . PRO B 2 112 ? 47.42928 33.13915 50.25623 1.000 18.73345 1110 PRO B C 1
ATOM 2392 O O . PRO B 2 112 ? 48.04404 33.03100 51.32185 1.000 20.39263 1110 PRO B O 1
ATOM 2396 N N . VAL B 2 113 ? 47.75911 32.49184 49.14470 1.000 22.19871 1111 VAL B N 1
ATOM 2397 C CA . VAL B 2 113 ? 48.89508 31.58130 49.05199 1.000 22.40673 1111 VAL B CA 1
ATOM 2398 C C . VAL B 2 113 ? 49.65937 31.97765 47.79714 1.000 21.09859 1111 VAL B C 1
ATOM 2399 O O . VAL B 2 113 ? 49.05611 32.49411 46.84472 1.000 20.53135 1111 VAL B O 1
ATOM 2403 N N . PRO B 2 114 ? 50.98336 31.79122 47.76098 1.000 20.08890 1112 PRO B N 1
ATOM 2404 C CA . PRO B 2 114 ? 51.73214 32.14295 46.54299 1.000 20.84846 1112 PRO B CA 1
ATOM 2405 C C . PRO B 2 114 ? 51.49782 31.18009 45.40099 1.000 22.56977 1112 PRO B C 1
ATOM 2406 O O . PRO B 2 114 ? 51.62296 31.57295 44.23583 1.000 22.07795 1112 PRO B O 1
ATOM 2410 N N . PHE B 2 115 ? 51.18233 29.92042 45.69903 1.000 23.24346 1113 PHE B N 1
ATOM 2411 C CA . PHE B 2 115 ? 50.88684 28.93370 44.67910 1.000 19.74423 1113 PHE B CA 1
ATOM 2412 C C . PHE B 2 115 ? 49.72464 28.09237 45.17461 1.000 20.73955 1113 PHE B C 1
ATOM 2413 O O . PHE B 2 115 ? 49.52408 27.92174 46.38679 1.000 19.88831 1113 PHE B O 1
ATOM 2421 N N . CYS B 2 116 ? 48.99196 27.52939 44.22949 1.000 21.01336 1114 CYS B N 1
ATOM 2422 C CA . CYS B 2 116 ? 47.82813 26.72739 44.57842 1.000 19.24583 1114 CYS B CA 1
ATOM 2423 C C . CYS B 2 116 ? 47.73885 25.56588 43.60632 1.000 17.39344 1114 CYS B C 1
ATOM 2424 O O . CYS B 2 116 ? 47.60965 25.77962 42.39407 1.000 17.98775 1114 CYS B O 1
ATOM 2427 N N . VAL B 2 117 ? 47.86207 24.34548 44.12767 1.000 16.93416 1115 VAL B N 1
ATOM 2428 C CA . VAL B 2 117 ? 47.68134 23.14100 43.32449 1.000 16.73009 1115 VAL B CA 1
ATOM 2429 C C . VAL B 2 117 ? 46.21246 22.73615 43.40926 1.000 16.57921 1115 VAL B C 1
ATOM 2430 O O . VAL B 2 117 ? 45.73307 22.36602 44.48632 1.000 19.37298 1115 VAL B O 1
ATOM 2434 N N . LEU B 2 118 ? 45.51450 22.78978 42.27942 1.000 16.87526 1116 LEU B N 1
ATOM 2435 C CA . LEU B 2 118 ? 44.11650 22.39221 42.17711 1.000 16.72696 1116 LEU B CA 1
ATOM 2436 C C . LEU B 2 118 ? 44.08738 21.01906 41.52081 1.000 19.24239 1116 LEU B C 1
ATOM 2437 O O . LEU B 2 118 ? 44.37155 20.89051 40.32374 1.000 20.59271 1116 LEU B O 1
ATOM 2442 N N . ASP B 2 119 ? 43.72764 19.99793 42.28719 1.000 18.32935 1117 ASP B N 1
ATOM 2443 C CA . ASP B 2 119 ? 43.74778 18.63272 41.75680 1.000 18.85059 1117 ASP B CA 1
ATOM 2444 C C . ASP B 2 119 ? 42.32594 18.23331 41.38774 1.000 19.99144 1117 ASP B C 1
ATOM 2445 O O . ASP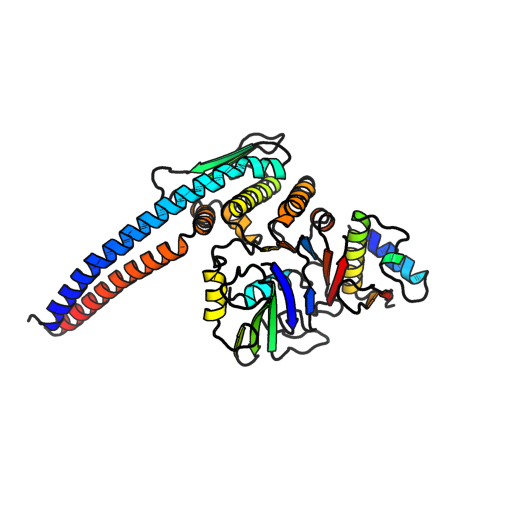 B 2 119 ? 41.57141 17.71638 42.21430 1.000 18.68455 1117 ASP B O 1
ATOM 2450 N N . GLN B 2 120 ? 41.98934 18.45973 40.12225 1.000 20.21767 1118 GLN B N 1
ATOM 2451 C CA . GLN B 2 120 ? 40.71338 18.04748 39.53931 1.000 18.62410 1118 GLN B CA 1
ATOM 2452 C C . GLN B 2 120 ? 39.52874 18.53356 40.37605 1.000 20.11357 1118 GLN B C 1
ATOM 2453 O O . GLN B 2 120 ? 38.52907 17.83665 40.54623 1.000 20.35704 1118 GLN B O 1
ATOM 2459 N N . VAL B 2 121 ? 39.63827 19.76058 40.90055 1.000 20.52592 1119 VAL B N 1
ATOM 2460 C CA . VAL B 2 121 ? 38.59131 20.27499 41.78374 1.000 18.42105 1119 VAL B CA 1
ATOM 2461 C C . VAL B 2 121 ? 37.29246 20.54172 41.04388 1.000 18.22836 1119 VAL B C 1
ATOM 2462 O O . VAL B 2 121 ? 36.23268 20.62238 41.68037 1.000 18.99280 1119 VAL B O 1
ATOM 2466 N N . GLU B 2 122 ? 37.34903 20.71228 39.72031 1.000 17.79064 1120 GLU B N 1
ATOM 2467 C CA . GLU B 2 122 ? 36.19883 21.09650 38.91584 1.000 17.96212 1120 GLU B CA 1
ATOM 2468 C C . GLU B 2 122 ? 35.62174 19.91044 38.14649 1.000 19.21524 1120 GLU B C 1
ATOM 2469 O O . GLU B 2 122 ? 34.83170 20.08670 37.21018 1.000 19.74972 1120 GLU B O 1
ATOM 2475 N N . ALA B 2 123 ? 35.97472 18.69398 38.56655 1.000 18.11814 1121 ALA B N 1
ATOM 2476 C CA . ALA B 2 123 ? 35.48772 17.48077 37.91433 1.000 20.20502 1121 ALA B CA 1
ATOM 2477 C C . ALA B 2 123 ? 33.95987 17.45194 37.81185 1.000 23.16364 1121 ALA B C 1
ATOM 2478 O O . ALA B 2 123 ? 33.39507 16.96045 36.82038 1.000 20.44734 1121 ALA B O 1
ATOM 2480 N N . ALA B 2 124 ? 33.26481 17.97561 38.81741 1.000 18.71043 1122 ALA B N 1
ATOM 2481 C CA . ALA B 2 124 ? 31.81374 17.83790 38.85985 1.000 20.04032 1122 ALA B CA 1
ATOM 2482 C C . ALA B 2 124 ? 31.05988 19.02224 38.26224 1.000 18.68401 1122 ALA B C 1
ATOM 2483 O O . ALA B 2 124 ? 29.81859 19.01634 38.28861 1.000 20.34650 1122 ALA B O 1
ATOM 2485 N N . LEU B 2 125 ? 31.74825 20.01664 37.70967 1.000 18.31812 1123 LEU B N 1
ATOM 2486 C CA . LEU B 2 125 ? 31.04756 21.16886 37.13761 1.000 18.96072 1123 LEU B CA 1
ATOM 2487 C C . LEU B 2 125 ? 30.21540 20.76922 35.93035 1.000 19.59420 1123 LEU B C 1
ATOM 2488 O O . LEU B 2 125 ? 30.60024 19.89869 35.14576 1.000 21.99873 1123 LEU B O 1
ATOM 2493 N N . ASP B 2 126 ? 29.07375 21.42915 35.77629 1.000 20.98666 1124 ASP B N 1
ATOM 2494 C CA . ASP B 2 126 ? 28.39404 21.42187 34.48927 1.000 26.14103 1124 ASP B CA 1
ATOM 2495 C C . ASP B 2 126 ? 29.33071 21.99194 33.42763 1.000 22.91481 1124 ASP B C 1
ATOM 2496 O O . ASP B 2 126 ? 30.03627 22.96929 33.66751 1.000 20.96820 1124 ASP B O 1
ATOM 2501 N N . GLU B 2 127 ? 29.34162 21.37246 32.24194 1.000 23.44041 1125 GLU B N 1
ATOM 2502 C CA . GLU B 2 127 ? 30.22462 21.84296 31.17151 1.000 27.13668 1125 GLU B CA 1
ATOM 2503 C C . GLU B 2 127 ? 30.07428 23.34116 30.89672 1.000 27.11257 1125 GLU B C 1
ATOM 2504 O O . GLU B 2 127 ? 31.05908 24.02088 30.59088 1.000 28.09898 1125 GLU B O 1
ATOM 2510 N N . ALA B 2 128 ? 28.85230 23.88331 31.00398 1.000 27.86207 1126 ALA B N 1
ATOM 2511 C CA . ALA B 2 128 ? 28.63472 25.28896 30.64240 1.000 25.66347 1126 ALA B CA 1
ATOM 2512 C C . ALA B 2 128 ? 29.28965 26.27113 31.60340 1.000 29.47507 1126 ALA B C 1
ATOM 2513 O O . ALA B 2 128 ? 29.42862 27.45383 31.25864 1.000 25.16652 1126 ALA B O 1
ATOM 2515 N N . ASN B 2 129 ? 29.68579 25.81809 32.79534 1.000 22.16402 1127 ASN B N 1
ATOM 2516 C CA . ASN B 2 129 ? 30.33754 26.66258 33.78514 1.000 22.98934 1127 ASN B CA 1
ATOM 2517 C C . ASN B 2 129 ? 31.85724 26.58048 33.74972 1.000 22.62840 1127 ASN B C 1
ATOM 2518 O O . ASN B 2 129 ? 32.50904 27.36682 34.43558 1.000 19.38429 1127 ASN B O 1
ATOM 2523 N N . VAL B 2 130 ? 32.44195 25.64668 32.99021 1.000 20.96272 1128 VAL B N 1
ATOM 2524 C CA . VAL B 2 130 ? 33.89139 25.47065 33.05181 1.000 20.25526 1128 VAL B CA 1
ATOM 2525 C C . VAL B 2 130 ? 34.61533 26.72319 32.57508 1.000 21.66223 1128 VAL B C 1
ATOM 2526 O O . VAL B 2 130 ? 35.65979 27.08685 33.11563 1.000 21.07290 1128 VAL B O 1
ATOM 2530 N N . PHE B 2 131 ? 34.08350 27.40662 31.55537 1.000 23.10463 1129 PHE B N 1
ATOM 2531 C CA . PHE B 2 131 ? 34.86603 28.50592 30.99941 1.000 25.35740 1129 PHE B CA 1
ATOM 2532 C C . PHE B 2 131 ? 35.03980 29.63467 32.01648 1.000 22.05859 1129 PHE B C 1
ATOM 2533 O O . PHE B 2 131 ? 36.11778 30.23019 32.10528 1.000 24.31307 1129 PHE B O 1
ATOM 2541 N N . ARG B 2 132 ? 34.01724 29.91264 32.82826 1.000 20.97290 1130 ARG B N 1
ATOM 2542 C CA . ARG B 2 132 ? 34.17031 30.97898 33.81815 1.000 22.89632 1130 ARG B CA 1
ATOM 2543 C C . ARG B 2 132 ? 35.09520 30.55947 34.95607 1.000 20.65866 1130 ARG B C 1
ATOM 2544 O O . ARG B 2 132 ? 35.79186 31.40851 35.53981 1.000 20.29301 1130 ARG B O 1
ATOM 2552 N N . PHE B 2 133 ? 35.09912 29.27213 35.29439 1.000 20.23458 1131 PHE B N 1
ATOM 2553 C CA . PHE B 2 133 ? 36.07489 28.76412 36.25130 1.000 20.52457 1131 PHE B CA 1
ATOM 2554 C C . PHE B 2 133 ? 37.47774 28.93330 35.69097 1.000 20.66382 1131 PHE B C 1
ATOM 2555 O O . PHE B 2 133 ? 38.36659 29.44953 36.36417 1.000 19.80939 1131 PHE B O 1
ATOM 2563 N N . ALA B 2 134 ? 37.66872 28.57646 34.41990 1.000 22.00297 1132 ALA B N 1
ATOM 2564 C CA . ALA B 2 134 ? 38.98942 28.69600 33.81457 1.000 21.32181 1132 ALA B CA 1
ATOM 2565 C C . ALA B 2 134 ? 39.39914 30.15620 33.65488 1.000 24.29805 1132 ALA B C 1
ATOM 2566 O O . ALA B 2 134 ? 40.57102 30.49687 33.84626 1.000 26.30496 1132 ALA B O 1
ATOM 2568 N N . GLN B 2 135 ? 38.44958 31.03526 33.30860 1.000 24.52848 1133 GLN B N 1
ATOM 2569 C CA . GLN B 2 135 ? 38.77559 32.45132 33.19594 1.000 26.15176 1133 GLN B CA 1
ATOM 2570 C C . GLN B 2 135 ? 39.13292 33.04943 34.54928 1.000 25.20322 1133 GLN B C 1
ATOM 2571 O O . GLN B 2 135 ? 39.97760 33.95198 34.61880 1.000 22.89926 1133 GLN B O 1
ATOM 2577 N N . TYR B 2 136 ? 38.48791 32.57092 35.62368 1.000 24.11346 1134 TYR B N 1
ATOM 2578 C CA . TYR B 2 136 ? 38.82157 33.02329 36.97136 1.000 20.28046 1134 TYR B CA 1
ATOM 2579 C C . TYR B 2 136 ? 40.27673 32.72496 37.29425 1.000 20.86970 1134 TYR B C 1
ATOM 2580 O O . TYR B 2 136 ? 40.98945 33.57326 37.85787 1.000 20.35654 1134 TYR B O 1
ATOM 2589 N N . LEU B 2 137 ? 40.72963 31.51296 36.95502 1.000 20.49295 1135 LEU B N 1
ATOM 2590 C CA . LEU B 2 137 ? 42.11048 31.12273 37.21253 1.000 23.25964 1135 LEU B CA 1
ATOM 2591 C C . LEU B 2 137 ? 43.07725 32.02269 36.46046 1.000 27.28409 1135 LEU B C 1
ATOM 2592 O O . LEU B 2 137 ? 44.04987 32.52321 37.03349 1.000 25.23450 1135 LEU B O 1
ATOM 2597 N N . LYS B 2 138 ? 42.81877 32.22962 35.16578 1.000 28.30173 1136 LYS B N 1
ATOM 2598 C CA . LYS B 2 138 ? 43.66241 33.11544 34.36826 1.000 30.59275 1136 LYS B CA 1
ATOM 2599 C C . LYS B 2 138 ? 43.71205 34.50783 34.97676 1.000 28.38980 1136 LYS B C 1
ATOM 2600 O O . LYS B 2 138 ? 44.79182 35.09008 35.13447 1.000 29.29838 1136 LYS B O 1
ATOM 2606 N N . LYS B 2 139 ? 42.54432 35.05856 35.33281 1.000 28.05765 1137 LYS B N 1
ATOM 2607 C CA . LYS B 2 139 ? 42.49723 36.41300 35.87161 1.000 29.15728 1137 LYS B CA 1
ATOM 2608 C C . LYS B 2 139 ? 43.33952 36.54170 37.12949 1.000 32.91924 1137 LYS B C 1
ATOM 2609 O O . LYS B 2 139 ? 44.07335 37.52134 37.29270 1.000 27.29860 1137 LYS B O 1
ATOM 2615 N N . TYR B 2 140 ? 43.23978 35.57498 38.03884 1.000 24.68392 1138 TYR B N 1
ATOM 2616 C CA . TYR B 2 140 ? 43.90288 35.69337 39.32884 1.000 27.28134 1138 TYR B CA 1
ATOM 2617 C C . TYR B 2 140 ? 45.25870 35.00675 39.36920 1.000 27.30049 1138 TYR B C 1
ATOM 2618 O O . TYR B 2 140 ? 45.90926 35.02030 40.42009 1.000 28.33557 1138 TYR B O 1
ATOM 2627 N N . SER B 2 141 ? 45.72373 34.46459 38.23963 1.000 27.71544 1139 SER B N 1
ATOM 2628 C CA . SER B 2 141 ? 47.06372 33.89448 38.18467 1.000 30.06947 1139 SER B CA 1
ATOM 2629 C C . SER B 2 141 ? 48.15422 34.95661 38.26857 1.000 32.40332 1139 SER B C 1
ATOM 2630 O O . SER B 2 141 ? 49.32552 34.59621 38.40133 1.000 31.50958 1139 SER B O 1
ATOM 2633 N N . SER B 2 142 ? 47.80284 36.23977 38.18587 1.000 32.90418 1140 SER B N 1
ATOM 2634 C CA . SER B 2 142 ? 48.79349 37.28818 38.41123 1.000 35.90388 1140 SER B CA 1
ATOM 2635 C C . SER B 2 142 ? 49.20493 37.36280 39.87311 1.000 35.41899 1140 SER B C 1
ATOM 2636 O O . SER B 2 142 ? 50.31222 37.81376 40.18133 1.000 37.26971 1140 SER B O 1
ATOM 2639 N N . ASP B 2 143 ? 48.33261 36.93685 40.78527 1.000 29.41125 1141 ASP B N 1
ATOM 2640 C CA . ASP B 2 143 ? 48.61375 36.97855 42.21194 1.000 31.90068 1141 ASP B CA 1
ATOM 2641 C C . ASP B 2 143 ? 48.81154 35.60315 42.83626 1.000 28.49553 1141 ASP B C 1
ATOM 2642 O O . ASP B 2 143 ? 49.31590 35.52336 43.96541 1.000 25.13660 1141 ASP B O 1
ATOM 2647 N N . THR B 2 144 ? 48.42271 34.52633 42.14988 1.000 26.93169 1142 THR B N 1
ATOM 2648 C CA . THR B 2 144 ? 48.60909 33.16534 42.65408 1.000 26.17815 1142 THR B CA 1
ATOM 2649 C C . THR B 2 144 ? 49.05479 32.28025 41.49892 1.000 24.32349 1142 THR B C 1
ATOM 2650 O O . THR B 2 144 ? 48.39025 32.23426 40.46314 1.000 25.53271 1142 THR B O 1
ATOM 2654 N N . GLN B 2 145 ? 50.17612 31.58472 41.66138 1.000 22.25231 1143 GLN B N 1
ATOM 2655 C CA . GLN B 2 145 ? 50.58830 30.61047 40.65682 1.000 22.59347 1143 GLN B CA 1
ATOM 2656 C C . GLN B 2 145 ? 49.69800 29.37575 40.75188 1.000 21.59940 1143 GLN B C 1
ATOM 2657 O O . GLN B 2 145 ? 49.61922 28.74640 41.81150 1.000 24.14245 1143 GLN B O 1
ATOM 2663 N N . PHE B 2 146 ? 49.01318 29.02419 39.66527 1.000 21.48140 1144 PHE B N 1
ATOM 2664 C CA . PHE B 2 146 ? 48.07313 27.90952 39.68378 1.000 21.64490 1144 PHE B CA 1
ATOM 2665 C C . PHE B 2 146 ? 48.65203 26.71092 38.94939 1.000 22.89352 1144 PHE B C 1
ATOM 2666 O O . PHE B 2 146 ? 49.02501 26.81280 37.77534 1.000 24.62365 1144 PHE B O 1
ATOM 2674 N N . ILE B 2 147 ? 48.68728 25.57310 39.63359 1.000 20.01054 1145 ILE B N 1
ATOM 2675 C CA . ILE B 2 147 ? 49.07585 24.29460 39.04885 1.000 22.50310 1145 ILE B CA 1
ATOM 2676 C C . ILE B 2 147 ? 47.82712 23.42921 39.06913 1.000 19.97926 1145 ILE B C 1
ATOM 2677 O O . ILE B 2 147 ? 47.34134 23.06724 40.14537 1.000 21.97030 1145 ILE B O 1
ATOM 2682 N N . VAL B 2 148 ? 47.28507 23.13082 37.89207 1.000 21.11208 1146 VAL B N 1
ATOM 2683 C CA . VAL B 2 148 ? 45.92178 22.62770 37.75825 1.000 19.60429 1146 VAL B CA 1
ATOM 2684 C C . VAL B 2 148 ? 45.95691 21.24473 37.11826 1.000 22.18934 1146 VAL B C 1
ATOM 2685 O O . VAL B 2 148 ? 46.16441 21.12702 35.90483 1.000 23.99363 1146 VAL B O 1
ATOM 2689 N N . ILE B 2 149 ? 45.72640 20.20127 37.91954 1.000 20.49195 1147 ILE B N 1
ATOM 2690 C CA . ILE B 2 149 ? 45.43399 18.87555 37.37367 1.000 23.49964 1147 ILE B CA 1
ATOM 2691 C C . ILE B 2 149 ? 43.99159 18.87684 36.89485 1.000 22.66829 1147 ILE B C 1
ATOM 2692 O O . ILE B 2 149 ? 43.08835 19.17619 37.68063 1.000 24.48328 1147 ILE B O 1
ATOM 2697 N N . THR B 2 150 ? 43.75682 18.51780 35.62684 1.000 22.01947 1148 THR B N 1
ATOM 2698 C CA . THR B 2 150 ? 42.40453 18.66452 35.09224 1.000 24.08239 1148 THR B CA 1
ATOM 2699 C C . THR B 2 150 ? 42.12710 17.66913 33.96826 1.000 26.88788 1148 THR B C 1
ATOM 2700 O O . THR B 2 150 ? 43.02216 17.27922 33.21489 1.000 23.15262 1148 THR B O 1
ATOM 2704 N N . HIS B 2 151 ? 40.86003 17.27071 33.86038 1.000 24.38864 1149 HIS B N 1
ATOM 2705 C CA . HIS B 2 151 ? 40.37578 16.53838 32.69654 1.000 25.69529 1149 HIS B CA 1
ATOM 2706 C C . HIS B 2 151 ? 39.24903 17.28296 31.98184 1.000 28.88224 1149 HIS B C 1
ATOM 2707 O O . HIS B 2 151 ? 38.53234 16.68261 31.16979 1.000 28.04980 1149 HIS B O 1
ATOM 2714 N N . ARG B 2 152 ? 39.09698 18.58128 32.24183 1.000 25.20072 1150 ARG B N 1
ATOM 2715 C CA . ARG B 2 152 ? 38.09245 19.40622 31.57257 1.000 27.87450 1150 ARG B CA 1
ATOM 2716 C C . ARG B 2 152 ? 38.76528 20.25574 30.49912 1.000 29.91510 1150 ARG B C 1
ATOM 2717 O O . ARG B 2 152 ? 39.67333 21.03490 30.79573 1.000 27.24177 1150 ARG B O 1
ATOM 2725 N N . LYS B 2 153 ? 38.28988 20.13390 29.25642 1.000 32.46976 1151 LYS B N 1
ATOM 2726 C CA . LYS B 2 153 ? 38.95720 20.80868 28.14620 1.000 33.62905 1151 LYS B CA 1
ATOM 2727 C C . LYS B 2 153 ? 38.94992 22.32735 28.30870 1.000 29.32342 1151 LYS B C 1
ATOM 2728 O O . LYS B 2 153 ? 39.92750 22.99853 27.95825 1.000 29.38423 1151 LYS B O 1
ATOM 2734 N N . GLY B 2 154 ? 37.86937 22.89026 28.85421 1.000 28.56019 1152 GLY B N 1
ATOM 2735 C CA . GLY B 2 154 ? 37.79236 24.33435 28.98289 1.000 29.60885 1152 GLY B CA 1
ATOM 2736 C C . GLY B 2 154 ? 38.83327 24.89750 29.92739 1.000 29.26906 1152 GLY B C 1
ATOM 2737 O O . GLY B 2 154 ? 39.33444 26.00544 29.72850 1.000 30.34309 1152 GLY B O 1
ATOM 2738 N N . THR B 2 155 ? 39.17119 24.13831 30.97130 1.000 27.84193 1153 THR B N 1
ATOM 2739 C CA . THR B 2 155 ? 40.24221 24.53103 31.87408 1.000 26.44536 1153 THR B CA 1
ATOM 2740 C C . THR B 2 155 ? 41.57949 24.54444 31.15050 1.000 27.73526 1153 THR B C 1
ATOM 2741 O O . THR B 2 155 ? 42.36639 25.48419 31.30376 1.000 29.47381 1153 THR B O 1
ATOM 2745 N N . MET B 2 156 ? 41.83296 23.52492 30.32597 1.000 25.04229 1154 MET B N 1
ATOM 2746 C CA . MET B 2 156 ? 43.09183 23.45727 29.59007 1.000 29.27056 1154 MET B CA 1
ATOM 2747 C C . MET B 2 156 ? 43.23858 24.63420 28.63491 1.000 32.39138 1154 MET B C 1
ATOM 2748 O O . MET B 2 156 ? 44.34254 25.16020 28.44712 1.000 33.69194 1154 MET B O 1
ATOM 2753 N N . GLU B 2 157 ? 42.13472 25.05931 28.02260 1.000 32.17097 1155 GLU B N 1
ATOM 2754 C CA . GLU B 2 157 ? 42.19193 26.13664 27.03618 1.000 34.60956 1155 GLU B CA 1
ATOM 2755 C C . GLU B 2 157 ? 42.65614 27.46042 27.62920 1.000 36.92979 1155 GLU B C 1
ATOM 2756 O O . GLU B 2 157 ? 43.11489 28.33341 26.88519 1.000 40.50260 1155 GLU B O 1
ATOM 2762 N N . GLU B 2 158 ? 42.55852 27.63995 28.94166 1.000 33.26838 1156 GLU B N 1
ATOM 2763 C CA . GLU B 2 158 ? 43.01586 28.86358 29.57726 1.000 36.57803 1156 GLU B CA 1
ATOM 2764 C C . GLU B 2 158 ? 44.38204 28.72824 30.22484 1.000 38.56110 1156 GLU B C 1
ATOM 2765 O O . GLU B 2 158 ? 44.87477 29.70475 30.79714 1.000 38.39457 1156 GLU B O 1
ATOM 2771 N N . ALA B 2 159 ? 44.99906 27.55215 30.16672 1.000 30.73878 1157 ALA B N 1
ATOM 2772 C CA . ALA B 2 159 ? 46.31799 27.39903 30.75719 1.000 36.42020 1157 ALA B CA 1
ATOM 2773 C C . ALA B 2 159 ? 47.37393 28.09748 29.90657 1.000 35.64057 1157 ALA B C 1
ATOM 2774 O O . ALA B 2 159 ? 47.18288 28.36772 28.71789 1.000 38.21441 1157 ALA B O 1
ATOM 2776 N N . ASP B 2 160 ? 48.50352 28.39110 30.53802 1.000 35.71709 1158 ASP B N 1
ATOM 2777 C CA . ASP B 2 160 ? 49.63015 28.93794 29.79984 1.000 36.42241 1158 ASP B CA 1
ATOM 2778 C C . ASP B 2 160 ? 50.43068 27.83627 29.11812 1.000 40.88313 1158 ASP B C 1
ATOM 2779 O O . ASP B 2 160 ? 50.86350 28.00247 27.97263 1.000 43.86480 1158 ASP B O 1
ATOM 2784 N N . VAL B 2 161 ? 50.63039 26.70278 29.80020 1.000 37.58822 1159 VAL B N 1
ATOM 2785 C CA . VAL B 2 161 ? 51.30427 25.53961 29.23540 1.000 36.43290 1159 VAL B CA 1
ATOM 2786 C C . VAL B 2 161 ? 50.57286 24.28372 29.69386 1.000 36.06048 1159 VAL B C 1
ATOM 2787 O O . VAL B 2 161 ? 49.85691 24.28631 30.69643 1.000 33.23970 1159 VAL B O 1
ATOM 2791 N N . LEU B 2 162 ? 50.77352 23.19577 28.94988 1.000 33.26245 1160 LEU B N 1
ATOM 2792 C CA . LEU B 2 162 ? 50.21999 21.88927 29.28106 1.000 35.38596 1160 LEU B CA 1
ATOM 2793 C C . LEU B 2 162 ? 51.34876 20.89076 29.48659 1.000 38.59818 1160 LEU B C 1
ATOM 2794 O O . LEU B 2 162 ? 52.25615 20.79467 28.65305 1.000 40.44094 1160 LEU B O 1
ATOM 2799 N N . TYR B 2 163 ? 51.29770 20.15436 30.59255 1.000 32.07344 1161 TYR B N 1
ATOM 2800 C CA . TYR B 2 163 ? 52.09845 18.95034 30.75972 1.000 36.02049 1161 TYR B CA 1
ATOM 2801 C C . TYR B 2 163 ? 51.16975 17.76277 30.60088 1.000 35.74648 1161 TYR B C 1
ATOM 2802 O O . TYR B 2 163 ? 50.15997 17.66269 31.30605 1.000 30.86780 1161 TYR B O 1
ATOM 2811 N N . GLY B 2 164 ? 51.51145 16.87120 29.66676 1.000 36.52484 1162 GLY B N 1
ATOM 2812 C CA . GLY B 2 164 ? 50.74530 15.66599 29.43322 1.000 32.67591 1162 GLY B CA 1
ATOM 2813 C C . GLY B 2 164 ? 51.44614 14.45885 30.02905 1.000 37.82980 1162 GLY B C 1
ATOM 2814 O O . GLY B 2 164 ? 52.62803 14.21985 29.76822 1.000 40.22894 1162 GLY B O 1
ATOM 2815 N N . VAL B 2 165 ? 50.71041 13.72106 30.85279 1.000 34.67144 1163 VAL B N 1
ATOM 2816 C CA . VAL B 2 165 ? 51.23209 12.54844 31.54309 1.000 36.59971 1163 VAL B CA 1
ATOM 2817 C C . VAL B 2 165 ? 50.48079 11.33344 31.02250 1.000 37.08446 1163 VAL B C 1
ATOM 2818 O O . VAL B 2 165 ? 49.25240 11.25629 31.14400 1.000 33.73393 1163 VAL B O 1
ATOM 2822 N N . THR B 2 166 ? 51.21465 10.38242 30.44845 1.000 38.34038 1164 THR B N 1
ATOM 2823 C CA . THR B 2 166 ? 50.58976 9.21297 29.84967 1.000 37.92792 1164 THR B CA 1
ATOM 2824 C C . THR B 2 166 ? 51.55178 8.03240 29.93910 1.000 41.90563 1164 THR B C 1
ATOM 2825 O O . THR B 2 166 ? 52.77314 8.20551 29.94192 1.000 43.01682 1164 THR B O 1
ATOM 2829 N N . MET B 2 167 ? 50.99174 6.83181 30.03120 1.000 44.89599 1165 MET B N 1
ATOM 2830 C CA . MET B 2 167 ? 51.78299 5.60832 30.17186 1.000 47.98326 1165 MET B CA 1
ATOM 2831 C C . MET B 2 167 ? 51.97610 4.99118 28.79127 1.000 51.04741 1165 MET B C 1
ATOM 2832 O O . MET B 2 167 ? 51.14661 4.21286 28.31855 1.000 53.94753 1165 MET B O 1
ATOM 2837 N N . GLN B 2 168 ? 53.08488 5.34893 28.13796 1.000 51.74749 1166 GLN B N 1
ATOM 2838 C CA . GLN B 2 168 ? 53.42662 4.72105 26.86414 1.000 56.44676 1166 GLN B CA 1
ATOM 2839 C C . GLN B 2 168 ? 53.73348 3.23931 27.05665 1.000 58.05009 1166 GLN B C 1
ATOM 2840 O O . GLN B 2 168 ? 53.09435 2.37475 26.44492 1.000 59.71570 1166 GLN B O 1
ATOM 2846 N N . GLU B 2 169 ? 54.70793 2.92230 27.90525 1.000 58.42897 1167 GLU B N 1
ATOM 2847 C CA . GLU B 2 169 ? 54.88529 1.55137 28.36351 1.000 57.02422 1167 GLU B CA 1
ATOM 2848 C C . GLU B 2 169 ? 54.12036 1.36971 29.66724 1.000 57.45391 1167 GLU B C 1
ATOM 2849 O O . GLU B 2 169 ? 54.08764 2.27284 30.50971 1.000 56.08189 1167 GLU B O 1
ATOM 2855 N N . SER B 2 170 ? 53.48818 0.20488 29.81224 1.000 55.33285 1168 SER B N 1
ATOM 2856 C CA . SER B 2 170 ? 52.56428 -0.04016 30.91478 1.000 57.14045 1168 SER B CA 1
ATOM 2857 C C . SER B 2 170 ? 53.21400 0.26285 32.25773 1.000 55.39167 1168 SER B C 1
ATOM 2858 O O . SER B 2 170 ? 54.32924 -0.18484 32.53886 1.000 53.49662 1168 SER B O 1
ATOM 2861 N N . GLY B 2 171 ? 52.50867 1.04155 33.07954 1.000 52.56179 1169 GLY B N 1
ATOM 2862 C CA . GLY B 2 171 ? 52.94713 1.35882 34.42090 1.000 50.91483 1169 GLY B CA 1
ATOM 2863 C C . GLY B 2 171 ? 53.94193 2.49357 34.54713 1.000 43.47301 1169 GLY B C 1
ATOM 2864 O O . GLY B 2 171 ? 54.22186 2.91712 35.67451 1.000 45.83232 1169 GLY B O 1
ATOM 2865 N N . VAL B 2 172 ? 54.47434 3.01558 33.44385 1.000 47.82327 1170 VAL B N 1
ATOM 2866 C CA . VAL B 2 172 ? 55.54555 4.01059 33.47690 1.000 47.85068 1170 VAL B CA 1
ATOM 2867 C C . VAL B 2 172 ? 55.04680 5.29309 32.82199 1.000 44.92843 1170 VAL B C 1
ATOM 2868 O O . VAL B 2 172 ? 54.80243 5.32920 31.60739 1.000 41.63601 1170 VAL B O 1
ATOM 2872 N N . SER B 2 173 ? 54.92768 6.35603 33.61781 1.000 40.61291 1171 SER B N 1
ATOM 2873 C CA . SER B 2 173 ? 54.42116 7.62498 33.11720 1.000 43.22945 1171 SER B CA 1
ATOM 2874 C C . SER B 2 173 ? 55.48459 8.34018 32.29404 1.000 39.32232 1171 SER B C 1
ATOM 2875 O O . SER B 2 173 ? 56.62084 8.51635 32.74148 1.000 41.01182 1171 SER B O 1
ATOM 2878 N N . LYS B 2 174 ? 55.11136 8.75100 31.09367 1.000 39.02109 1172 LYS B N 1
ATOM 2879 C CA . LYS B 2 174 ? 55.92003 9.63187 30.26859 1.000 42.06578 1172 LYS B CA 1
ATOM 2880 C C . LYS B 2 174 ? 55.31295 11.02970 30.28591 1.000 42.99003 1172 LYS B C 1
ATOM 2881 O O . LYS B 2 174 ? 54.09170 11.19289 30.36392 1.000 41.87544 1172 LYS B O 1
ATOM 2887 N N . VAL B 2 175 ? 56.16973 12.04245 30.20695 1.000 40.94062 1173 VAL B N 1
ATOM 2888 C CA . VAL B 2 175 ? 55.73605 13.43033 30.30121 1.000 43.73186 1173 VAL B CA 1
ATOM 2889 C C . VAL B 2 175 ? 56.21093 14.18946 29.07231 1.000 44.32235 1173 VAL B C 1
ATOM 2890 O O . VAL B 2 175 ? 57.40684 14.18979 28.75880 1.000 47.62522 1173 VAL B O 1
ATOM 2894 N N . ILE B 2 176 ? 55.27308 14.82891 28.37811 1.000 40.07660 1174 ILE B N 1
ATOM 2895 C CA . ILE B 2 176 ? 55.58097 15.76460 27.30966 1.000 44.01341 1174 ILE B CA 1
ATOM 2896 C C . ILE B 2 176 ? 54.91284 17.09845 27.64110 1.000 47.63492 1174 ILE B C 1
ATOM 2897 O O . ILE B 2 176 ? 54.07063 17.19304 28.53565 1.000 46.81478 1174 ILE B O 1
ATOM 2902 N N . SER B 2 177 ? 55.30431 18.14005 26.91332 1.000 47.73106 1175 SER B N 1
ATOM 2903 C CA . SER B 2 177 ? 54.89137 19.48158 27.28804 1.000 45.65270 1175 SER B CA 1
ATOM 2904 C C . SER B 2 177 ? 54.76805 20.35475 26.05116 1.000 49.35158 1175 SER B C 1
ATOM 2905 O O . SER B 2 177 ? 55.52309 20.20668 25.08695 1.000 52.86029 1175 SER B O 1
ATOM 2908 N N . VAL B 2 178 ? 53.80550 21.26949 26.09018 1.000 44.30136 1176 VAL B N 1
ATOM 2909 C CA . VAL B 2 178 ? 53.62680 22.23818 25.01699 1.000 46.37204 1176 VAL B CA 1
ATOM 2910 C C . VAL B 2 178 ? 53.13724 23.54241 25.62457 1.000 47.18373 1176 VAL B C 1
ATOM 2911 O O . VAL B 2 178 ? 52.32562 23.54758 26.55603 1.000 42.51814 1176 VAL B O 1
ATOM 2915 N N . LYS B 2 179 ? 53.65995 24.65013 25.10952 1.000 44.91960 1177 LYS B N 1
ATOM 2916 C CA . LYS B 2 179 ? 53.19062 25.97030 25.49112 1.000 47.44958 1177 LYS B CA 1
ATOM 2917 C C . LYS B 2 179 ? 51.99610 26.34900 24.62806 1.000 52.56165 1177 LYS B C 1
ATOM 2918 O O . LYS B 2 179 ? 52.01550 26.16015 23.40851 1.000 53.41823 1177 LYS B O 1
ATOM 2924 N N . LEU B 2 180 ? 50.94601 26.84849 25.26819 1.000 50.00011 1178 LEU B N 1
ATOM 2925 C CA . LEU B 2 180 ? 49.88370 27.52638 24.54909 1.000 51.67597 1178 LEU B CA 1
ATOM 2926 C C . LEU B 2 180 ? 50.12375 29.02174 24.47978 1.000 56.37886 1178 LEU B C 1
ATOM 2927 O O . LEU B 2 180 ? 49.55626 29.69292 23.61251 1.000 56.17744 1178 LEU B O 1
ATOM 2932 N N . GLU B 2 181 ? 50.95769 29.54718 25.36931 1.000 58.79423 1179 GLU B N 1
ATOM 2933 C CA . GLU B 2 181 ? 51.30105 30.96181 25.37414 1.000 62.56220 1179 GLU B CA 1
ATOM 2934 C C . GLU B 2 181 ? 52.81264 31.16671 25.50643 1.000 64.27522 1179 GLU B C 1
ATOM 2935 O O . GLU B 2 181 ? 53.37335 32.08139 24.89596 1.000 70.16967 1179 GLU B O 1
ATOM 2941 N N . PRO C 3 9 ? 35.43822 14.37317 23.21236 1.000 72.22729 180 PRO C N 1
ATOM 2942 C CA . PRO C 3 9 ? 35.81826 13.27123 22.31992 1.000 72.41188 180 PRO C CA 1
ATOM 2943 C C . PRO C 3 9 ? 37.13625 13.54060 21.60511 1.000 69.98939 180 PRO C C 1
ATOM 2944 O O . PRO C 3 9 ? 37.34581 14.63062 21.07278 1.000 74.29573 180 PRO C O 1
ATOM 2948 N N . ILE C 3 10 ? 38.01907 12.54700 21.59431 1.000 67.50093 181 ILE C N 1
ATOM 2949 C CA . ILE C 3 10 ? 39.34148 12.71116 21.00545 1.000 64.15736 181 ILE C CA 1
ATOM 2950 C C . ILE C 3 10 ? 39.59344 11.59042 20.00764 1.000 62.46793 181 ILE C C 1
ATOM 2951 O O . ILE C 3 10 ? 40.58781 11.61276 19.27467 1.000 60.90748 181 ILE C O 1
ATOM 2956 N N . GLU C 3 11 ? 38.69530 10.60191 19.97519 1.000 64.29540 182 GLU C N 1
ATOM 2957 C CA . GLU C 3 11 ? 38.86639 9.48065 19.05568 1.000 65.17278 182 GLU C CA 1
ATOM 2958 C C . GLU C 3 11 ? 38.81723 9.94529 17.60625 1.000 63.92838 182 GLU C C 1
ATOM 2959 O O . GLU C 3 11 ? 39.58445 9.46084 16.76547 1.000 62.71492 182 GLU C O 1
ATOM 2965 N N . ALA C 3 12 ? 37.92437 10.88952 17.29586 1.000 64.04738 183 ALA C N 1
ATOM 2966 C CA . ALA C 3 12 ? 37.88605 11.45271 15.95073 1.000 63.88557 183 ALA C CA 1
ATOM 2967 C C . ALA C 3 12 ? 39.20323 12.13313 15.60675 1.000 64.48266 183 ALA C C 1
ATOM 2968 O O . ALA C 3 12 ? 39.70717 11.99623 14.48640 1.000 65.89000 183 ALA C O 1
ATOM 2970 N N . ARG C 3 13 ? 39.77970 12.86779 16.55977 1.000 62.31594 184 ARG C N 1
ATOM 2971 C CA . ARG C 3 13 ? 41.10748 13.43356 16.34986 1.000 62.42909 184 ARG C CA 1
ATOM 2972 C C . ARG C 3 13 ? 42.14585 12.32983 16.18492 1.000 63.47738 184 ARG C C 1
ATOM 2973 O O . ARG C 3 13 ? 42.94358 12.35074 15.23997 1.000 66.07639 184 ARG C O 1
ATOM 2981 N N . MET C 3 14 ? 42.13541 11.34436 17.09148 1.000 61.97464 185 MET C N 1
ATOM 2982 C CA . MET C 3 14 ? 43.07828 10.22940 17.01422 1.000 61.72628 185 MET C CA 1
ATOM 2983 C C . MET C 3 14 ? 43.06999 9.58218 15.63505 1.000 65.54548 185 MET C C 1
ATOM 2984 O O . MET C 3 14 ? 44.12557 9.20649 15.10955 1.000 63.96643 185 MET C O 1
ATOM 2989 N N . ASN C 3 15 ? 41.88121 9.43641 15.04279 1.000 66.02563 186 ASN C N 1
ATOM 2990 C CA . ASN C 3 15 ? 41.76571 8.95838 13.66857 1.000 67.37272 186 ASN C CA 1
ATOM 2991 C C . ASN C 3 15 ? 42.66894 9.75130 12.73664 1.000 68.17338 186 ASN C C 1
ATOM 2992 O O . ASN C 3 15 ? 43.50872 9.18700 12.02593 1.000 70.57670 186 ASN C O 1
ATOM 2997 N N . GLU C 3 16 ? 42.50871 11.07459 12.74249 1.000 67.97689 187 GLU C N 1
ATOM 2998 C CA . GLU C 3 16 ? 43.21802 11.93045 11.80016 1.000 68.78505 187 GLU C CA 1
ATOM 2999 C C . GLU C 3 16 ? 44.73281 11.85599 11.97492 1.000 73.13486 187 GLU C C 1
ATOM 3000 O O . GLU C 3 16 ? 45.46745 11.94826 10.98521 1.000 75.95087 187 GLU C O 1
ATOM 3006 N N . ILE C 3 17 ? 45.22568 11.68732 13.20783 1.000 71.11491 188 ILE C N 1
ATOM 3007 C CA . ILE C 3 17 ? 46.67201 11.59313 13.40692 1.000 73.03483 188 ILE C CA 1
ATOM 3008 C C . ILE C 3 17 ? 47.20975 10.28912 12.82557 1.000 74.85988 188 ILE C C 1
ATOM 3009 O O . ILE C 3 17 ? 48.23284 10.28103 12.12845 1.000 76.86407 188 ILE C O 1
ATOM 3014 N N . VAL C 3 18 ? 46.53946 9.16957 13.11460 1.000 73.21119 189 VAL C N 1
ATOM 3015 C CA . VAL C 3 18 ? 46.94875 7.88724 12.54322 1.000 74.58379 189 VAL C CA 1
ATOM 3016 C C . VAL C 3 18 ? 46.93943 7.95968 11.02055 1.000 77.38772 189 VAL C C 1
ATOM 3017 O O . VAL C 3 18 ? 47.88240 7.51826 10.35099 1.000 77.64830 189 VAL C O 1
ATOM 3021 N N . HIS C 3 19 ? 45.87425 8.53268 10.45406 1.000 76.50668 190 HIS C N 1
ATOM 3022 C CA . HIS C 3 19 ? 45.77763 8.66784 9.00420 1.000 78.01823 190 HIS C CA 1
ATOM 3023 C C . HIS C 3 19 ? 46.87092 9.57796 8.45616 1.000 79.67966 190 HIS C C 1
ATOM 3024 O O . HIS C 3 19 ? 47.50811 9.25566 7.44651 1.000 80.62584 190 HIS C O 1
ATOM 3031 N N . SER C 3 20 ? 47.10124 10.72269 9.10430 1.000 78.58337 191 SER C N 1
ATOM 3032 C CA . SER C 3 20 ? 48.16673 11.61727 8.66704 1.000 79.51554 191 SER C CA 1
ATOM 3033 C C . SER C 3 20 ? 49.54784 11.02800 8.91680 1.000 80.89386 191 SER C C 1
ATOM 3034 O O . SER C 3 20 ? 50.52341 11.48308 8.30906 1.000 82.21253 191 SER C O 1
ATOM 3037 N N . LEU C 3 21 ? 49.65160 10.03080 9.79704 1.000 80.90443 192 LEU C N 1
ATOM 3038 C CA . LEU C 3 21 ? 50.91983 9.34287 10.00038 1.000 81.44327 192 LEU C CA 1
ATOM 3039 C C . LEU C 3 21 ? 51.21395 8.36116 8.87565 1.000 84.18788 192 LEU C C 1
ATOM 3040 O O . LEU C 3 21 ? 52.38154 8.16478 8.51874 1.000 85.35613 192 LEU C O 1
ATOM 3045 N N . LYS C 3 22 ? 50.17355 7.73805 8.31436 1.000 83.34542 193 LYS C N 1
ATOM 3046 C CA . LYS C 3 22 ? 50.35940 6.77647 7.23274 1.000 84.36592 193 LYS C CA 1
ATOM 3047 C C . LYS C 3 22 ? 50.62471 7.47401 5.90339 1.000 85.55236 193 LYS C C 1
ATOM 3048 O O . LYS C 3 22 ? 51.43515 6.99500 5.10105 1.000 85.82706 193 LYS C O 1
ATOM 3054 N N . SER C 3 23 ? 49.94389 8.59649 5.65282 1.000 85.76490 194 SER C N 1
ATOM 3055 C CA . SER C 3 23 ? 50.19257 9.37601 4.44347 1.000 86.58193 194 SER C CA 1
ATOM 3056 C C . SER C 3 23 ? 51.65791 9.78781 4.35825 1.000 88.34744 194 SER C C 1
ATOM 3057 O O . SER C 3 23 ? 52.34563 9.49313 3.37397 1.000 90.15979 194 SER C O 1
ATOM 3060 N N . ARG C 3 24 ? 52.15504 10.46782 5.38815 1.000 88.39763 195 ARG C N 1
ATOM 3061 C CA . ARG C 3 24 ? 53.58652 10.69166 5.49833 1.000 88.48841 195 ARG C CA 1
ATOM 3062 C C . ARG C 3 24 ? 54.29910 9.36521 5.75008 1.000 88.98525 195 ARG C C 1
ATOM 3063 O O . ARG C 3 24 ? 53.69029 8.36388 6.13635 1.000 88.08391 195 ARG C O 1
ATOM 3071 N N . GLY C 3 25 ? 55.60682 9.36205 5.51966 1.000 89.11008 196 GLY C N 1
ATOM 3072 C CA . GLY C 3 25 ? 56.36189 8.13144 5.63337 1.000 88.56800 196 GLY C CA 1
ATOM 3073 C C . GLY C 3 25 ? 57.12341 7.99649 6.93364 1.000 88.98988 196 GLY C C 1
ATOM 3074 O O . GLY C 3 25 ? 57.33851 6.88241 7.42182 1.000 89.76916 196 GLY C O 1
ATOM 3075 N N . THR C 3 26 ? 57.53829 9.12604 7.50650 1.000 88.31547 197 THR C N 1
ATOM 3076 C CA . THR C 3 26 ? 58.40002 9.10375 8.68235 1.000 88.40967 197 THR C CA 1
ATOM 3077 C C . THR C 3 26 ? 57.89985 10.03367 9.78207 1.000 86.91544 197 THR C C 1
ATOM 3078 O O . THR C 3 26 ? 56.71304 10.03108 10.12865 1.000 84.60365 197 THR C O 1
ATOM 3082 N N . ARG C 3 27 ? 58.82067 10.82776 10.33044 1.000 84.96653 198 ARG C N 1
ATOM 3083 C CA . ARG C 3 27 ? 58.56244 11.78696 11.39757 1.000 82.13394 198 ARG C CA 1
ATOM 3084 C C . ARG C 3 27 ? 57.45669 12.77697 11.05680 1.000 82.57729 198 ARG C C 1
ATOM 3085 O O . ARG C 3 27 ? 57.08917 12.94013 9.88773 1.000 84.22853 198 ARG C O 1
ATOM 3093 N N . ILE C 3 28 ? 56.93534 13.44552 12.08190 1.000 79.26218 199 ILE C N 1
ATOM 3094 C CA . ILE C 3 28 ? 56.11979 14.64551 11.92313 1.000 79.96479 199 ILE C CA 1
ATOM 3095 C C . ILE C 3 28 ? 56.31727 15.50969 13.15934 1.000 78.04267 199 ILE C C 1
ATOM 3096 O O . ILE C 3 28 ? 56.23290 15.02001 14.29014 1.000 76.19045 199 ILE C O 1
ATOM 3101 N N . ASN C 3 29 ? 56.60256 16.79000 12.94539 1.000 78.04978 200 ASN C N 1
ATOM 3102 C CA . ASN C 3 29 ? 56.57821 17.74505 14.04185 1.000 74.67226 200 ASN C CA 1
ATOM 3103 C C . ASN C 3 29 ? 55.14044 17.94011 14.50607 1.000 74.86635 200 ASN C C 1
ATOM 3104 O O . ASN C 3 29 ? 54.21422 18.00269 13.69231 1.000 75.78342 200 ASN C O 1
ATOM 3109 N N . PHE C 3 30 ? 54.95546 18.01692 15.82674 1.000 72.92433 201 PHE C N 1
ATOM 3110 C CA . PHE C 3 30 ? 53.61329 18.17361 16.38315 1.000 70.85439 201 PHE C CA 1
ATOM 3111 C C . PHE C 3 30 ? 52.91878 19.40489 15.81457 1.000 70.77410 201 PHE C C 1
ATOM 3112 O O . PHE C 3 30 ? 51.74161 19.34737 15.44100 1.000 71.21172 201 PHE C O 1
ATOM 3120 N N . MET C 3 31 ? 53.63821 20.52555 15.72851 1.000 72.22932 202 MET C N 1
ATOM 3121 C CA . MET C 3 31 ? 53.05949 21.75354 15.19844 1.000 73.26689 202 MET C CA 1
ATOM 3122 C C . MET C 3 31 ? 52.65895 21.61494 13.73551 1.000 75.43112 202 MET C C 1
ATOM 3123 O O . MET C 3 31 ? 51.84958 22.41062 13.24546 1.000 77.64708 202 MET C O 1
ATOM 3128 N N . ASP C 3 32 ? 53.20739 20.62660 13.02852 1.000 76.67654 203 ASP C N 1
ATOM 3129 C CA . ASP C 3 32 ? 52.88461 20.40249 11.62666 1.000 77.64380 203 ASP C CA 1
ATOM 3130 C C . ASP C 3 32 ? 51.80064 19.35606 11.42118 1.000 76.02745 203 ASP C C 1
ATOM 3131 O O . ASP C 3 32 ? 51.24233 19.28062 10.32094 1.000 78.77348 203 ASP C O 1
ATOM 3136 N N . LEU C 3 33 ? 51.49642 18.55694 12.45180 1.000 76.39237 204 LEU C N 1
ATOM 3137 C CA . LEU C 3 33 ? 50.42528 17.56615 12.36953 1.000 76.00475 204 LEU C CA 1
ATOM 3138 C C . LEU C 3 33 ? 49.14941 18.15640 11.79083 1.000 77.27392 204 LEU C C 1
ATOM 3139 O O . LEU C 3 33 ? 48.39928 17.46280 11.09339 1.000 77.05913 204 LEU C O 1
ATOM 3144 N N . PHE C 3 34 ? 48.88706 19.42958 12.07328 1.000 77.06620 205 PHE C N 1
ATOM 3145 C CA . PHE C 3 34 ? 47.77369 20.15603 11.49737 1.000 78.06710 205 PHE C CA 1
ATOM 3146 C C . PHE C 3 34 ? 48.30162 21.49130 10.99503 1.000 80.87800 205 PHE C C 1
ATOM 3147 O O . PHE C 3 34 ? 49.01487 22.19185 11.73726 1.000 82.21432 205 PHE C O 1
ATOM 3155 N N . PRO C 3 35 ? 47.99424 21.87266 9.73760 1.000 82.42804 206 PRO C N 1
ATOM 3156 C CA . PRO C 3 35 ? 48.57168 23.08852 9.13950 1.000 83.70063 206 PRO C CA 1
ATOM 3157 C C . PRO C 3 35 ? 48.56572 24.28734 10.07292 1.000 83.62204 206 PRO C C 1
ATOM 3158 O O . PRO C 3 35 ? 49.62783 24.81724 10.41558 1.000 82.11842 206 PRO C O 1
ATOM 3162 N N . TYR C 3 36 ? 47.38392 24.71826 10.49904 1.000 83.36433 207 TYR C N 1
ATOM 3163 C CA . TYR C 3 36 ? 47.27873 25.70613 11.55940 1.000 84.11282 207 TYR C CA 1
ATOM 3164 C C . TYR C 3 36 ? 46.25526 25.24862 12.58420 1.000 82.10146 207 TYR C C 1
ATOM 3165 O O . TYR C 3 36 ? 45.22071 24.67166 12.23335 1.000 81.53233 207 TYR C O 1
ATOM 3174 N N . GLU C 3 37 ? 46.54648 25.52622 13.85122 1.000 79.53506 208 GLU C N 1
ATOM 3175 C CA . GLU C 3 37 ? 45.72263 25.07191 14.95883 1.000 76.49480 208 GLU C CA 1
ATOM 3176 C C . GLU C 3 37 ? 45.41739 26.23425 15.88667 1.000 75.55316 208 GLU C C 1
ATOM 3177 O O . GLU C 3 37 ? 46.33434 26.91247 16.36123 1.000 75.47922 208 GLU C O 1
ATOM 3183 N N . GLN C 3 38 ? 44.13349 26.45823 16.14277 1.000 72.64848 209 GLN C N 1
ATOM 3184 C CA . GLN C 3 38 ? 43.74258 27.37053 17.20090 1.000 70.91200 209 GLN C CA 1
ATOM 3185 C C . GLN C 3 38 ? 43.89245 26.68265 18.55615 1.000 65.89651 209 GLN C C 1
ATOM 3186 O O . GLN C 3 38 ? 43.97168 25.45353 18.64901 1.000 64.15595 209 GLN C O 1
ATOM 3192 N N . LYS C 3 39 ? 43.93685 27.50181 19.61391 1.000 64.16693 210 LYS C N 1
ATOM 3193 C CA . LYS C 3 39 ? 44.21252 26.99757 20.95979 1.000 61.46081 210 LYS C CA 1
ATOM 3194 C C . LYS C 3 39 ? 43.29057 25.84116 21.33660 1.000 57.41144 210 LYS C C 1
ATOM 3195 O O . LYS C 3 39 ? 43.72807 24.86398 21.95515 1.000 56.03731 210 LYS C O 1
ATOM 3201 N N . GLU C 3 40 ? 42.01128 25.92982 20.96401 1.000 58.73595 211 GLU C N 1
ATOM 3202 C CA . GLU C 3 40 ? 41.07993 24.84109 21.24563 1.000 57.18053 211 GLU C CA 1
ATOM 3203 C C . GLU C 3 40 ? 41.46496 23.57501 20.48676 1.000 58.16906 211 GLU C C 1
ATOM 3204 O O . GLU C 3 40 ? 41.39454 22.46635 21.03417 1.000 52.34274 211 GLU C O 1
ATOM 3210 N N . HIS C 3 41 ? 41.87893 23.72525 19.22502 1.000 58.98768 212 HIS C N 1
ATOM 3211 C CA . HIS C 3 41 ? 42.28350 22.57658 18.42035 1.000 59.42019 212 HIS C CA 1
ATOM 3212 C C . HIS C 3 41 ? 43.56303 21.94716 18.95684 1.000 56.76648 212 HIS C C 1
ATOM 3213 O O . HIS C 3 41 ? 43.68142 20.71571 19.00695 1.000 54.59386 212 HIS C O 1
ATOM 3220 N N . LEU C 3 42 ? 44.53074 22.77904 19.35990 1.000 55.47614 213 LEU C N 1
ATOM 3221 C CA . LEU C 3 42 ? 45.79747 22.26712 19.87520 1.000 54.69617 213 LEU C CA 1
ATOM 3222 C C . LEU C 3 42 ? 45.58259 21.36050 21.08205 1.000 51.79273 213 LEU C C 1
ATOM 3223 O O . LEU C 3 42 ? 46.21949 20.30755 21.19792 1.000 47.54689 213 LEU C O 1
ATOM 3228 N N . VAL C 3 43 ? 44.68402 21.75279 21.98783 1.000 50.00653 214 VAL C N 1
ATOM 3229 C CA . VAL C 3 43 ? 44.43721 20.96564 23.19425 1.000 48.18601 214 VAL C CA 1
ATOM 3230 C C . VAL C 3 43 ? 43.97151 19.56067 22.83175 1.000 47.02022 214 VAL C C 1
ATOM 3231 O O . VAL C 3 43 ? 44.48985 18.56515 23.34935 1.000 45.00188 214 VAL C O 1
ATOM 3235 N N . VAL C 3 44 ? 42.98747 19.45787 21.93287 1.000 49.41940 215 VAL C N 1
ATOM 3236 C CA . VAL C 3 44 ? 42.43623 18.15020 21.58323 1.000 47.11840 215 VAL C CA 1
ATOM 3237 C C . VAL C 3 44 ? 43.47799 17.29595 20.87031 1.000 48.14318 215 VAL C C 1
ATOM 3238 O O . VAL C 3 44 ? 43.56681 16.08423 21.09809 1.000 45.99812 215 VAL C O 1
ATOM 3242 N N . THR C 3 45 ? 44.27393 17.90798 19.99232 1.000 48.37152 216 THR C N 1
ATOM 3243 C CA . THR C 3 45 ? 45.38403 17.19181 19.37292 1.000 50.69110 216 THR C CA 1
ATOM 3244 C C . THR C 3 45 ? 46.35135 16.67092 20.42694 1.000 46.53805 216 THR C C 1
ATOM 3245 O O . THR C 3 45 ? 46.74845 15.50068 20.40100 1.000 48.86110 216 THR C O 1
ATOM 3249 N N . PHE C 3 46 ? 46.73494 17.53402 21.36880 1.000 47.66393 217 PHE C N 1
ATOM 3250 C CA . PHE C 3 46 ? 47.63525 17.12739 22.44280 1.000 45.31742 217 PHE C CA 1
ATOM 3251 C C . PHE C 3 46 ? 47.06991 15.94153 23.21322 1.000 43.62912 217 PHE C C 1
ATOM 3252 O O . PHE C 3 46 ? 47.77612 14.95989 23.46971 1.000 43.81366 217 PHE C O 1
ATOM 3260 N N . LEU C 3 47 ? 45.78688 16.00700 23.57776 1.000 43.22245 218 LEU C N 1
ATOM 3261 C CA . LEU C 3 47 ? 45.15977 14.88444 24.26968 1.000 42.31077 218 LEU C CA 1
ATOM 3262 C C . LEU C 3 47 ? 45.09669 13.64428 23.38636 1.000 45.76453 218 LEU C C 1
ATOM 3263 O O . LEU C 3 47 ? 45.21495 12.51651 23.88551 1.000 38.58023 218 LEU C O 1
ATOM 3268 N N . ALA C 3 48 ? 44.89832 13.83207 22.07784 1.000 47.73978 219 ALA C N 1
ATOM 3269 C CA . ALA C 3 48 ? 44.88365 12.69956 21.15824 1.000 46.84500 219 ALA C CA 1
ATOM 3270 C C . ALA C 3 48 ? 46.23280 11.99558 21.14151 1.000 46.73112 219 ALA C C 1
ATOM 3271 O O . ALA C 3 48 ? 46.30369 10.76373 21.21610 1.000 46.53808 219 ALA C O 1
ATOM 3273 N N . VAL C 3 49 ? 47.31853 12.76913 21.05772 1.000 46.45987 220 VAL C N 1
ATOM 3274 C CA . VAL C 3 49 ? 48.65529 12.18030 21.01516 1.000 48.30487 220 VAL C CA 1
ATOM 3275 C C . VAL C 3 49 ? 48.94283 11.40266 22.29395 1.000 48.52052 220 VAL C C 1
ATOM 3276 O O . VAL C 3 49 ? 49.49056 10.29464 22.25121 1.000 47.53095 220 VAL C O 1
ATOM 3280 N N . LEU C 3 50 ? 48.57741 11.96404 23.45181 1.000 48.05329 221 LEU C N 1
ATOM 3281 C CA . LEU C 3 50 ? 48.77014 11.24386 24.70778 1.000 44.80576 221 LEU C CA 1
ATOM 3282 C C . LEU C 3 50 ? 48.00352 9.92849 24.70992 1.000 45.04592 221 LEU C C 1
ATOM 3283 O O . LEU C 3 50 ? 48.50167 8.91162 25.20583 1.000 44.25279 221 LEU C O 1
ATOM 3288 N N . GLU C 3 51 ? 46.78741 9.92558 24.15837 1.000 44.86327 222 GLU C N 1
ATOM 3289 C CA . GLU C 3 51 ? 46.01084 8.69140 24.12188 1.000 48.06550 222 GLU C CA 1
ATOM 3290 C C . GLU C 3 51 ? 46.61854 7.68717 23.14936 1.000 50.34626 222 GLU C C 1
ATOM 3291 O O . GLU C 3 51 ? 46.62819 6.48076 23.42025 1.000 48.32968 222 GLU C O 1
ATOM 3297 N N . LEU C 3 52 ? 47.12868 8.16629 22.01051 1.000 50.82350 223 LEU C N 1
ATOM 3298 C CA . LEU C 3 52 ? 47.78666 7.26913 21.06455 1.000 52.06840 223 LEU C CA 1
ATOM 3299 C C . LEU C 3 52 ? 49.04843 6.66886 21.66970 1.000 54.29390 223 LEU C C 1
ATOM 3300 O O . LEU C 3 52 ? 49.34848 5.48793 21.45397 1.000 54.40006 223 LEU C O 1
ATOM 3305 N N . MET C 3 53 ? 49.79469 7.46838 22.43968 1.000 50.71513 224 MET C N 1
ATOM 3306 C CA . MET C 3 53 ? 50.93374 6.94095 23.18321 1.000 49.97957 224 MET C CA 1
ATOM 3307 C C . MET C 3 53 ? 50.50558 5.83087 24.13444 1.000 51.87076 224 MET C C 1
ATOM 3308 O O . MET C 3 53 ? 51.20917 4.82469 24.28387 1.000 53.59901 224 MET C O 1
ATOM 3313 N N . LYS C 3 54 ? 49.35375 5.99792 24.79049 1.000 50.94302 225 LYS C N 1
ATOM 3314 C CA . LYS C 3 54 ? 48.88989 4.99697 25.74607 1.000 50.94222 225 LYS C CA 1
ATOM 3315 C C . LYS C 3 54 ? 48.46834 3.70520 25.05281 1.000 52.83698 225 LYS C C 1
ATOM 3316 O O . LYS C 3 54 ? 48.57146 2.62435 25.64225 1.000 51.62994 225 LYS C O 1
ATOM 3322 N N . ASN C 3 55 ? 47.98811 3.79424 23.81661 1.000 53.71225 226 ASN C N 1
ATOM 3323 C CA . ASN C 3 55 ? 47.59871 2.62062 23.04846 1.000 55.74081 226 ASN C CA 1
ATOM 3324 C C . ASN C 3 55 ? 48.73658 2.07295 22.19778 1.000 59.04932 226 ASN C C 1
ATOM 3325 O O . ASN C 3 55 ? 48.48517 1.26281 21.29902 1.000 60.95482 226 ASN C O 1
ATOM 3330 N N . GLN C 3 56 ? 49.97304 2.50855 22.45493 1.000 58.83103 227 GLN C N 1
ATOM 3331 C CA . GLN C 3 56 ? 51.16735 1.94568 21.82229 1.000 60.25543 227 GLN C CA 1
ATOM 3332 C C . GLN C 3 56 ? 51.09190 2.02514 20.29776 1.000 62.98578 227 GLN C C 1
ATOM 3333 O O . GLN C 3 56 ? 51.54482 1.12434 19.58949 1.000 63.06881 227 GLN C O 1
ATOM 3339 N N . LEU C 3 57 ? 50.51264 3.11269 19.78488 1.000 62.06817 228 LEU C N 1
ATOM 3340 C CA . LEU C 3 57 ? 50.38620 3.31835 18.34857 1.000 62.63924 228 LEU C CA 1
ATOM 3341 C C . LEU C 3 57 ? 51.30015 4.40686 17.80745 1.000 65.39331 228 LEU C C 1
ATOM 3342 O O . LEU C 3 57 ? 51.44100 4.51902 16.58500 1.000 66.38181 228 LEU C O 1
ATOM 3347 N N . VAL C 3 58 ? 51.91826 5.20766 18.67058 1.000 62.24048 229 VAL C N 1
ATOM 3348 C CA . VAL C 3 58 ? 52.73760 6.33685 18.24742 1.000 65.43467 229 VAL C CA 1
ATOM 3349 C C . VAL C 3 58 ? 53.98640 6.38483 19.11723 1.000 66.09584 229 VAL C C 1
ATOM 3350 O O . VAL C 3 58 ? 53.92847 6.09767 20.31721 1.000 66.88140 229 VAL C O 1
ATOM 3354 N N . LEU C 3 59 ? 55.12115 6.72421 18.50720 1.000 69.83965 230 LEU C N 1
ATOM 3355 C CA . LEU C 3 59 ? 56.35732 6.98320 19.23324 1.000 68.08690 230 LEU C CA 1
ATOM 3356 C C . LEU C 3 59 ? 56.60190 8.48534 19.28838 1.000 67.99345 230 LEU C C 1
ATOM 3357 O O . LEU C 3 59 ? 56.44625 9.19000 18.28572 1.000 66.32196 230 LEU C O 1
ATOM 3362 N N . ILE C 3 60 ? 56.99092 8.96686 20.46661 1.000 69.37915 231 ILE C N 1
ATOM 3363 C CA . ILE C 3 60 ? 57.17013 10.38806 20.72896 1.000 66.80509 231 ILE C CA 1
ATOM 3364 C C . ILE C 3 60 ? 58.60463 10.63412 21.16785 1.000 66.24004 231 ILE C C 1
ATOM 3365 O O . ILE C 3 60 ? 59.18551 9.82708 21.90157 1.000 68.09386 231 ILE C O 1
ATOM 3370 N N . GLU C 3 61 ? 59.17453 11.74898 20.71156 1.000 65.32881 232 GLU C N 1
ATOM 3371 C CA . GLU C 3 61 ? 60.49046 12.19344 21.14986 1.000 65.71233 232 GLU C CA 1
ATOM 3372 C C . GLU C 3 61 ? 60.43671 13.68351 21.44814 1.000 65.09689 232 GLU C C 1
ATOM 3373 O O . GLU C 3 61 ? 59.91418 14.46244 20.64410 1.000 64.19964 232 GLU C O 1
ATOM 3379 N N . GLN C 3 62 ? 60.96830 14.07034 22.60640 1.000 63.45544 233 GLN C N 1
ATOM 3380 C CA . GLN C 3 62 ? 61.08206 15.47318 22.98548 1.000 62.19020 233 GLN C CA 1
ATOM 3381 C C . GLN C 3 62 ? 62.32701 15.62733 23.84419 1.000 60.79417 233 GLN C C 1
ATOM 3382 O O . GLN C 3 62 ? 62.51561 14.87020 24.80131 1.000 65.29741 233 GLN C O 1
ATOM 3388 N N . GLU C 3 63 ? 63.17177 16.60169 23.49811 1.000 62.50306 234 GLU C N 1
ATOM 3389 C CA . GLU C 3 63 ? 64.47242 16.72889 24.14938 1.000 64.77512 234 GLU C CA 1
ATOM 3390 C C . GLU C 3 63 ? 64.35467 17.37705 25.52551 1.000 63.64040 234 GLU C C 1
ATOM 3391 O O . GLU C 3 63 ? 64.84322 16.82988 26.52105 1.000 63.71449 234 GLU C O 1
ATOM 3397 N N . HIS C 3 64 ? 63.72645 18.54781 25.59965 1.000 62.09718 235 HIS C N 1
ATOM 3398 C CA . HIS C 3 64 ? 63.50578 19.24040 26.86016 1.000 61.11798 235 HIS C CA 1
ATOM 3399 C C . HIS C 3 64 ? 62.05639 19.69792 26.93490 1.000 58.62484 235 HIS C C 1
ATOM 3400 O O . HIS C 3 64 ? 61.29614 19.59211 25.96797 1.000 56.33327 235 HIS C O 1
ATOM 3407 N N . ASN C 3 65 ? 61.67818 20.21180 28.10375 1.000 54.64982 236 ASN C N 1
ATOM 3408 C CA . ASN C 3 65 ? 60.35559 20.79792 28.25636 1.000 52.59294 236 ASN C CA 1
ATOM 3409 C C . ASN C 3 65 ? 60.16831 21.90847 27.23503 1.000 53.93299 236 ASN C C 1
ATOM 3410 O O . ASN C 3 65 ? 61.04009 22.76863 27.07106 1.000 55.69613 236 ASN C O 1
ATOM 3415 N N . PHE C 3 66 ? 59.03789 21.86314 26.52747 1.000 55.02146 237 PHE C N 1
ATOM 3416 C CA . PHE C 3 66 ? 58.60024 22.86393 25.55682 1.000 54.47228 237 PHE C CA 1
ATOM 3417 C C . PHE C 3 66 ? 59.45697 22.89201 24.29834 1.000 57.55682 237 PHE C C 1
ATOM 3418 O O . PHE C 3 66 ? 59.30563 23.80529 23.47482 1.000 56.56639 237 PHE C O 1
ATOM 3426 N N . SER C 3 67 ? 60.35563 21.92749 24.12381 1.000 60.46524 238 SER C N 1
ATOM 3427 C CA . SER C 3 67 ? 61.01563 21.76156 22.84144 1.000 61.29643 238 SER C CA 1
ATOM 3428 C C . SER C 3 67 ? 60.05496 21.09824 21.85591 1.000 62.22861 238 SER C C 1
ATOM 3429 O O . SER C 3 67 ? 58.98758 20.60252 22.22592 1.000 63.13679 238 SER C O 1
ATOM 3432 N N . ASP C 3 68 ? 60.43816 21.09886 20.58298 1.000 63.57372 239 ASP C N 1
ATOM 3433 C CA . ASP C 3 68 ? 59.58445 20.51630 19.55827 1.000 64.86417 239 ASP C CA 1
ATOM 3434 C C . ASP C 3 68 ? 59.36756 19.02835 19.81904 1.000 63.04095 239 ASP C C 1
ATOM 3435 O O . ASP C 3 68 ? 60.23279 18.33322 20.35761 1.000 64.30594 239 ASP C O 1
ATOM 3440 N N . ILE C 3 69 ? 58.18362 18.54833 19.44679 1.000 64.10985 240 ILE C N 1
ATOM 3441 C CA . ILE C 3 69 ? 57.76756 17.16849 19.67257 1.000 65.39529 240 ILE C CA 1
ATOM 3442 C C . ILE C 3 69 ? 57.64287 16.48268 18.32056 1.000 69.35204 240 ILE C C 1
ATOM 3443 O O . ILE C 3 69 ? 56.96375 16.99307 17.42028 1.000 70.18575 240 ILE C O 1
ATOM 3448 N N . TYR C 3 70 ? 58.28904 15.32820 18.17879 1.000 66.78420 241 TYR C N 1
ATOM 3449 C CA . TYR C 3 70 ? 58.29325 14.58048 16.92853 1.000 69.89066 241 TYR C CA 1
ATOM 3450 C C . TYR C 3 70 ? 57.50514 13.29016 17.10313 1.000 68.36081 241 TYR C C 1
ATOM 3451 O O . TYR C 3 70 ? 57.69052 12.56817 18.08895 1.000 65.65227 241 TYR C O 1
ATOM 3460 N N . ILE C 3 71 ? 56.62494 13.01452 16.14382 1.000 71.54416 242 ILE C N 1
ATOM 3461 C CA . ILE C 3 71 ? 55.66368 11.92087 16.21218 1.000 71.61999 242 ILE C CA 1
ATOM 3462 C C . ILE C 3 71 ? 56.00913 10.89648 15.13978 1.000 73.59468 242 ILE C C 1
ATOM 3463 O O . ILE C 3 71 ? 56.32222 11.25904 13.99940 1.000 75.26831 242 ILE C O 1
ATOM 3468 N N . THR C 3 72 ? 55.95100 9.61615 15.50448 1.000 72.35929 243 THR C N 1
ATOM 3469 C CA . THR C 3 72 ? 56.21292 8.53216 14.56809 1.000 73.21425 243 THR C CA 1
ATOM 3470 C C . THR C 3 72 ? 55.26909 7.37401 14.85680 1.000 72.97934 243 THR C C 1
ATOM 3471 O O . THR C 3 72 ? 55.06052 7.00971 16.01746 1.000 72.43439 243 THR C O 1
ATOM 3475 N N . GLY C 3 73 ? 54.69443 6.80521 13.79654 1.000 73.74383 244 GLY C N 1
ATOM 3476 C CA . GLY C 3 73 ? 53.85085 5.63969 13.95242 1.000 73.17555 244 GLY C CA 1
ATOM 3477 C C . GLY C 3 73 ? 54.63348 4.42355 14.40794 1.000 75.39399 244 GLY C C 1
ATOM 3478 O O . GLY C 3 73 ? 55.85583 4.34925 14.28582 1.000 77.57966 244 GLY C O 1
ATOM 3479 N N . SER C 3 74 ? 53.90747 3.44410 14.94239 1.000 76.50488 245 SER C N 1
ATOM 3480 C CA . SER C 3 74 ? 54.51687 2.25631 15.53151 1.000 80.07525 245 SER C CA 1
ATOM 3481 C C . SER C 3 74 ? 54.36612 0.99986 14.68772 1.000 84.44953 245 SER C C 1
ATOM 3482 O O . SER C 3 74 ? 55.28466 0.17566 14.65939 1.000 85.41827 245 SER C O 1
ATOM 3485 N N . GLU C 3 75 ? 53.22751 0.82453 14.01648 1.000 86.67987 246 GLU C N 1
ATOM 3486 C CA . GLU C 3 75 ? 52.95025 -0.36393 13.20342 1.000 90.02228 246 GLU C CA 1
ATOM 3487 C C . GLU C 3 75 ? 52.97669 -1.64641 14.04085 1.000 91.18831 246 GLU C C 1
ATOM 3488 O O . GLU C 3 75 ? 53.17034 -1.62213 15.25780 1.000 90.12267 246 GLU C O 1
#

Solvent-accessible surface area: 21763 Å² total; per-residue (Å²): 22,46,0,59,79,0,20,0,44,0,1,65,10,0,8,81,138,10,42,1,53,17,34,143,15,3,0,0,1,0,12,12,131,61,2,4,6,45,25,0,2,44,0,0,68,25,0,19,17,116,172,38,17,8,86,31,32,137,92,71,182,131,61,109,53,0,32,0,22,0,0,0,19,3,109,92,95,64,0,69,41,131,105,113,58,0,24,0,12,40,51,31,63,95,82,60,108,57,68,24,13,20,29,117,114,112,34,137,49,107,42,0,56,41,15,9,97,108,18,54,15,21,161,37,20,1,8,7,1,30,73,33,33,12,121,57,0,33,30,114,109,59,104,40,24,13,43,0,2,25,36,2,6,26,3,66,139,27,92,76,125,39,112,132,5,68,74,120,34,146,96,37,67,50,67,12,65,156,41,63,90,124,23,124,133,130,143,170,199,48,157,108,22,33,84,44,85,109,88,17,88,124,36,71,100,74,31,103,108,43,25,110,93,20,36,108,47,13,38,133,97,1,44,61,2,4,63,78,0,99,84,53,1,50,97,0,0,100,52,0,11,40,22,28,123,10,62,1,126,22,77,62,87,147,50,46,43,129,4,6,5,61,0,26,0,38,4,60,86,109,139,75,47,54,0,103,113,14,46,54,7,14,49,2,0,0,0,0,0,0,1,4,0,0,18,58,15,94,99,6,23,1,0,0,0,17,22,5,0,28,58,7,67,115,80,20,2,93,78,0,0,91,14,2,70,133,58,15,100,118,17,6,4,0,0,0,0,82,25,68,17,2,4,51,49,0,25,2,0,1,0,1,0,40,44,52,57,26,6,0,72,20,3,1,13,111,27,154,132,32,126,62,31,24,100,76,0,43,132,35,17,166,96,137,78,106,120,6,25,3,107,91,10,35,136,179,21,126,72,113,58,15,0,26,0,0,19,0,0,0,39,1,0,87,70,111,88,4,87,10,91,34,146,120,44,56,33,76,6,70,0,42,35,63,223

InterPro domains:
  IPR003395 RecF/RecN/SMC, N-terminal [PF02463] (2-1171)
  IPR010935 SMCs flexible hinge [PF06470] (519-637)
  IPR010935 SMCs flexible hinge [SM00968] (518-637)
  IPR011890 Structural maintenance of chromosomes protein, prokaryotic [MF_01894] (1-1180)
  IPR011890 Structural maintenance of chromosomes protein, prokaryotic [TIGR02168] (2-1178)
  IPR024704 Structural maintenance of chromosomes protein [PIRSF005719] (1-1183)
  IPR027417 P-loop containing nucleoside triphosphate hydrolase [G3DSA:3.40.50.300] (1-199)
  IPR027417 P-loop containing nucleoside triphosphate hydrolase [G3DSA:3.40.50.300] (999-1186)
  IPR027417 P-loop containing nucleoside triphosphate hydrolase [SSF52540] (1-1163)
  IPR036277 SMCs flexible hinge superfamily [SSF75553] (484-686)

B-factor: mean 36.51, std 17.07, range [10.41, 97.33]